Protein AF-A0AAU4HZT9-F1 (afdb_monomer_lite)

Structure (mmCIF, N/CA/C/O backbone):
data_AF-A0AAU4HZT9-F1
#
_entry.id   AF-A0AAU4HZT9-F1
#
loop_
_atom_site.group_PDB
_atom_site.id
_atom_site.type_symbol
_atom_site.label_atom_id
_atom_site.label_alt_id
_atom_site.label_comp_id
_atom_site.label_asym_id
_atom_site.label_entity_id
_atom_site.label_seq_id
_atom_site.pdbx_PDB_ins_code
_atom_site.Cartn_x
_atom_site.Cartn_y
_atom_site.Cartn_z
_atom_site.occupancy
_atom_site.B_iso_or_equiv
_atom_site.auth_seq_id
_atom_site.auth_comp_id
_atom_site.auth_asym_id
_atom_site.auth_atom_id
_atom_site.pdbx_PDB_model_num
ATOM 1 N N . MET A 1 1 ? 26.463 6.655 -2.875 1.00 87.06 1 MET A N 1
ATOM 2 C CA . MET A 1 1 ? 25.330 7.556 -2.553 1.00 87.06 1 MET A CA 1
ATOM 3 C C . MET A 1 1 ? 24.608 7.955 -3.841 1.00 87.06 1 MET A C 1
ATOM 5 O O . MET A 1 1 ? 25.234 7.885 -4.900 1.00 87.06 1 MET A O 1
ATOM 9 N N . ARG A 1 2 ? 23.308 8.286 -3.762 1.00 83.75 2 ARG A N 1
ATOM 10 C CA . ARG A 1 2 ? 22.459 8.692 -4.910 1.00 83.75 2 ARG A CA 1
ATOM 11 C C . ARG A 1 2 ? 22.272 10.209 -5.008 1.00 83.75 2 ARG A C 1
ATOM 13 O O . ARG A 1 2 ? 22.112 10.737 -6.101 1.00 83.75 2 ARG A O 1
ATOM 20 N N . ASP A 1 3 ? 22.368 10.889 -3.879 1.00 91.19 3 ASP A N 1
ATOM 21 C CA . ASP A 1 3 ? 22.271 12.328 -3.693 1.00 91.19 3 ASP A CA 1
ATOM 22 C C . ASP A 1 3 ? 23.221 12.761 -2.569 1.00 91.19 3 ASP A C 1
ATOM 24 O O . ASP A 1 3 ? 23.580 11.954 -1.719 1.00 91.19 3 ASP A O 1
ATOM 28 N N . LEU A 1 4 ? 23.670 14.017 -2.596 1.00 93.69 4 LEU A N 1
ATOM 29 C CA . LEU A 1 4 ? 24.439 14.652 -1.521 1.00 93.69 4 LEU A CA 1
ATOM 30 C C . LEU A 1 4 ? 23.546 15.704 -0.860 1.00 93.69 4 LEU A C 1
ATOM 32 O O . LEU A 1 4 ? 23.184 16.696 -1.507 1.00 93.69 4 LEU A O 1
ATOM 36 N N . LEU A 1 5 ? 23.177 15.485 0.405 1.00 94.50 5 LEU A N 1
ATOM 37 C CA . LEU A 1 5 ? 22.309 16.392 1.153 1.00 94.50 5 LEU A CA 1
ATOM 38 C C . LEU A 1 5 ? 23.037 17.713 1.441 1.00 94.50 5 LEU A C 1
ATOM 40 O O . LEU A 1 5 ? 24.256 17.772 1.600 1.00 94.50 5 LEU A O 1
ATOM 44 N N . GLN A 1 6 ? 22.290 18.811 1.537 1.00 93.94 6 GLN A N 1
ATOM 45 C CA . GLN A 1 6 ? 22.837 20.096 1.953 1.00 93.94 6 GLN A CA 1
ATOM 46 C C . GLN A 1 6 ? 23.639 19.955 3.258 1.00 93.94 6 GLN A C 1
ATOM 48 O O . GLN A 1 6 ? 23.155 19.380 4.231 1.00 93.94 6 GLN A O 1
ATOM 53 N N . PHE A 1 7 ? 24.847 20.529 3.270 1.00 93.44 7 PHE A N 1
ATOM 54 C CA . PHE A 1 7 ? 25.867 20.451 4.332 1.00 93.44 7 PHE A CA 1
ATOM 55 C C . PHE A 1 7 ? 26.634 19.132 4.451 1.00 93.44 7 PHE A C 1
ATOM 57 O O . PHE A 1 7 ? 27.671 19.103 5.124 1.00 93.44 7 PHE A O 1
ATOM 64 N N . GLU A 1 8 ? 26.183 18.073 3.785 1.00 94.12 8 GLU A N 1
ATOM 65 C CA . GLU A 1 8 ? 26.944 16.838 3.670 1.00 94.12 8 GLU A CA 1
ATOM 66 C C . GLU A 1 8 ? 28.162 17.069 2.772 1.00 94.12 8 GLU A C 1
ATOM 68 O O . GLU A 1 8 ? 28.107 17.793 1.775 1.00 94.12 8 GLU A O 1
ATOM 73 N N . ARG A 1 9 ? 29.294 16.485 3.160 1.00 93.62 9 ARG A N 1
ATOM 74 C CA . ARG A 1 9 ? 30.570 16.639 2.466 1.00 93.62 9 ARG A CA 1
ATOM 75 C C . ARG A 1 9 ? 30.870 15.354 1.731 1.00 93.62 9 ARG A C 1
ATOM 77 O O . ARG A 1 9 ? 30.878 14.312 2.357 1.00 93.62 9 ARG A O 1
ATOM 84 N N . LEU A 1 10 ? 31.216 15.450 0.454 1.00 93.88 10 LEU A N 1
ATOM 85 C CA . LEU A 1 10 ? 31.739 14.310 -0.284 1.00 93.88 10 LEU A CA 1
ATOM 86 C C . LEU A 1 10 ? 33.150 13.984 0.225 1.00 93.88 10 LEU A C 1
ATOM 88 O O . LEU A 1 10 ? 34.107 14.724 -0.050 1.00 93.88 10 LEU A O 1
ATOM 92 N N . HIS A 1 11 ? 33.277 12.899 0.984 1.00 90.00 11 HIS A N 1
ATOM 93 C CA . HIS A 1 11 ? 34.561 12.426 1.485 1.00 90.00 11 HIS A CA 1
ATOM 94 C C . HIS A 1 11 ? 35.367 11.693 0.390 1.00 90.00 11 HIS A C 1
ATOM 96 O O . HIS A 1 11 ? 34.806 11.240 -0.606 1.00 90.00 11 HIS A O 1
ATOM 102 N N . PRO A 1 12 ? 36.710 11.602 0.504 1.00 85.88 12 PRO A N 1
ATOM 103 C CA . PRO A 1 12 ? 37.550 11.004 -0.543 1.00 85.88 12 PRO A CA 1
ATOM 104 C C . PRO A 1 12 ? 37.255 9.532 -0.869 1.00 85.88 12 PRO A C 1
ATOM 106 O O . PRO A 1 12 ? 37.577 9.076 -1.964 1.00 85.88 12 PRO A O 1
ATOM 109 N N . ASP A 1 13 ? 36.699 8.797 0.087 1.00 88.38 13 ASP A N 1
ATOM 110 C CA . ASP A 1 13 ? 36.278 7.398 0.002 1.00 88.38 13 ASP A CA 1
ATOM 111 C C . ASP A 1 13 ? 34.817 7.227 -0.443 1.00 88.38 13 ASP A C 1
ATOM 113 O O . ASP A 1 13 ? 34.376 6.108 -0.707 1.00 88.38 13 ASP A O 1
ATOM 117 N N . GLU A 1 14 ? 34.085 8.328 -0.595 1.00 92.88 14 GLU A N 1
ATOM 118 C CA . GLU A 1 14 ? 32.701 8.336 -1.040 1.00 92.88 14 GLU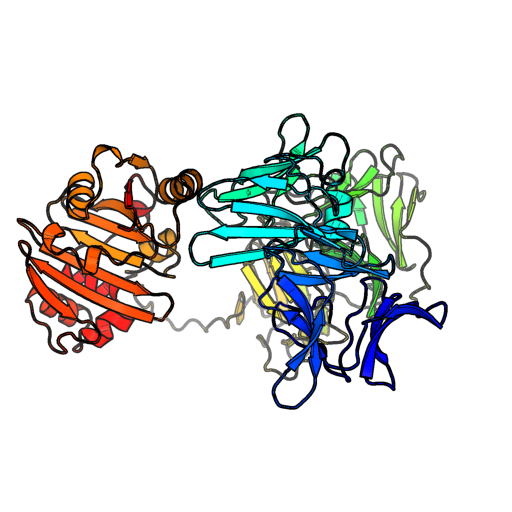 A CA 1
ATOM 119 C C . GLU A 1 14 ? 32.587 8.649 -2.532 1.00 92.88 14 GLU A C 1
ATOM 121 O O . GLU A 1 14 ? 33.436 9.292 -3.159 1.00 92.88 14 GLU A O 1
ATOM 126 N N . GLN A 1 15 ? 31.482 8.191 -3.116 1.00 94.69 15 GLN A N 1
ATOM 127 C CA . GLN A 1 15 ? 31.139 8.500 -4.492 1.00 94.69 15 GLN A CA 1
ATOM 128 C C . GLN A 1 15 ? 29.634 8.665 -4.680 1.00 94.69 15 GLN A C 1
ATOM 130 O O . GLN A 1 15 ? 28.822 7.839 -4.240 1.00 94.69 15 GLN A O 1
ATOM 135 N N . LEU A 1 16 ? 29.279 9.704 -5.422 1.00 95.06 16 LEU A N 1
ATOM 136 C CA . LEU A 1 16 ? 27.939 9.932 -5.939 1.00 95.06 16 LEU A CA 1
ATOM 137 C C . LEU A 1 16 ? 27.862 9.333 -7.344 1.00 95.06 16 LEU A C 1
ATOM 139 O O . LEU A 1 16 ? 28.720 9.593 -8.183 1.00 95.06 16 LEU A O 1
ATOM 143 N N . THR A 1 17 ? 26.883 8.467 -7.581 1.00 95.19 17 THR A N 1
ATOM 144 C CA . THR A 1 17 ? 26.781 7.669 -8.813 1.00 95.19 17 THR A CA 1
ATOM 145 C C . THR A 1 17 ? 25.458 7.964 -9.505 1.00 95.19 17 THR A C 1
ATOM 147 O O . THR A 1 17 ? 24.436 8.054 -8.830 1.00 95.19 17 THR A O 1
ATOM 150 N N . SER A 1 18 ? 25.485 8.120 -10.829 1.00 94.12 18 SER A N 1
ATOM 151 C CA . SER A 1 18 ? 24.271 8.308 -11.625 1.00 94.12 18 SER A CA 1
ATOM 152 C C . SER A 1 18 ? 23.402 7.044 -11.634 1.00 94.12 18 SER A C 1
ATOM 154 O O . SER A 1 18 ? 23.930 5.959 -11.374 1.00 94.12 18 SER A O 1
ATOM 156 N N . PRO A 1 19 ? 22.097 7.131 -11.952 1.00 90.56 19 PRO A N 1
ATOM 157 C CA . PRO A 1 19 ? 21.202 5.971 -11.934 1.00 90.56 19 PRO A CA 1
ATOM 158 C C . PRO A 1 19 ? 21.705 4.755 -12.725 1.00 90.56 19 PRO A C 1
ATOM 160 O O . PRO A 1 19 ? 21.677 3.637 -12.215 1.00 90.56 19 PRO A O 1
ATOM 163 N N . SER A 1 20 ? 22.239 4.962 -13.934 1.00 90.75 20 SER A N 1
ATOM 164 C CA . SER A 1 20 ? 22.819 3.889 -14.759 1.00 90.75 20 SER A CA 1
ATOM 165 C C . SER A 1 20 ? 24.168 3.357 -14.262 1.00 90.75 20 SER A C 1
ATOM 167 O O . SER A 1 20 ? 24.674 2.371 -14.795 1.00 90.75 20 SER A O 1
ATOM 169 N N . GLY A 1 21 ? 24.805 4.023 -13.297 1.00 92.50 21 GLY A N 1
ATOM 170 C CA . GLY A 1 21 ? 26.171 3.723 -12.868 1.00 92.50 21 GLY A CA 1
ATOM 171 C C . GLY A 1 21 ? 27.267 4.286 -13.774 1.00 92.50 21 GLY A C 1
ATOM 172 O O . GLY A 1 21 ? 28.441 4.229 -13.410 1.00 92.50 21 GLY A O 1
ATOM 173 N N . ARG A 1 22 ? 26.911 4.848 -14.936 1.00 94.88 22 ARG A N 1
ATOM 174 C CA . ARG A 1 22 ? 27.876 5.296 -15.947 1.00 94.88 22 ARG A CA 1
ATOM 175 C C . ARG A 1 22 ? 28.666 6.535 -15.535 1.00 94.88 22 ARG A C 1
ATOM 177 O O . ARG A 1 22 ? 29.807 6.708 -15.963 1.00 94.88 22 ARG A O 1
ATOM 184 N N . PHE A 1 23 ? 28.067 7.437 -14.764 1.00 97.00 23 PHE A N 1
ATOM 185 C CA . PHE A 1 23 ? 28.756 8.633 -14.294 1.00 97.00 23 PHE A CA 1
ATOM 186 C C . PHE A 1 23 ? 28.989 8.556 -12.796 1.00 97.00 23 PHE A C 1
ATOM 188 O O . PHE A 1 23 ? 28.088 8.242 -12.022 1.00 97.00 23 PHE A O 1
ATOM 195 N N . VAL A 1 24 ? 30.215 8.875 -12.388 1.00 97.00 24 VAL A N 1
ATOM 196 C CA . VAL A 1 24 ? 30.619 8.846 -10.981 1.00 97.00 24 VAL A CA 1
ATOM 197 C C . VAL A 1 24 ? 31.294 10.158 -10.616 1.00 97.00 24 VAL A C 1
ATOM 199 O O . VAL A 1 24 ? 32.304 10.522 -11.222 1.00 97.00 24 VAL A O 1
ATOM 202 N N . LEU A 1 25 ? 30.751 10.848 -9.614 1.00 97.12 25 LEU A N 1
ATOM 203 C CA . LEU A 1 25 ? 31.388 11.959 -8.919 1.00 97.12 25 LEU A CA 1
ATOM 204 C C . LEU A 1 25 ? 32.184 11.413 -7.729 1.00 97.12 25 LEU A C 1
ATOM 206 O O . LEU A 1 25 ? 31.610 10.851 -6.797 1.00 97.12 25 LEU A O 1
ATOM 210 N N . ARG A 1 26 ? 33.503 11.606 -7.753 1.00 95.75 26 ARG A N 1
ATOM 211 C CA . ARG A 1 26 ? 34.425 11.233 -6.667 1.00 95.75 26 ARG A CA 1
ATOM 212 C C . ARG A 1 26 ? 35.648 12.142 -6.650 1.00 95.75 26 ARG A C 1
ATOM 214 O O . ARG A 1 26 ? 35.922 12.833 -7.632 1.00 95.75 26 ARG A O 1
ATOM 221 N N . CYS A 1 27 ? 36.413 12.117 -5.566 1.00 94.44 27 CYS A N 1
ATOM 222 C CA . CYS A 1 27 ? 37.703 12.802 -5.510 1.00 94.44 27 CYS A CA 1
ATOM 223 C C . CYS A 1 27 ? 38.765 12.045 -6.326 1.00 94.44 27 CYS A C 1
ATOM 225 O O . CYS A 1 27 ? 38.908 10.826 -6.218 1.00 94.44 27 CYS A O 1
ATOM 227 N N . ASP A 1 28 ? 39.519 12.765 -7.159 1.00 93.44 28 ASP A N 1
ATOM 228 C CA . ASP A 1 28 ? 40.680 12.214 -7.858 1.00 93.44 28 ASP A CA 1
ATOM 229 C C . ASP A 1 28 ? 41.916 12.120 -6.941 1.00 93.44 28 ASP A C 1
ATOM 231 O O . ASP A 1 28 ? 41.889 12.493 -5.767 1.00 93.44 28 ASP A O 1
ATOM 235 N N . SER A 1 29 ? 43.041 11.637 -7.477 1.00 91.38 29 SER A N 1
ATOM 236 C CA . SER A 1 29 ? 44.293 11.501 -6.717 1.00 91.38 29 SER A CA 1
ATOM 237 C C . SER A 1 29 ? 44.876 12.828 -6.215 1.00 91.38 29 SER A C 1
ATOM 239 O O . SER A 1 29 ? 45.767 12.815 -5.371 1.00 91.38 29 SER A O 1
ATOM 241 N N . ALA A 1 30 ? 44.424 13.966 -6.750 1.00 91.62 30 ALA A N 1
ATOM 242 C CA . ALA A 1 30 ? 44.798 15.297 -6.285 1.00 91.62 30 ALA A CA 1
ATOM 243 C C . ALA A 1 30 ? 43.803 15.856 -5.250 1.00 91.62 30 ALA A C 1
ATOM 245 O O . ALA A 1 30 ? 43.952 17.000 -4.824 1.00 91.62 30 ALA A O 1
ATOM 246 N N . GLY A 1 31 ? 42.794 15.073 -4.850 1.00 91.94 31 GLY A N 1
ATOM 247 C CA . GLY A 1 31 ? 41.745 15.493 -3.926 1.00 91.94 31 GLY A CA 1
ATOM 248 C C . GLY A 1 31 ? 40.731 16.449 -4.553 1.00 91.94 31 GLY A C 1
ATOM 249 O O . GLY A 1 31 ? 40.077 17.191 -3.826 1.00 91.94 31 GLY A O 1
ATOM 250 N N . VAL A 1 32 ? 40.623 16.488 -5.886 1.00 95.88 32 VAL A N 1
ATOM 251 C CA . VAL A 1 32 ? 39.651 17.326 -6.600 1.00 95.88 32 VAL A CA 1
ATOM 252 C C . VAL A 1 32 ? 38.432 16.489 -6.959 1.00 95.88 32 VAL A C 1
ATOM 254 O O . VAL A 1 32 ? 38.570 15.435 -7.579 1.00 95.88 32 VAL A O 1
ATOM 257 N N . ALA A 1 33 ? 37.236 16.973 -6.628 1.00 96.44 33 ALA A N 1
ATOM 258 C CA . ALA A 1 33 ? 35.995 16.332 -7.047 1.00 96.44 33 ALA A CA 1
ATOM 259 C C . ALA A 1 33 ? 35.839 16.386 -8.581 1.00 96.44 33 ALA A C 1
ATOM 261 O O . ALA A 1 33 ? 35.906 17.458 -9.195 1.00 96.44 33 ALA A O 1
ATOM 262 N N . VAL A 1 34 ? 35.640 15.223 -9.204 1.00 96.81 34 VAL A N 1
ATOM 263 C CA . VAL A 1 34 ? 35.491 15.052 -10.655 1.00 96.81 34 VAL A CA 1
ATOM 264 C C . VAL A 1 34 ? 34.320 14.138 -10.979 1.00 96.81 34 VAL A C 1
ATOM 266 O O . VAL A 1 34 ? 34.122 13.136 -10.299 1.00 96.81 34 VAL A O 1
ATOM 269 N N . VAL A 1 35 ? 33.586 14.458 -12.046 1.00 97.69 35 VAL A N 1
ATOM 270 C CA . VAL A 1 35 ? 32.625 13.532 -12.662 1.00 97.69 35 VAL A CA 1
ATOM 271 C C . VAL A 1 35 ? 33.323 12.801 -13.800 1.00 97.69 35 VAL A C 1
ATOM 273 O O . VAL A 1 35 ? 33.834 13.445 -14.724 1.00 97.69 35 VAL A O 1
ATOM 276 N N . THR A 1 36 ? 33.301 11.473 -13.767 1.00 97.50 36 THR A N 1
ATOM 277 C CA . THR A 1 36 ? 33.917 10.604 -14.777 1.00 97.50 36 THR A CA 1
ATOM 278 C C . THR A 1 36 ? 32.857 9.766 -15.486 1.00 97.50 36 THR A C 1
ATOM 280 O O . THR A 1 36 ? 32.042 9.138 -14.822 1.00 97.50 36 THR A O 1
ATOM 283 N N . ASP A 1 37 ? 32.892 9.743 -16.823 1.00 96.94 37 ASP A N 1
ATOM 284 C CA . ASP A 1 37 ? 32.194 8.759 -17.668 1.00 96.94 37 ASP A CA 1
ATOM 285 C C . ASP A 1 37 ? 32.987 7.448 -17.608 1.00 96.94 37 ASP A C 1
ATOM 287 O O . ASP A 1 37 ? 34.080 7.373 -18.179 1.00 96.94 37 ASP A O 1
ATOM 291 N N . THR A 1 38 ? 32.484 6.449 -16.884 1.00 94.50 38 THR A N 1
ATOM 292 C CA . THR A 1 38 ? 33.190 5.184 -16.629 1.00 94.50 38 THR A CA 1
ATOM 293 C C . THR A 1 38 ? 33.360 4.349 -17.890 1.00 94.50 38 THR A C 1
ATOM 295 O O . THR A 1 38 ? 34.363 3.656 -18.026 1.00 94.50 38 THR A O 1
ATOM 298 N N . ASP A 1 39 ? 32.437 4.463 -18.847 1.00 94.31 39 ASP A N 1
ATOM 299 C CA . ASP A 1 39 ? 32.499 3.715 -20.107 1.00 94.31 39 ASP A CA 1
ATOM 300 C C . ASP A 1 39 ? 33.615 4.226 -21.022 1.00 94.31 39 ASP A C 1
ATOM 302 O O . ASP A 1 39 ? 34.196 3.477 -21.807 1.00 94.31 39 ASP A O 1
ATOM 306 N N . ARG A 1 40 ? 33.892 5.534 -20.957 1.00 94.50 40 ARG A N 1
ATOM 307 C CA . ARG A 1 40 ? 34.902 6.206 -21.793 1.00 94.50 40 ARG A CA 1
ATOM 308 C C . ARG A 1 40 ? 36.186 6.541 -21.047 1.00 94.50 40 ARG A C 1
ATOM 310 O O . ARG A 1 40 ? 37.084 7.108 -21.667 1.00 94.50 40 ARG A O 1
ATOM 317 N N . ASP A 1 41 ? 36.233 6.254 -19.750 1.00 92.62 41 ASP A N 1
ATOM 318 C CA . ASP A 1 41 ? 37.290 6.665 -18.825 1.00 92.62 41 ASP A CA 1
ATOM 319 C C . ASP A 1 41 ? 37.668 8.150 -18.997 1.00 92.62 41 ASP A C 1
ATOM 321 O O . ASP A 1 41 ? 38.825 8.529 -19.192 1.00 92.62 41 ASP A O 1
ATOM 325 N N . ARG A 1 42 ? 36.647 9.021 -19.026 1.00 96.06 42 ARG A N 1
ATOM 326 C CA . ARG A 1 42 ? 36.822 10.449 -19.329 1.00 96.06 42 ARG A CA 1
ATOM 327 C C . ARG A 1 42 ? 36.170 11.335 -18.284 1.00 96.06 42 ARG A C 1
ATOM 329 O O . ARG A 1 42 ? 34.966 11.259 -18.060 1.00 96.06 42 ARG A O 1
ATOM 336 N N . VAL A 1 43 ? 36.946 12.272 -17.744 1.00 96.50 43 VAL A N 1
ATOM 337 C CA . VAL A 1 43 ? 36.431 13.346 -16.886 1.00 96.50 43 VAL A CA 1
ATOM 338 C C . VAL A 1 43 ? 35.572 14.305 -17.714 1.00 96.50 43 VAL A C 1
ATOM 340 O O . VAL A 1 43 ? 36.043 14.879 -18.698 1.00 96.50 43 VAL A O 1
ATOM 343 N N . VAL A 1 44 ? 34.312 14.482 -17.316 1.00 95.69 44 VAL A N 1
ATOM 344 C CA . VAL A 1 44 ? 33.352 15.388 -17.967 1.00 95.69 44 VAL A CA 1
ATOM 345 C C . VAL A 1 44 ? 33.113 16.670 -17.173 1.00 95.69 44 VAL A C 1
ATOM 347 O O . VAL A 1 44 ? 32.720 17.679 -17.761 1.00 95.69 44 VAL A O 1
ATOM 350 N N . TRP A 1 45 ? 33.398 16.669 -15.869 1.00 95.81 45 TRP A N 1
ATOM 351 C CA . TRP A 1 45 ? 33.319 17.840 -14.993 1.00 95.81 45 TRP A CA 1
ATOM 352 C C . TRP A 1 45 ? 34.406 17.792 -13.910 1.00 95.81 45 TRP A C 1
ATOM 354 O O . TRP A 1 45 ? 34.792 16.708 -13.473 1.00 95.81 45 TRP A O 1
ATOM 364 N N . ARG A 1 46 ? 34.900 18.956 -13.470 1.00 95.50 46 ARG A N 1
ATOM 365 C CA . ARG A 1 46 ? 35.954 19.087 -12.453 1.00 95.50 46 ARG A CA 1
ATOM 366 C C . ARG A 1 46 ? 35.719 20.326 -11.588 1.00 95.50 46 ARG A C 1
ATOM 368 O O . ARG A 1 46 ? 35.525 21.411 -12.135 1.00 95.50 46 ARG A O 1
ATOM 375 N N . ALA A 1 47 ? 35.810 20.175 -10.268 1.00 94.38 47 ALA A N 1
ATOM 376 C CA . ALA A 1 47 ? 35.795 21.296 -9.332 1.00 94.38 47 ALA A CA 1
ATOM 377 C C . ALA A 1 47 ? 37.059 22.165 -9.471 1.00 94.38 47 ALA A C 1
ATOM 379 O O . ALA A 1 47 ? 38.137 21.680 -9.819 1.00 94.38 47 ALA A O 1
ATOM 380 N N . GLY A 1 48 ? 36.955 23.464 -9.183 1.00 94.19 48 GLY A N 1
ATOM 381 C CA . GLY A 1 48 ? 38.077 24.394 -9.375 1.00 94.19 48 GLY A CA 1
ATOM 382 C C . GLY A 1 48 ? 39.178 24.329 -8.311 1.00 94.19 48 GLY A C 1
ATOM 383 O O . GLY A 1 48 ? 40.212 24.968 -8.492 1.00 94.19 48 GLY A O 1
ATOM 384 N N . ALA A 1 49 ? 38.989 23.569 -7.229 1.00 95.31 49 ALA A N 1
ATOM 385 C CA . ALA A 1 49 ? 39.977 23.378 -6.168 1.00 95.31 49 ALA A CA 1
ATOM 386 C C . ALA A 1 49 ? 39.904 21.964 -5.573 1.00 95.31 49 ALA A C 1
ATOM 388 O O . ALA A 1 49 ? 38.901 21.264 -5.728 1.00 95.31 49 ALA A O 1
ATOM 389 N N . ALA A 1 50 ? 40.977 21.558 -4.891 1.00 94.56 50 ALA A N 1
ATOM 390 C CA . ALA A 1 50 ? 41.014 20.334 -4.097 1.00 94.56 50 ALA A CA 1
ATOM 391 C C . ALA A 1 50 ? 40.381 20.567 -2.719 1.00 94.56 50 ALA A C 1
ATOM 393 O O . ALA A 1 50 ? 40.556 21.635 -2.132 1.00 94.56 50 ALA A O 1
ATOM 394 N N . GLY A 1 51 ? 39.674 19.564 -2.205 1.00 94.06 51 GLY A N 1
ATOM 395 C CA . GLY A 1 51 ? 38.982 19.624 -0.922 1.00 94.06 51 GLY A CA 1
ATOM 396 C C . GLY A 1 51 ? 37.693 18.808 -0.923 1.00 94.06 51 GLY A C 1
ATOM 397 O O . GLY A 1 51 ? 37.458 17.985 -1.805 1.00 94.06 51 GLY A O 1
ATOM 398 N N . ARG A 1 52 ? 36.851 19.046 0.081 1.00 94.62 52 ARG A N 1
ATOM 399 C CA . ARG A 1 52 ? 35.560 18.375 0.259 1.00 94.62 52 ARG A CA 1
ATOM 400 C C . ARG A 1 52 ? 34.470 19.186 -0.428 1.00 94.62 52 ARG A C 1
ATOM 402 O O . ARG A 1 52 ? 34.283 20.353 -0.091 1.00 94.62 52 ARG A O 1
ATOM 409 N N . LEU A 1 53 ? 33.784 18.579 -1.393 1.00 96.44 53 LEU A N 1
ATOM 410 C CA . LEU A 1 53 ? 32.677 19.209 -2.112 1.00 96.44 53 LEU A CA 1
ATOM 411 C C . LEU A 1 53 ? 31.386 19.095 -1.295 1.00 96.44 53 LEU A C 1
ATOM 413 O O . LEU A 1 53 ? 31.106 18.029 -0.755 1.00 96.44 53 LEU A O 1
ATOM 417 N N . LEU A 1 54 ? 30.604 20.171 -1.226 1.00 95.62 54 LEU A N 1
ATOM 418 C CA . LEU A 1 54 ? 29.290 20.187 -0.580 1.00 95.62 54 LEU A CA 1
ATOM 419 C C . LEU A 1 54 ? 28.359 21.237 -1.187 1.00 95.62 54 LEU A C 1
ATOM 421 O O . LEU A 1 54 ? 28.810 22.201 -1.809 1.00 95.62 54 LEU A O 1
ATOM 425 N N . LEU A 1 55 ? 27.060 21.090 -0.933 1.00 95.44 55 LEU A N 1
ATOM 426 C CA . LEU A 1 55 ? 26.090 22.176 -1.066 1.00 95.44 55 LEU A CA 1
ATOM 427 C C . LEU A 1 55 ? 26.075 22.997 0.237 1.00 95.44 55 LEU A C 1
ATOM 429 O O . LEU A 1 55 ? 25.629 22.517 1.278 1.00 95.44 55 LEU A O 1
ATOM 433 N N . GLY A 1 56 ? 26.608 24.221 0.191 1.00 90.69 56 GLY A N 1
ATOM 434 C CA . GLY A 1 56 ? 26.847 25.063 1.369 1.00 90.69 56 GLY A CA 1
ATOM 435 C C . GLY A 1 56 ? 25.659 25.936 1.806 1.00 90.69 56 GLY A C 1
ATOM 436 O O . GLY A 1 56 ? 24.609 25.979 1.164 1.00 90.69 56 GLY A O 1
ATOM 437 N N . HIS A 1 57 ? 25.852 26.712 2.885 1.00 85.00 57 HIS A N 1
ATOM 438 C CA . HIS A 1 57 ? 24.831 27.609 3.476 1.00 85.00 57 HIS A CA 1
ATOM 439 C C . HIS A 1 57 ? 24.309 28.692 2.533 1.00 85.00 57 HIS A C 1
ATOM 441 O O . HIS A 1 57 ? 23.171 29.129 2.673 1.00 85.00 57 HIS A O 1
ATOM 447 N N . GLY A 1 58 ? 25.125 29.118 1.570 1.00 86.06 58 GLY A N 1
ATOM 448 C CA . GLY A 1 58 ? 24.716 30.076 0.545 1.00 86.06 58 GLY A CA 1
ATOM 449 C C . GLY A 1 58 ? 23.887 29.464 -0.584 1.00 86.06 58 GLY A C 1
ATOM 450 O O . GLY A 1 58 ? 23.617 30.169 -1.546 1.00 86.06 58 GLY A O 1
ATOM 451 N N . TYR A 1 59 ? 23.526 28.177 -0.507 1.00 90.62 59 TYR A N 1
ATOM 452 C CA . TYR A 1 59 ? 22.953 27.402 -1.614 1.00 90.62 59 TYR A CA 1
ATOM 453 C C . TYR A 1 59 ? 23.856 27.343 -2.857 1.00 90.62 59 TYR A C 1
ATOM 455 O O . TYR A 1 59 ? 23.391 27.216 -3.987 1.00 90.62 59 TYR A O 1
ATOM 463 N N . GLU A 1 60 ? 25.164 27.462 -2.649 1.00 93.00 60 GLU A N 1
ATOM 464 C CA . GLU A 1 60 ? 26.188 27.292 -3.677 1.00 93.00 60 GLU A CA 1
ATOM 465 C C . GLU A 1 60 ? 26.847 25.927 -3.501 1.00 93.00 60 GLU A C 1
ATOM 467 O O . GLU A 1 60 ? 27.032 25.468 -2.368 1.00 93.00 60 GLU A O 1
ATOM 472 N N . VAL A 1 61 ? 27.281 25.311 -4.600 1.00 94.25 61 VAL A N 1
ATOM 473 C CA . VAL A 1 61 ? 28.210 24.184 -4.500 1.00 94.25 61 VAL A CA 1
ATOM 474 C C . VAL A 1 61 ? 29.588 24.758 -4.210 1.00 94.25 61 VAL A C 1
ATOM 476 O O . VAL A 1 61 ? 30.101 25.589 -4.962 1.00 94.25 61 VAL A O 1
ATOM 479 N N . VAL A 1 62 ? 30.182 24.339 -3.102 1.00 95.94 62 VAL A N 1
ATOM 480 C CA . VAL A 1 62 ? 31.469 24.840 -2.628 1.00 95.94 62 VAL A CA 1
ATOM 481 C C . VAL A 1 62 ? 32.440 23.693 -2.407 1.00 95.94 62 VAL A C 1
ATOM 483 O O . VAL A 1 62 ? 32.047 22.534 -2.280 1.00 95.94 62 VAL A O 1
ATOM 486 N N . VAL A 1 63 ? 33.725 24.028 -2.370 1.00 96.50 63 VAL A N 1
ATOM 487 C CA . VAL A 1 63 ? 34.769 23.126 -1.888 1.00 96.50 63 VAL A CA 1
ATOM 488 C C . VAL A 1 63 ? 35.400 23.749 -0.656 1.00 96.50 63 VAL A C 1
ATOM 490 O O . VAL A 1 63 ? 35.841 24.900 -0.699 1.00 96.50 63 VAL A O 1
ATOM 493 N N . GLU A 1 64 ? 35.446 22.981 0.425 1.00 95.94 64 GLU A N 1
ATOM 494 C CA . GLU A 1 64 ? 36.105 23.342 1.679 1.00 95.94 64 GLU A CA 1
ATOM 495 C C . GLU A 1 64 ? 37.419 22.572 1.842 1.00 95.94 64 GLU A C 1
ATOM 497 O O . GLU A 1 64 ? 37.501 21.381 1.528 1.00 95.94 64 GLU A O 1
ATOM 502 N N . ALA A 1 65 ? 38.449 23.236 2.362 1.00 93.06 65 ALA A N 1
ATOM 503 C CA . ALA A 1 65 ? 39.747 22.628 2.639 1.00 93.06 65 ALA A CA 1
ATOM 504 C C . ALA A 1 65 ? 40.280 23.023 4.026 1.00 93.06 65 ALA A C 1
ATOM 506 O O . ALA A 1 65 ? 39.829 23.989 4.636 1.00 93.06 65 ALA A O 1
ATOM 507 N N . GLY A 1 66 ? 41.264 22.261 4.512 1.00 89.19 66 GLY A N 1
ATOM 508 C CA . GLY A 1 66 ? 41.862 22.462 5.836 1.00 89.19 66 GLY A CA 1
ATOM 509 C C . GLY A 1 66 ? 41.000 21.940 6.992 1.00 89.19 66 GLY A C 1
ATOM 510 O O . GLY A 1 66 ? 39.897 21.432 6.789 1.00 89.19 66 GLY A O 1
ATOM 511 N N . GLU A 1 67 ? 41.539 22.036 8.209 1.00 84.50 67 GLU A N 1
ATOM 512 C CA . GLU A 1 67 ? 40.848 21.625 9.444 1.00 84.50 67 GLU A CA 1
ATOM 513 C C . GLU A 1 67 ? 39.718 22.594 9.824 1.00 84.50 67 GLU A C 1
ATOM 515 O O . GLU A 1 67 ? 38.702 22.163 10.357 1.00 84.50 67 GLU A O 1
ATOM 520 N N . ASP A 1 68 ? 39.851 23.872 9.456 1.00 88.69 68 ASP A N 1
ATOM 521 C CA . ASP A 1 68 ? 38.872 24.929 9.745 1.00 88.69 68 ASP A CA 1
ATOM 522 C C . ASP A 1 68 ? 37.745 25.036 8.696 1.00 88.69 68 ASP A C 1
ATOM 524 O O . ASP A 1 68 ? 36.934 25.960 8.753 1.00 88.69 68 ASP A O 1
ATOM 528 N N . HIS A 1 69 ? 37.685 24.112 7.728 1.00 89.81 69 HIS A N 1
ATOM 529 C CA . HIS A 1 69 ? 36.669 24.087 6.665 1.00 89.81 69 HIS A CA 1
ATOM 530 C C . HIS A 1 69 ? 36.573 25.390 5.848 1.00 89.81 69 HIS A C 1
ATOM 532 O O . HIS A 1 69 ? 35.487 25.865 5.515 1.00 89.81 69 HIS A O 1
ATOM 538 N N . GLU A 1 70 ? 37.715 25.977 5.485 1.00 94.00 70 GLU A N 1
ATOM 539 C CA . GLU A 1 70 ? 37.739 27.212 4.702 1.00 94.00 70 GLU A CA 1
ATOM 540 C C . GLU A 1 70 ? 37.226 26.959 3.276 1.00 94.00 70 GLU A C 1
ATOM 542 O O . GLU A 1 70 ? 37.692 26.051 2.583 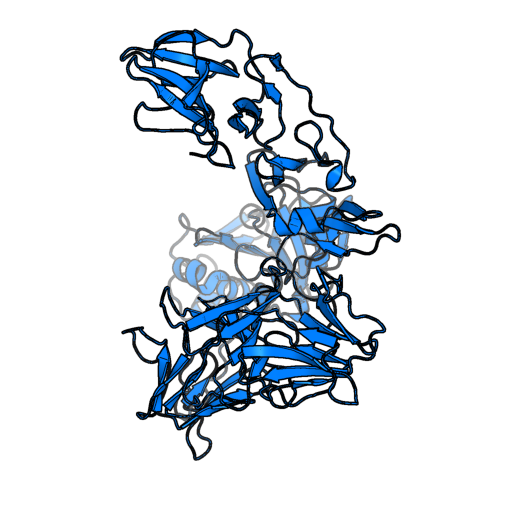1.00 94.00 70 GLU A O 1
ATOM 547 N N . THR A 1 71 ? 36.275 27.777 2.808 1.00 95.56 71 THR A N 1
ATOM 548 C CA . THR A 1 71 ? 35.792 27.699 1.423 1.00 95.56 71 THR A CA 1
ATOM 549 C C . THR A 1 71 ? 36.875 28.162 0.445 1.00 95.56 71 THR A C 1
ATOM 551 O O . THR A 1 71 ? 37.148 29.356 0.334 1.00 95.56 71 THR A O 1
ATOM 554 N N . VAL A 1 72 ? 37.430 27.229 -0.329 1.00 96.12 72 VAL A N 1
ATOM 555 C CA . VAL A 1 72 ? 38.499 27.480 -1.314 1.00 96.12 72 VAL A CA 1
ATOM 556 C C . VAL A 1 72 ? 37.994 27.600 -2.752 1.00 96.12 72 VAL A C 1
ATOM 558 O O . VAL A 1 72 ? 38.706 28.105 -3.620 1.00 96.12 72 VAL A O 1
ATOM 561 N N . TRP A 1 73 ? 36.766 27.156 -3.028 1.00 96.12 73 TRP A N 1
ATOM 562 C CA . TRP A 1 73 ? 36.121 27.314 -4.333 1.00 96.12 73 TRP A CA 1
ATOM 563 C C . TRP A 1 73 ? 34.596 27.365 -4.209 1.00 96.12 73 TRP A C 1
ATOM 565 O O . TRP A 1 73 ? 34.023 26.798 -3.279 1.00 96.12 73 TRP A O 1
ATOM 575 N N . ARG A 1 74 ? 33.946 28.041 -5.162 1.00 93.94 74 ARG A N 1
ATOM 576 C CA . ARG A 1 74 ? 32.487 28.187 -5.277 1.00 93.94 74 ARG A CA 1
ATOM 577 C C . ARG A 1 74 ? 32.063 27.976 -6.729 1.00 93.94 74 ARG A C 1
ATOM 579 O O . ARG A 1 74 ? 32.794 28.382 -7.633 1.00 93.94 74 ARG A O 1
ATOM 586 N N . SER A 1 75 ? 30.864 27.437 -6.943 1.00 89.81 75 SER A N 1
ATOM 587 C CA . SER A 1 75 ? 30.227 27.335 -8.264 1.00 89.81 75 SER A CA 1
ATOM 588 C C . SER A 1 75 ? 29.990 28.699 -8.921 1.00 89.81 75 SER A C 1
ATOM 590 O O . SER A 1 75 ? 29.974 28.786 -10.145 1.00 89.81 75 SER A O 1
ATOM 592 N N . GLY A 1 76 ? 29.859 29.768 -8.124 1.00 87.38 76 GLY A N 1
ATOM 593 C CA . GLY A 1 76 ? 29.729 31.152 -8.596 1.00 87.38 76 GLY A CA 1
ATOM 594 C C . GLY A 1 76 ? 28.290 31.660 -8.714 1.00 87.38 76 GLY A C 1
ATOM 595 O O . GLY A 1 76 ? 28.079 32.795 -9.136 1.00 87.38 76 GLY A O 1
ATOM 596 N N . PHE A 1 77 ? 27.308 30.845 -8.338 1.00 86.56 77 PHE A N 1
ATOM 597 C CA . PHE A 1 77 ? 25.907 31.229 -8.205 1.00 86.56 77 PHE A CA 1
ATOM 598 C C . PHE A 1 77 ? 25.236 30.386 -7.126 1.00 86.56 77 PHE A C 1
ATOM 600 O O . PHE A 1 77 ? 25.479 29.181 -7.018 1.00 86.56 77 PHE A O 1
ATOM 607 N N . ALA A 1 78 ? 24.373 31.049 -6.360 1.00 88.81 78 ALA A N 1
ATOM 608 C CA . ALA A 1 78 ? 23.497 30.443 -5.370 1.00 88.81 78 ALA A CA 1
ATOM 609 C C . ALA A 1 78 ? 22.201 29.959 -6.025 1.00 88.81 78 ALA A C 1
ATOM 611 O O . ALA A 1 78 ? 21.678 30.615 -6.927 1.00 88.81 78 ALA A O 1
ATOM 612 N N . MET A 1 79 ? 21.655 28.854 -5.524 1.00 91.12 79 MET A N 1
ATOM 613 C CA . MET A 1 79 ? 20.360 28.305 -5.928 1.00 91.12 79 MET A CA 1
ATOM 614 C C . MET A 1 79 ? 19.427 28.219 -4.721 1.00 91.12 79 MET A C 1
ATOM 616 O O . MET A 1 79 ? 19.316 27.159 -4.104 1.00 91.12 79 MET A O 1
ATOM 620 N N . PRO A 1 80 ? 18.792 29.336 -4.328 1.00 89.62 80 PRO A N 1
ATOM 621 C CA . PRO A 1 80 ? 17.911 29.363 -3.169 1.00 89.62 80 PRO A CA 1
ATOM 622 C C . PRO A 1 80 ? 16.894 28.218 -3.194 1.00 89.62 80 PRO A C 1
ATOM 624 O O . PRO A 1 80 ? 16.247 27.982 -4.208 1.00 89.62 80 PRO A O 1
ATOM 627 N N . GLY A 1 81 ? 16.766 27.510 -2.072 1.00 88.12 81 GLY A N 1
ATOM 628 C CA . GLY A 1 81 ? 15.858 26.368 -1.946 1.00 88.12 81 GLY A CA 1
ATOM 629 C C . GLY A 1 81 ? 16.472 25.015 -2.311 1.00 88.12 81 GLY A C 1
ATOM 630 O O . GLY A 1 81 ? 15.892 23.996 -1.945 1.00 88.12 81 GLY A O 1
ATOM 631 N N . ALA A 1 82 ? 17.658 24.977 -2.932 1.00 94.00 82 ALA A N 1
ATOM 632 C CA . ALA A 1 82 ? 18.369 23.726 -3.178 1.00 94.00 82 ALA A CA 1
ATOM 633 C C . ALA A 1 82 ? 18.647 22.975 -1.867 1.00 94.00 82 ALA A C 1
ATOM 635 O O . ALA A 1 82 ? 19.186 23.538 -0.908 1.00 94.00 82 ALA A O 1
ATOM 636 N N . ARG A 1 83 ? 18.310 21.687 -1.850 1.00 94.06 83 ARG A N 1
ATOM 637 C CA . ARG A 1 83 ? 18.532 20.779 -0.724 1.00 94.06 83 ARG A CA 1
ATOM 638 C C . ARG A 1 83 ? 19.423 19.601 -1.053 1.00 94.06 83 ARG A C 1
ATOM 640 O O . ARG A 1 83 ? 20.106 19.138 -0.147 1.00 94.06 83 ARG A O 1
ATOM 647 N N . TYR A 1 84 ? 19.464 19.173 -2.307 1.00 94.25 84 TYR A N 1
ATOM 648 C CA . TYR A 1 84 ? 20.267 18.033 -2.724 1.00 94.25 84 TYR A CA 1
ATOM 649 C C . TYR A 1 84 ? 21.069 18.369 -3.974 1.00 94.25 84 TYR A C 1
ATOM 651 O O . TYR A 1 84 ? 20.602 19.101 -4.850 1.00 94.25 84 TYR A O 1
ATOM 659 N N . LEU A 1 85 ? 22.275 17.813 -4.054 1.00 95.44 85 LEU A N 1
ATOM 660 C CA . LEU A 1 85 ? 23.076 17.746 -5.270 1.00 95.44 85 LEU A CA 1
ATOM 661 C C . LEU A 1 85 ? 23.010 16.318 -5.823 1.00 95.44 85 LEU A C 1
ATOM 663 O O . LEU A 1 85 ? 23.323 15.363 -5.114 1.00 95.44 85 LEU A O 1
ATOM 667 N N . ILE A 1 86 ? 22.641 16.183 -7.092 1.00 95.00 86 ILE A N 1
ATOM 668 C CA . ILE A 1 86 ? 22.423 14.897 -7.767 1.00 95.00 86 ILE A CA 1
ATOM 669 C C . ILE A 1 86 ? 23.227 14.812 -9.070 1.00 95.00 86 ILE A C 1
ATOM 671 O O . ILE A 1 86 ? 23.607 15.836 -9.642 1.00 95.00 86 ILE A O 1
ATOM 675 N N . LEU A 1 87 ? 23.493 13.592 -9.551 1.00 95.38 87 LEU A N 1
ATOM 676 C CA . LEU A 1 87 ? 24.302 13.329 -10.749 1.00 95.38 87 LEU A CA 1
ATOM 677 C C . LEU A 1 87 ? 23.501 12.552 -11.799 1.00 95.38 87 LEU A C 1
ATOM 679 O O . LEU A 1 87 ? 23.196 11.383 -11.604 1.00 95.38 87 LEU A O 1
ATOM 683 N N . THR A 1 88 ? 23.216 13.180 -12.936 1.00 93.38 88 THR A N 1
ATOM 684 C CA . THR A 1 88 ? 22.375 12.594 -13.988 1.00 93.38 88 THR A CA 1
ATOM 685 C C . THR A 1 88 ? 23.120 11.571 -14.856 1.00 93.38 88 THR A C 1
ATOM 687 O O . THR A 1 88 ? 24.347 11.596 -14.989 1.00 93.38 88 THR A O 1
ATOM 690 N N . ASP A 1 89 ? 22.364 10.749 -15.591 1.00 92.06 89 ASP A N 1
ATOM 691 C CA . ASP A 1 89 ? 22.893 9.873 -16.653 1.00 92.06 89 ASP A CA 1
ATOM 692 C C . ASP A 1 89 ? 23.357 10.617 -17.920 1.00 92.06 89 ASP A C 1
ATOM 694 O O . ASP A 1 89 ? 23.881 10.010 -18.857 1.00 92.06 89 ASP A O 1
ATOM 698 N N . SER A 1 90 ? 23.218 11.945 -17.954 1.00 90.94 90 SER A N 1
ATOM 699 C CA . SER A 1 90 ? 23.882 12.807 -18.939 1.00 90.94 90 SER A CA 1
ATOM 700 C C . SER A 1 90 ? 25.260 13.300 -18.473 1.00 90.94 90 SER A C 1
ATOM 702 O O . SER A 1 90 ? 25.977 13.919 -19.262 1.00 90.94 90 SER A O 1
ATOM 704 N N . GLY A 1 91 ? 25.665 12.991 -17.234 1.00 92.62 91 GLY A N 1
ATOM 705 C CA . GLY A 1 91 ? 26.924 13.440 -16.637 1.00 92.62 91 GLY A CA 1
ATOM 706 C C . GLY A 1 91 ? 26.881 14.881 -16.125 1.00 92.62 91 GLY A C 1
ATOM 707 O O . GLY A 1 91 ? 27.928 15.529 -16.018 1.00 92.62 91 GLY A O 1
ATOM 708 N N . GLU A 1 92 ? 25.683 15.389 -15.841 1.00 93.00 92 GLU A N 1
ATOM 709 C CA . GLU A 1 92 ? 25.449 16.729 -15.315 1.00 93.00 92 GLU A CA 1
ATOM 710 C C . GLU A 1 92 ? 25.187 16.689 -13.807 1.00 93.00 92 GLU A C 1
ATOM 712 O O . GLU A 1 92 ? 24.569 15.759 -13.289 1.00 93.00 92 GLU A O 1
ATOM 717 N N . LEU A 1 93 ? 25.660 17.718 -13.101 1.00 94.38 93 LEU A N 1
ATOM 718 C CA . LEU A 1 93 ? 25.348 17.918 -11.689 1.00 94.38 93 LEU A CA 1
ATOM 719 C C . LEU A 1 93 ? 24.199 18.913 -11.572 1.00 94.38 93 LEU A C 1
ATOM 721 O O . LEU A 1 93 ? 24.315 20.068 -11.998 1.00 94.38 93 LEU A O 1
ATOM 725 N N . GLU A 1 94 ? 23.109 18.455 -10.978 1.00 94.25 94 GLU A N 1
ATOM 726 C CA . GLU A 1 94 ? 21.880 19.222 -10.810 1.00 94.25 94 GLU A CA 1
ATOM 727 C C . GLU A 1 94 ? 21.576 19.421 -9.332 1.00 94.25 94 GLU A C 1
ATOM 729 O O . GLU A 1 94 ? 21.977 18.627 -8.482 1.00 94.25 94 GLU A O 1
ATOM 734 N N . LEU A 1 95 ? 20.885 20.515 -9.033 1.00 94.69 95 LEU A N 1
ATOM 735 C CA . LEU A 1 95 ? 20.415 20.834 -7.700 1.00 94.69 95 LEU A CA 1
ATOM 736 C C . LEU A 1 95 ? 18.895 20.766 -7.684 1.00 94.69 95 LEU A C 1
ATOM 738 O O . LEU A 1 95 ? 18.226 21.348 -8.545 1.00 94.69 95 LEU A O 1
ATOM 742 N N . VAL A 1 96 ? 18.370 20.071 -6.683 1.00 95.00 96 VAL A N 1
ATOM 743 C CA . VAL A 1 96 ? 16.932 19.921 -6.456 1.00 95.00 96 VAL A CA 1
ATOM 744 C C . VAL A 1 96 ? 16.559 20.413 -5.063 1.00 95.00 96 VAL A C 1
ATOM 746 O O . VAL A 1 96 ? 17.395 20.423 -4.154 1.00 95.00 96 VAL A O 1
ATOM 749 N N . ASP A 1 97 ? 15.322 20.872 -4.901 1.00 93.44 97 ASP A N 1
ATOM 750 C CA . ASP A 1 97 ? 14.783 21.315 -3.616 1.00 93.44 97 ASP A CA 1
ATOM 751 C C . ASP A 1 97 ? 14.373 20.139 -2.705 1.00 93.44 97 ASP A C 1
ATOM 753 O O . ASP A 1 97 ? 14.606 18.970 -3.012 1.00 93.44 97 ASP A O 1
ATOM 757 N N . GLY A 1 98 ? 13.767 20.444 -1.552 1.00 90.19 98 GLY A N 1
ATOM 758 C CA . GLY A 1 98 ? 13.275 19.429 -0.610 1.00 90.19 98 GLY A CA 1
ATOM 759 C C . GLY A 1 98 ? 12.158 18.531 -1.165 1.00 90.19 98 GLY A C 1
ATOM 760 O O . GLY A 1 98 ? 11.875 17.485 -0.594 1.00 90.19 98 GLY A O 1
ATOM 761 N N . SER A 1 99 ? 11.524 18.934 -2.269 1.00 91.56 99 SER A N 1
ATOM 762 C CA . SER A 1 99 ? 10.506 18.171 -2.998 1.00 91.56 99 SER A CA 1
ATOM 763 C C . SER A 1 99 ? 11.076 17.461 -4.236 1.00 91.56 99 SER A C 1
ATOM 765 O O . SER A 1 99 ? 10.316 16.966 -5.063 1.00 91.56 99 SER A O 1
ATOM 767 N N . HIS A 1 100 ? 12.407 17.423 -4.377 1.00 92.38 100 HIS A N 1
ATOM 768 C CA . HIS A 1 100 ? 13.125 16.923 -5.553 1.00 92.38 100 HIS A CA 1
ATOM 769 C C . HIS A 1 100 ? 12.760 17.631 -6.871 1.00 92.38 100 HIS A C 1
ATOM 771 O O . HIS A 1 100 ? 13.021 17.111 -7.956 1.00 92.38 100 HIS A O 1
ATOM 777 N N . VAL A 1 101 ? 12.218 18.850 -6.809 1.00 94.81 101 VAL A N 1
ATOM 778 C CA . VAL A 1 101 ? 12.012 19.688 -7.994 1.00 94.81 101 VAL A CA 1
ATOM 779 C C . VAL A 1 101 ? 13.339 20.335 -8.370 1.00 94.81 101 VAL A C 1
ATOM 781 O O . VAL A 1 101 ? 14.049 20.876 -7.519 1.00 94.81 101 VAL A O 1
ATOM 784 N N . ARG A 1 102 ? 13.692 20.294 -9.657 1.00 93.81 102 ARG A N 1
ATOM 785 C CA . ARG A 1 102 ? 14.932 20.891 -10.158 1.00 93.81 102 ARG A CA 1
ATOM 786 C C . ARG A 1 102 ? 14.912 22.410 -10.023 1.00 93.81 102 ARG A C 1
ATOM 788 O O . ARG A 1 102 ? 14.025 23.070 -10.554 1.00 93.81 102 ARG A O 1
ATOM 795 N N . VAL A 1 103 ? 15.931 22.945 -9.352 1.00 94.44 103 VAL A N 1
ATOM 796 C CA . VAL A 1 103 ? 16.126 24.392 -9.141 1.00 94.44 103 VAL A CA 1
ATOM 797 C C . VAL A 1 103 ? 17.375 24.932 -9.834 1.00 94.44 103 VAL A C 1
ATOM 799 O O . VAL A 1 103 ? 17.566 26.144 -9.940 1.00 94.44 103 VAL A O 1
ATOM 802 N N . GLY A 1 104 ? 18.245 24.056 -10.341 1.00 92.31 104 GLY A N 1
ATOM 803 C CA . GLY A 1 104 ? 19.330 24.485 -11.211 1.00 92.31 104 GLY A CA 1
ATOM 804 C C . GLY A 1 104 ? 20.330 23.406 -11.586 1.00 92.31 104 GLY A C 1
ATOM 805 O O . GLY A 1 104 ? 20.235 22.246 -11.191 1.00 92.31 104 GLY A O 1
ATOM 806 N N . ASN A 1 105 ? 21.311 23.819 -12.378 1.00 92.38 105 ASN A N 1
ATOM 807 C CA . ASN A 1 105 ? 22.404 22.992 -12.868 1.00 92.38 105 ASN A CA 1
ATOM 808 C C . ASN A 1 105 ? 23.740 23.702 -12.612 1.00 92.38 105 ASN A C 1
ATOM 810 O O . ASN A 1 105 ? 23.866 24.916 -12.791 1.00 92.38 105 ASN A O 1
ATOM 814 N N . ILE A 1 106 ? 24.759 22.945 -12.195 1.00 90.00 106 ILE A N 1
ATOM 815 C CA . ILE A 1 106 ? 26.042 23.505 -11.743 1.00 90.00 106 ILE A CA 1
ATOM 816 C C . ILE A 1 106 ? 26.805 24.277 -12.828 1.00 90.00 106 ILE A C 1
ATOM 818 O O . ILE A 1 106 ? 27.753 24.994 -12.513 1.00 90.00 106 ILE A O 1
ATOM 822 N N . ARG A 1 107 ? 26.468 24.091 -14.109 1.00 88.12 107 ARG A N 1
ATOM 823 C CA . ARG A 1 107 ? 27.104 24.786 -15.234 1.00 88.12 107 ARG A CA 1
ATOM 824 C C . ARG A 1 107 ? 26.257 25.935 -15.746 1.00 88.12 107 ARG A C 1
ATOM 826 O O . ARG A 1 107 ? 26.808 26.981 -16.078 1.00 88.12 107 ARG A O 1
ATOM 833 N N . THR A 1 108 ? 24.950 25.720 -15.877 1.00 89.69 108 THR A N 1
ATOM 834 C CA . THR A 1 108 ? 24.059 26.677 -16.546 1.00 89.69 108 THR A CA 1
ATOM 835 C C . THR A 1 108 ? 23.393 27.652 -15.587 1.00 89.69 108 THR A C 1
ATOM 837 O O . THR A 1 108 ? 22.882 28.670 -16.045 1.00 89.69 108 THR A O 1
ATOM 840 N N . GLY A 1 109 ? 23.437 27.393 -14.279 1.00 90.62 109 GLY A N 1
ATOM 841 C CA . GLY A 1 109 ? 22.834 28.258 -13.273 1.00 90.62 109 GLY A CA 1
ATOM 842 C C . GLY A 1 109 ? 21.432 27.814 -12.849 1.00 90.62 109 GLY A C 1
ATOM 843 O O . GLY A 1 109 ? 21.077 26.644 -13.026 1.00 90.62 109 GLY A O 1
ATOM 844 N N . PRO A 1 110 ? 20.655 28.734 -12.250 1.00 91.44 110 PRO A N 1
ATOM 845 C CA . PRO A 1 110 ? 19.284 28.481 -11.817 1.00 91.44 110 PRO A CA 1
ATOM 846 C C . PRO A 1 110 ? 18.370 28.045 -12.967 1.00 91.44 110 PRO A C 1
ATOM 848 O O . PRO A 1 110 ? 18.514 28.509 -14.100 1.00 91.44 110 PRO A O 1
ATOM 851 N N . ILE A 1 111 ? 17.424 27.166 -12.651 1.00 91.12 111 ILE A N 1
ATOM 852 C CA . ILE A 1 111 ? 16.379 26.671 -13.549 1.00 91.12 111 ILE A CA 1
ATOM 853 C C . ILE A 1 111 ? 15.045 26.836 -12.825 1.00 91.12 111 ILE A C 1
ATOM 855 O O . ILE A 1 111 ? 14.923 26.445 -11.668 1.00 91.12 111 ILE A O 1
ATOM 859 N N . ASP A 1 112 ? 14.048 27.367 -13.528 1.00 88.88 112 ASP A N 1
ATOM 860 C CA . ASP A 1 112 ? 12.679 27.461 -13.030 1.00 88.88 112 ASP A CA 1
ATOM 861 C C . ASP A 1 112 ? 11.850 26.320 -13.632 1.00 88.88 112 ASP A C 1
ATOM 863 O O . ASP A 1 112 ? 11.385 26.413 -14.772 1.00 88.88 112 ASP A O 1
ATOM 867 N N . ALA A 1 113 ? 11.681 25.229 -12.881 1.00 93.75 113 ALA A N 1
ATOM 868 C CA . ALA A 1 113 ? 10.789 24.149 -13.288 1.00 93.75 113 ALA A CA 1
ATOM 869 C C . ALA A 1 113 ? 9.328 24.638 -13.340 1.00 93.75 113 ALA A C 1
ATOM 871 O O . ALA A 1 113 ? 8.877 25.430 -12.509 1.00 93.75 113 ALA A O 1
ATOM 872 N N . VAL A 1 114 ? 8.572 24.151 -14.320 1.00 97.12 114 VAL A N 1
ATOM 873 C CA . VAL A 1 114 ? 7.202 24.572 -14.611 1.00 97.12 114 VAL A CA 1
ATOM 874 C C . VAL A 1 114 ? 6.208 23.825 -13.709 1.00 97.12 114 VAL A C 1
ATOM 876 O O . VAL A 1 114 ? 6.105 22.601 -13.807 1.00 97.12 114 VAL A O 1
ATOM 879 N N . PRO A 1 115 ? 5.424 24.523 -12.866 1.00 97.44 115 PRO A N 1
ATOM 880 C CA . PRO A 1 115 ? 4.324 23.899 -12.140 1.00 97.44 115 PRO A CA 1
ATOM 881 C C . PRO A 1 115 ? 3.159 23.600 -13.095 1.00 97.44 115 PRO A C 1
ATOM 883 O O . PRO A 1 115 ? 2.632 24.503 -13.746 1.00 97.44 115 PRO A O 1
ATOM 886 N N . LEU A 1 116 ? 2.732 22.339 -13.165 1.00 97.88 116 LEU A N 1
ATOM 887 C CA . LEU A 1 116 ? 1.667 21.874 -14.064 1.00 97.88 116 LEU A CA 1
ATOM 888 C C . LEU A 1 116 ? 0.250 22.054 -13.492 1.00 97.88 116 LEU A C 1
ATOM 890 O O . LEU A 1 116 ? -0.727 21.848 -14.207 1.00 97.88 116 LEU A O 1
ATOM 894 N N . GLY A 1 117 ? 0.129 22.456 -12.226 1.00 96.94 117 GLY A N 1
ATOM 895 C CA . GLY A 1 117 ? -1.140 22.472 -11.498 1.00 96.94 117 GLY A CA 1
ATOM 896 C C . GLY A 1 117 ? -1.460 21.121 -10.857 1.00 96.94 117 GLY A C 1
ATOM 897 O O . GLY A 1 117 ? -0.569 20.293 -10.659 1.00 96.94 117 GLY A O 1
ATOM 898 N N . ASP A 1 118 ? -2.727 20.911 -10.505 1.00 95.69 118 ASP A N 1
ATOM 899 C CA . ASP A 1 118 ? -3.206 19.779 -9.700 1.00 95.69 118 ASP A CA 1
ATOM 900 C C . ASP A 1 118 ? -3.650 18.557 -10.525 1.00 95.69 118 ASP A C 1
ATOM 902 O O . ASP A 1 118 ? -4.038 17.534 -9.951 1.00 95.69 118 ASP A O 1
ATOM 906 N N . ALA A 1 119 ? -3.574 18.643 -11.856 1.00 97.44 119 ALA A N 1
ATOM 907 C CA . ALA A 1 119 ? -3.820 17.541 -12.777 1.00 97.44 119 ALA A CA 1
ATOM 908 C C . ALA A 1 119 ? -2.929 17.637 -14.026 1.00 97.44 119 ALA A C 1
ATOM 910 O O . ALA A 1 119 ? -2.907 18.670 -14.695 1.00 97.44 119 ALA A O 1
ATOM 911 N N . ALA A 1 120 ? -2.238 16.552 -14.382 1.00 98.19 120 ALA A N 1
ATOM 912 C CA . ALA A 1 120 ? -1.468 16.461 -15.624 1.00 98.19 120 ALA A CA 1
ATOM 913 C C . ALA A 1 120 ? -1.248 14.999 -16.052 1.00 98.19 120 ALA A C 1
ATOM 915 O O . ALA A 1 120 ? -1.209 14.119 -15.193 1.00 98.19 120 ALA A O 1
ATOM 916 N N . PRO A 1 121 ? -1.055 14.702 -17.351 1.00 98.25 121 PRO A N 1
ATOM 917 C CA . PRO A 1 121 ? -0.561 13.392 -17.779 1.00 98.25 121 PRO A CA 1
ATOM 918 C C . PRO A 1 121 ? 0.770 13.060 -17.093 1.00 98.25 121 PRO A C 1
ATOM 920 O O . PRO A 1 121 ? 1.626 13.939 -16.982 1.00 98.25 121 PRO A O 1
ATOM 923 N N . ALA A 1 122 ? 0.985 11.804 -16.690 1.00 97.44 122 ALA A N 1
ATOM 924 C CA . ALA A 1 122 ? 2.227 11.401 -16.018 1.00 97.44 122 ALA A CA 1
ATOM 925 C C . ALA A 1 122 ? 3.476 11.726 -16.862 1.00 97.44 122 ALA A C 1
ATOM 927 O O . ALA A 1 122 ? 4.447 12.271 -16.346 1.00 97.44 122 ALA A O 1
ATOM 928 N N . ALA A 1 123 ? 3.396 11.526 -18.182 1.00 97.06 123 ALA A N 1
ATOM 929 C CA . ALA A 1 123 ? 4.474 11.831 -19.126 1.00 97.06 123 ALA A CA 1
ATOM 930 C C . ALA A 1 123 ? 4.794 13.337 -19.252 1.00 97.06 123 ALA A C 1
ATOM 932 O O . ALA A 1 123 ? 5.849 13.707 -19.766 1.00 97.06 123 ALA A O 1
ATOM 933 N N . ALA A 1 124 ? 3.895 14.226 -18.808 1.00 97.94 124 ALA A N 1
ATOM 934 C CA . ALA A 1 124 ? 4.162 15.663 -18.762 1.00 97.94 124 ALA A CA 1
ATOM 935 C C . ALA A 1 124 ? 5.033 16.055 -17.555 1.00 97.94 124 ALA A C 1
ATOM 937 O O . ALA A 1 124 ? 5.639 17.127 -17.571 1.00 97.94 124 ALA A O 1
ATOM 938 N N . ILE A 1 125 ? 5.116 15.195 -16.533 1.00 97.81 125 ILE A N 1
ATOM 939 C CA . ILE A 1 125 ? 5.989 15.375 -15.373 1.00 97.81 125 ILE A CA 1
ATOM 940 C C . ILE A 1 125 ? 7.407 14.969 -15.788 1.00 97.81 125 ILE A C 1
ATOM 942 O O . ILE A 1 125 ? 7.716 13.797 -16.014 1.00 97.81 125 ILE A O 1
ATOM 946 N N . THR A 1 126 ? 8.279 15.963 -15.917 1.00 95.31 126 THR A N 1
ATOM 947 C CA . THR A 1 126 ? 9.652 15.822 -16.422 1.00 95.31 126 THR A CA 1
ATOM 948 C C . THR A 1 126 ? 10.636 16.443 -15.432 1.00 95.31 126 THR A C 1
ATOM 950 O O . THR A 1 126 ? 10.237 17.008 -14.419 1.00 95.31 126 THR A O 1
ATOM 953 N N . ALA A 1 127 ? 11.936 16.405 -15.726 1.00 89.69 127 ALA A N 1
ATOM 954 C CA . ALA A 1 127 ? 12.926 17.119 -14.913 1.00 89.69 127 ALA A CA 1
ATOM 955 C C . ALA A 1 127 ? 12.695 18.647 -14.862 1.00 89.69 127 ALA A C 1
ATOM 957 O O . ALA A 1 127 ? 13.206 19.320 -13.971 1.00 89.69 127 ALA A O 1
ATOM 958 N N . ASP A 1 128 ? 11.932 19.192 -15.815 1.00 91.94 128 ASP A N 1
ATOM 959 C CA . ASP A 1 128 ? 11.611 20.618 -15.943 1.00 91.94 128 ASP A CA 1
ATOM 960 C C . ASP A 1 128 ? 10.160 20.961 -15.616 1.00 91.94 128 ASP A C 1
ATOM 962 O O . ASP A 1 128 ? 9.774 22.123 -15.726 1.00 91.94 128 ASP A O 1
ATOM 966 N N . ALA A 1 129 ? 9.330 19.982 -15.263 1.00 97.06 129 ALA A N 1
ATOM 967 C CA . ALA A 1 129 ? 7.916 20.213 -15.005 1.00 97.06 129 ALA A CA 1
ATOM 968 C C . ALA A 1 129 ? 7.387 19.255 -13.942 1.00 97.06 129 ALA A C 1
ATOM 970 O O . ALA A 1 129 ? 7.636 18.056 -14.010 1.00 97.06 129 ALA A O 1
ATOM 971 N N . TYR A 1 130 ? 6.634 19.776 -12.980 1.00 98.06 130 TYR A N 1
ATOM 972 C CA . TYR A 1 130 ? 6.180 19.017 -11.817 1.00 98.06 130 TYR A CA 1
ATOM 973 C C . TYR A 1 130 ? 4.699 19.261 -11.537 1.00 98.06 130 TYR A C 1
ATOM 975 O O . TYR A 1 130 ? 4.173 20.348 -11.786 1.00 98.06 130 TYR A O 1
ATOM 983 N N . LEU A 1 131 ? 4.013 18.244 -11.018 1.00 98.38 131 LEU A N 1
ATOM 984 C CA . LEU A 1 131 ? 2.637 18.383 -10.546 1.00 98.38 131 LEU A CA 1
ATOM 985 C C . LEU A 1 131 ? 2.658 19.102 -9.197 1.00 98.38 131 LEU A C 1
ATOM 987 O O . LEU A 1 131 ? 3.499 18.789 -8.352 1.00 98.38 131 LEU A O 1
ATOM 991 N N . VAL A 1 132 ? 1.735 20.031 -8.966 1.00 97.38 132 VAL A N 1
ATOM 992 C CA . VAL A 1 132 ? 1.646 20.737 -7.688 1.00 97.38 132 VAL A CA 1
ATOM 993 C C . VAL A 1 132 ? 0.216 21.080 -7.323 1.00 97.38 132 VAL A C 1
ATOM 995 O O . VAL A 1 132 ? -0.538 21.659 -8.100 1.00 97.38 132 VAL A O 1
ATOM 998 N N . ARG A 1 133 ? -0.132 20.781 -6.078 1.00 94.81 133 ARG A N 1
ATOM 999 C CA . ARG A 1 133 ? -1.355 21.246 -5.446 1.00 94.81 133 ARG A CA 1
ATOM 1000 C C . ARG A 1 133 ? -0.994 22.083 -4.231 1.00 94.81 133 ARG A C 1
ATOM 1002 O O . ARG A 1 133 ? -0.414 21.586 -3.266 1.00 94.81 133 ARG A O 1
ATOM 1009 N N . GLU A 1 134 ? -1.352 23.357 -4.301 1.00 92.31 134 GLU A N 1
ATOM 1010 C CA . GLU A 1 134 ? -1.147 24.310 -3.214 1.00 92.31 134 GLU A CA 1
ATOM 1011 C C . GLU A 1 134 ? -2.276 24.207 -2.175 1.00 92.31 134 GLU A C 1
ATOM 1013 O O . GLU A 1 134 ? -3.430 23.923 -2.505 1.00 92.31 134 GLU A O 1
ATOM 1018 N N . GLY A 1 135 ? -1.942 24.437 -0.906 1.00 87.12 135 GLY A N 1
ATOM 1019 C CA . GLY A 1 135 ? -2.861 24.343 0.230 1.00 87.12 135 GLY A CA 1
ATOM 1020 C C . GLY A 1 135 ? -2.116 24.464 1.561 1.00 87.12 135 GLY A C 1
ATOM 1021 O O . GLY A 1 135 ? -0.913 24.715 1.572 1.00 87.12 135 GLY A O 1
ATOM 1022 N N . LYS A 1 136 ? -2.812 24.255 2.692 1.00 84.44 136 LYS A N 1
ATOM 1023 C CA . LYS A 1 136 ? -2.157 24.122 4.014 1.00 84.44 136 LYS A CA 1
ATOM 1024 C C . LYS A 1 136 ? -1.108 22.999 4.011 1.00 84.44 136 LYS A C 1
ATOM 1026 O O . LYS A 1 136 ? -0.045 23.145 4.609 1.00 84.44 136 LYS A O 1
ATOM 1031 N N . ILE A 1 137 ? -1.419 21.917 3.296 1.00 88.06 137 ILE A N 1
ATOM 1032 C CA . ILE A 1 137 ? -0.485 20.857 2.923 1.00 88.06 137 ILE A CA 1
ATOM 1033 C C . ILE A 1 137 ? -0.194 21.023 1.434 1.00 88.06 137 ILE A C 1
ATOM 1035 O O . ILE A 1 137 ? -1.077 20.809 0.595 1.00 88.06 137 ILE A O 1
ATOM 1039 N N . ARG A 1 138 ? 1.035 21.418 1.113 1.00 92.19 138 ARG A N 1
ATOM 1040 C CA . ARG A 1 138 ? 1.518 21.523 -0.261 1.00 92.19 138 ARG A CA 1
ATOM 1041 C C . ARG A 1 138 ? 1.970 20.149 -0.731 1.00 92.19 138 ARG A C 1
ATOM 1043 O O . ARG A 1 138 ? 2.816 19.528 -0.087 1.00 92.19 138 ARG A O 1
ATOM 1050 N N . ARG A 1 139 ? 1.415 19.702 -1.856 1.00 94.81 139 ARG A N 1
ATOM 1051 C CA . ARG A 1 139 ? 1.684 18.388 -2.449 1.00 94.81 139 ARG A CA 1
ATOM 1052 C C . ARG A 1 139 ? 2.324 18.541 -3.813 1.00 94.81 139 ARG A C 1
ATOM 1054 O O . ARG A 1 139 ? 1.853 19.335 -4.627 1.00 94.81 139 ARG A O 1
ATOM 1061 N N . THR A 1 140 ? 3.368 17.773 -4.076 1.00 97.50 140 THR A N 1
ATOM 1062 C CA . THR A 1 140 ? 4.125 17.840 -5.330 1.00 97.50 140 THR A CA 1
ATOM 1063 C C . THR A 1 140 ? 4.454 16.455 -5.851 1.00 97.50 140 THR A C 1
ATOM 1065 O O . THR A 1 140 ? 4.679 15.547 -5.055 1.00 97.50 140 THR A O 1
ATOM 1068 N N . VAL A 1 141 ? 4.517 16.319 -7.176 1.00 98.19 141 VAL A N 1
ATOM 1069 C CA . VAL A 1 141 ? 5.041 15.123 -7.843 1.00 98.19 141 VAL A CA 1
ATOM 1070 C C . VAL A 1 141 ? 6.130 15.546 -8.821 1.00 98.19 141 VAL A C 1
ATOM 1072 O O . VAL A 1 141 ? 5.852 16.291 -9.764 1.00 98.19 141 VAL A O 1
ATOM 1075 N N . ALA A 1 142 ? 7.358 15.090 -8.587 1.00 97.31 142 ALA A N 1
ATOM 1076 C CA . ALA A 1 142 ? 8.540 15.437 -9.373 1.00 97.31 142 ALA A CA 1
ATOM 1077 C C . ALA A 1 142 ? 9.152 14.195 -10.034 1.00 97.31 142 ALA A C 1
ATOM 1079 O O . ALA A 1 142 ? 9.108 13.101 -9.471 1.00 97.31 142 ALA A O 1
ATOM 1080 N N . ARG A 1 143 ? 9.736 14.359 -11.228 1.00 95.56 143 ARG A N 1
ATOM 1081 C CA . ARG A 1 143 ? 10.445 13.275 -11.924 1.00 95.56 143 ARG A CA 1
ATOM 1082 C C . ARG A 1 143 ? 11.865 13.146 -11.388 1.00 95.56 143 ARG A C 1
ATOM 1084 O O . ARG A 1 143 ? 12.635 14.103 -11.444 1.00 95.56 143 ARG A O 1
ATOM 1091 N N . GLU A 1 144 ? 12.217 11.956 -10.920 1.00 92.31 144 GLU A N 1
ATOM 1092 C CA . GLU A 1 144 ? 13.585 11.619 -10.540 1.00 92.31 144 GLU A CA 1
ATOM 1093 C C . GLU A 1 144 ? 14.429 11.205 -11.750 1.00 92.31 144 GLU A C 1
ATOM 1095 O O . GLU A 1 144 ? 13.935 10.934 -12.846 1.00 92.31 144 GLU A O 1
ATOM 1100 N N . GLN A 1 145 ? 15.746 11.165 -11.551 1.00 84.94 145 GLN A N 1
ATOM 1101 C CA . GLN A 1 145 ? 16.710 10.880 -12.615 1.00 84.94 145 GLN A CA 1
ATOM 1102 C C . GLN A 1 145 ? 16.624 9.445 -13.148 1.00 84.94 145 GLN A C 1
ATOM 1104 O O . GLN A 1 145 ? 16.983 9.207 -14.298 1.00 84.94 145 GLN A O 1
ATOM 1109 N N . ASP A 1 146 ? 16.174 8.502 -12.322 1.00 85.88 146 ASP A N 1
ATOM 1110 C CA . ASP A 1 146 ? 15.949 7.097 -12.679 1.00 85.88 146 ASP A CA 1
ATOM 1111 C C . ASP A 1 146 ? 14.588 6.865 -13.358 1.00 85.88 146 ASP A C 1
ATOM 1113 O O . ASP A 1 146 ? 14.210 5.728 -13.636 1.00 85.88 146 ASP A O 1
ATOM 1117 N N . GLY A 1 147 ? 13.852 7.943 -13.642 1.00 90.44 147 GLY A N 1
ATOM 1118 C CA . GLY A 1 147 ? 12.536 7.887 -14.254 1.00 90.44 147 GLY A CA 1
ATOM 1119 C C . GLY A 1 147 ? 11.408 7.608 -13.263 1.00 90.44 147 GLY A C 1
ATOM 1120 O O . GLY A 1 147 ? 10.261 7.563 -13.701 1.00 90.44 147 GLY A O 1
ATOM 1121 N N . TRP A 1 148 ? 11.687 7.475 -11.966 1.00 94.19 148 TRP A N 1
ATOM 1122 C CA . TRP A 1 148 ? 10.658 7.330 -10.939 1.00 94.19 148 TRP A CA 1
ATOM 1123 C C . TRP A 1 148 ? 9.947 8.669 -10.702 1.00 94.19 148 TRP A C 1
ATOM 1125 O O . TRP A 1 148 ? 10.421 9.733 -11.117 1.00 94.19 148 TRP A O 1
ATOM 1135 N N . LEU A 1 149 ? 8.791 8.630 -10.042 1.00 97.00 149 LEU A N 1
ATOM 1136 C CA . LEU A 1 149 ? 8.101 9.839 -9.589 1.00 97.00 149 LEU A CA 1
ATOM 1137 C C . LEU A 1 149 ? 8.210 9.940 -8.074 1.00 97.00 149 LEU A C 1
ATOM 1139 O O . LEU A 1 149 ? 7.773 9.038 -7.367 1.00 97.00 149 LEU A O 1
ATOM 1143 N N . ARG A 1 150 ? 8.743 11.050 -7.566 1.00 96.00 150 ARG A N 1
ATOM 1144 C CA . ARG A 1 150 ? 8.701 11.355 -6.138 1.00 96.00 150 ARG A CA 1
ATOM 1145 C C . ARG A 1 150 ? 7.443 12.123 -5.810 1.00 96.00 150 ARG A C 1
ATOM 1147 O O . ARG A 1 150 ? 7.202 13.174 -6.397 1.00 96.00 150 ARG A O 1
ATOM 1154 N N . VAL A 1 151 ? 6.697 11.635 -4.833 1.00 97.06 151 VAL A N 1
ATOM 1155 C CA . VAL A 1 151 ? 5.577 12.348 -4.231 1.00 97.06 151 VAL A CA 1
ATOM 1156 C C . VAL A 1 151 ? 6.057 12.958 -2.921 1.00 97.06 151 VAL A C 1
ATOM 1158 O O . VAL A 1 151 ? 6.608 12.251 -2.077 1.00 97.06 151 VAL A O 1
ATOM 1161 N N . CYS A 1 152 ? 5.859 14.263 -2.750 1.00 95.50 152 CYS A N 1
ATOM 1162 C CA . CYS A 1 152 ? 6.173 14.966 -1.509 1.00 95.50 152 CYS A CA 1
ATOM 1163 C C . CYS A 1 152 ? 4.948 15.701 -0.980 1.00 95.50 152 CYS A C 1
ATOM 1165 O O . CYS A 1 152 ? 4.253 16.390 -1.730 1.00 95.50 152 CYS A O 1
ATOM 1167 N N . GLU A 1 153 ? 4.753 15.616 0.329 1.00 92.75 153 GLU A N 1
ATOM 1168 C CA . GLU A 1 153 ? 3.804 16.422 1.082 1.00 92.75 153 GLU A CA 1
ATOM 1169 C C . GLU A 1 153 ? 4.564 17.275 2.091 1.00 92.75 153 GLU A C 1
ATOM 1171 O O . GLU A 1 153 ? 5.491 16.817 2.756 1.00 92.75 153 GLU A O 1
ATOM 1176 N N . SER A 1 154 ? 4.183 18.540 2.203 1.00 89.75 154 SER A N 1
ATOM 1177 C CA . SER A 1 154 ? 4.843 19.505 3.077 1.00 89.75 154 SER A CA 1
ATOM 1178 C C . SER A 1 154 ? 3.815 20.367 3.782 1.00 89.75 154 SER A C 1
ATOM 1180 O O . SER A 1 154 ? 2.848 20.823 3.175 1.00 89.75 154 SER A O 1
ATOM 1182 N N . TRP A 1 155 ? 4.031 20.600 5.068 1.00 86.56 155 TRP A N 1
ATOM 1183 C CA . TRP A 1 155 ? 3.184 21.431 5.910 1.00 86.56 155 TRP A CA 1
ATOM 1184 C C . TRP A 1 155 ? 4.050 22.241 6.876 1.00 86.56 155 TRP A C 1
ATOM 1186 O O . TRP A 1 155 ? 5.281 22.161 6.892 1.00 86.56 155 TRP A O 1
ATOM 1196 N N . LYS A 1 156 ? 3.414 23.082 7.688 1.00 80.19 156 LYS A N 1
ATOM 1197 C CA . LYS A 1 156 ? 4.122 23.869 8.697 1.00 80.19 156 LYS A CA 1
ATOM 1198 C C . LYS A 1 156 ? 4.771 22.924 9.717 1.00 80.19 156 LYS A C 1
ATOM 1200 O O . LYS A 1 156 ? 4.075 22.205 10.420 1.00 80.19 156 LYS A O 1
ATOM 1205 N N . GLY A 1 157 ? 6.100 22.944 9.797 1.00 75.69 157 GLY A N 1
ATOM 1206 C CA . GLY A 1 157 ? 6.862 22.161 10.776 1.00 75.69 157 GLY A CA 1
ATOM 1207 C C . GLY A 1 157 ? 7.209 20.728 10.360 1.00 75.69 157 GLY A C 1
ATOM 1208 O O . GLY A 1 157 ? 7.884 20.051 11.129 1.00 75.69 157 GLY A O 1
ATOM 1209 N N . GLY A 1 158 ? 6.826 20.269 9.162 1.00 82.19 158 GLY A N 1
ATOM 1210 C CA . GLY A 1 158 ? 7.122 18.903 8.725 1.00 82.19 158 GLY A CA 1
ATOM 1211 C C . GLY A 1 158 ? 6.823 18.616 7.254 1.00 82.19 158 GLY A C 1
ATOM 1212 O O . GLY A 1 158 ? 6.363 19.473 6.500 1.00 82.19 158 GLY A O 1
ATOM 1213 N N . GLY A 1 159 ? 7.123 17.390 6.844 1.00 86.75 159 GLY A N 1
ATOM 1214 C CA . GLY A 1 159 ? 6.866 16.891 5.502 1.00 86.75 159 GLY A CA 1
ATOM 1215 C C . GLY A 1 159 ? 7.224 15.415 5.381 1.00 86.75 159 GLY A C 1
ATOM 1216 O O . GLY A 1 159 ? 7.986 14.884 6.190 1.00 86.75 159 GLY A O 1
ATOM 1217 N N . GLY A 1 160 ? 6.678 14.767 4.362 1.00 90.00 160 GLY A N 1
ATOM 1218 C CA . GLY A 1 160 ? 6.946 13.380 4.010 1.00 90.00 160 GLY A CA 1
ATOM 1219 C C . GLY A 1 160 ? 7.198 13.245 2.514 1.00 90.00 160 GLY A C 1
ATOM 1220 O O . GLY A 1 160 ? 6.771 14.082 1.718 1.00 90.00 160 GLY A O 1
ATOM 1221 N N . SER A 1 161 ? 7.905 12.190 2.122 1.00 92.44 161 SER A N 1
ATOM 1222 C CA . SER A 1 161 ? 8.037 11.838 0.711 1.00 92.44 161 SER A CA 1
ATOM 1223 C C . SER A 1 161 ? 8.134 10.336 0.526 1.00 92.44 161 SER A C 1
ATOM 1225 O O . SER A 1 161 ? 8.637 9.631 1.401 1.00 92.44 161 SER A O 1
ATOM 1227 N N . TYR A 1 162 ? 7.689 9.867 -0.630 1.00 92.81 162 TYR A N 1
ATOM 1228 C CA . TYR A 1 162 ? 7.850 8.493 -1.079 1.00 92.81 162 TYR A CA 1
ATOM 1229 C C . TYR A 1 162 ? 7.967 8.474 -2.610 1.00 92.81 162 TYR A C 1
ATOM 1231 O O . TYR A 1 162 ? 7.702 9.479 -3.273 1.00 92.81 162 TYR A O 1
ATOM 1239 N N . ALA A 1 163 ? 8.405 7.355 -3.182 1.00 92.25 163 ALA A N 1
ATOM 1240 C CA . ALA A 1 163 ? 8.625 7.238 -4.621 1.00 92.25 163 ALA A CA 1
ATOM 1241 C C . ALA A 1 163 ? 7.703 6.191 -5.255 1.00 92.25 163 ALA A C 1
ATOM 1243 O O . ALA A 1 163 ? 7.471 5.124 -4.687 1.00 92.25 163 ALA A O 1
ATOM 1244 N N . LEU A 1 164 ? 7.211 6.497 -6.452 1.00 94.06 164 LEU A N 1
ATOM 1245 C CA . LEU A 1 164 ? 6.532 5.575 -7.352 1.00 94.06 164 LEU A CA 1
ATOM 1246 C C . LEU A 1 164 ? 7.578 4.943 -8.270 1.00 94.06 164 LEU A C 1
ATOM 1248 O O . LEU A 1 164 ? 8.349 5.652 -8.919 1.00 94.06 164 LEU A O 1
ATOM 1252 N N . THR A 1 165 ? 7.606 3.615 -8.312 1.00 91.50 165 THR A N 1
ATOM 1253 C CA . THR A 1 165 ? 8.632 2.845 -9.023 1.00 91.50 165 THR A CA 1
ATOM 1254 C C . THR A 1 165 ? 8.522 2.993 -10.540 1.00 91.50 165 THR A C 1
ATOM 1256 O O . THR A 1 165 ? 7.442 3.231 -11.074 1.00 91.50 165 THR A O 1
ATOM 1259 N N . GLY A 1 166 ? 9.634 2.784 -11.250 1.00 91.75 166 GLY A N 1
ATOM 1260 C CA . GLY A 1 166 ? 9.687 2.825 -12.718 1.00 91.75 166 GLY A CA 1
ATOM 1261 C C . GLY A 1 166 ? 8.577 2.021 -13.415 1.00 91.75 166 GLY A C 1
ATOM 1262 O O . GLY A 1 166 ? 7.839 2.620 -14.187 1.00 91.75 166 GLY A O 1
ATOM 1263 N N . PRO A 1 167 ? 8.369 0.724 -13.100 1.00 92.06 167 PRO A N 1
ATOM 1264 C CA . PRO A 1 167 ? 7.307 -0.072 -13.726 1.00 92.06 167 PRO A CA 1
ATOM 1265 C C . PRO A 1 167 ? 5.893 0.494 -13.538 1.00 92.06 167 PRO A C 1
ATOM 1267 O O . PRO A 1 167 ? 5.084 0.453 -14.464 1.00 92.06 167 PRO A O 1
ATOM 1270 N N . LEU A 1 168 ? 5.597 1.054 -12.359 1.00 93.69 168 LEU A N 1
ATOM 1271 C CA . LEU A 1 168 ? 4.332 1.743 -12.121 1.00 93.69 168 LEU A CA 1
ATOM 1272 C C . LEU A 1 168 ? 4.262 3.027 -12.954 1.00 93.69 168 LEU A C 1
ATOM 1274 O O . LEU A 1 168 ? 3.264 3.247 -13.628 1.00 93.69 168 LEU A O 1
ATOM 1278 N N . VAL A 1 169 ? 5.308 3.858 -12.947 1.00 95.81 169 VAL A N 1
ATOM 1279 C CA . VAL A 1 169 ? 5.348 5.112 -13.719 1.00 95.81 169 VAL A CA 1
ATOM 1280 C C . VAL A 1 169 ? 5.168 4.855 -15.214 1.00 95.81 169 VAL A C 1
ATOM 1282 O O . VAL A 1 169 ? 4.349 5.526 -15.835 1.00 95.81 169 VAL A O 1
ATOM 1285 N N . ASP A 1 170 ? 5.837 3.844 -15.768 1.00 94.75 170 ASP A N 1
ATOM 1286 C CA . ASP A 1 170 ? 5.681 3.432 -17.166 1.00 94.75 170 ASP A CA 1
ATOM 1287 C C . ASP A 1 170 ? 4.220 3.069 -17.482 1.00 94.75 170 ASP A C 1
ATOM 1289 O O . ASP A 1 170 ? 3.700 3.418 -18.542 1.00 94.75 170 ASP A O 1
ATOM 1293 N N . TRP A 1 171 ? 3.519 2.415 -16.547 1.00 95.56 171 TRP A N 1
ATOM 1294 C CA . TRP A 1 171 ? 2.089 2.139 -16.682 1.00 95.56 171 TRP A CA 1
ATOM 1295 C C . TRP A 1 171 ? 1.211 3.384 -16.470 1.00 95.56 171 TRP A C 1
ATOM 1297 O O . TRP A 1 171 ? 0.158 3.492 -17.091 1.00 95.56 171 TRP A O 1
ATOM 1307 N N . LEU A 1 172 ? 1.602 4.351 -15.637 1.00 96.62 172 LEU A N 1
ATOM 1308 C CA . LEU A 1 172 ? 0.862 5.609 -15.446 1.00 96.62 172 LEU A CA 1
ATOM 1309 C C . LEU A 1 172 ? 0.904 6.513 -16.694 1.00 96.62 172 LEU A C 1
ATOM 1311 O O . LEU A 1 172 ? 0.026 7.358 -16.869 1.00 96.62 172 LEU A O 1
ATOM 1315 N N . GLU A 1 173 ? 1.889 6.346 -17.580 1.00 96.62 173 GLU A N 1
ATOM 1316 C CA . GLU A 1 173 ? 2.058 7.109 -18.828 1.00 96.62 173 GLU A CA 1
ATOM 1317 C C . GLU A 1 173 ? 1.108 6.659 -19.961 1.00 96.62 173 GLU A C 1
ATOM 1319 O O . GLU A 1 173 ? 1.495 6.497 -21.119 1.00 96.62 173 GLU A O 1
ATOM 1324 N N . GLN A 1 174 ? -0.175 6.487 -19.643 1.00 94.81 174 GLN A N 1
ATOM 1325 C CA . GLN A 1 174 ? -1.214 6.110 -20.602 1.00 94.81 174 GLN A CA 1
ATOM 1326 C C . GLN A 1 174 ? -1.852 7.328 -21.284 1.00 94.81 174 GLN A C 1
ATOM 1328 O O . GLN A 1 174 ? -2.210 8.322 -20.643 1.00 94.81 174 GLN A O 1
ATOM 1333 N N . GLU A 1 175 ? -2.074 7.235 -22.597 1.00 95.25 175 GLU A N 1
ATOM 1334 C CA . GLU A 1 175 ? -2.826 8.248 -23.343 1.00 95.25 175 GLU A CA 1
ATOM 1335 C C . GLU A 1 175 ? -4.257 8.399 -22.804 1.00 95.25 175 GLU A C 1
ATOM 1337 O O . GLU A 1 175 ? -4.915 7.425 -22.444 1.00 95.25 175 GLU A O 1
ATOM 1342 N N . GLY A 1 176 ? -4.760 9.636 -22.769 1.00 95.75 176 GLY A N 1
ATOM 1343 C CA . GLY A 1 176 ? -6.119 9.924 -22.295 1.00 95.75 176 GLY A CA 1
ATOM 1344 C C . GLY A 1 176 ? -6.300 9.852 -20.775 1.00 95.75 176 GLY A C 1
ATOM 1345 O O . GLY A 1 176 ? -7.434 9.946 -20.309 1.00 95.75 176 GLY A O 1
ATOM 1346 N N . THR A 1 177 ? -5.210 9.726 -20.011 1.00 97.94 177 THR A N 1
ATOM 1347 C CA . THR A 1 177 ? -5.233 9.712 -18.543 1.00 97.94 177 THR A CA 1
ATOM 1348 C C . THR A 1 177 ? -4.481 10.901 -17.946 1.00 97.94 177 THR A C 1
ATOM 1350 O O . THR A 1 177 ? -3.606 11.495 -18.586 1.00 97.94 177 THR A O 1
ATOM 1353 N N . VAL A 1 178 ? -4.831 11.269 -16.713 1.00 98.19 178 VAL A N 1
ATOM 1354 C CA . VAL A 1 178 ? -4.123 12.290 -15.932 1.00 98.19 178 VAL A CA 1
ATOM 1355 C C . VAL A 1 178 ? -3.889 11.812 -14.503 1.00 98.19 178 VAL A C 1
ATOM 1357 O O . VAL A 1 178 ? -4.759 11.190 -13.896 1.00 98.19 178 VAL A O 1
ATOM 1360 N N . LEU A 1 179 ? -2.716 12.131 -13.959 1.00 98.25 179 LEU A N 1
ATOM 1361 C CA . LEU A 1 179 ? -2.448 12.084 -12.528 1.00 98.25 179 LEU A CA 1
ATOM 1362 C C . LEU A 1 179 ? -3.027 13.334 -11.875 1.00 98.25 179 LEU A C 1
ATOM 1364 O O . LEU A 1 179 ? -2.776 14.450 -12.333 1.00 98.25 179 LEU A O 1
ATOM 1368 N N . THR A 1 180 ? -3.805 13.155 -10.814 1.00 97.62 180 THR A N 1
ATOM 1369 C CA . THR A 1 180 ? -4.448 14.251 -10.086 1.00 97.62 180 THR A CA 1
ATOM 1370 C C . THR A 1 180 ? -4.733 13.865 -8.640 1.00 97.62 180 THR A C 1
ATOM 1372 O O . THR A 1 180 ? -4.798 12.686 -8.307 1.00 97.62 180 THR A O 1
ATOM 1375 N N . TRP A 1 181 ? -4.930 14.854 -7.773 1.00 95.00 181 TRP A N 1
ATOM 1376 C CA . TRP A 1 181 ? -5.300 14.626 -6.380 1.00 95.00 181 TRP A CA 1
ATOM 1377 C C . TRP A 1 181 ? -6.814 14.484 -6.246 1.00 95.00 181 TRP A C 1
ATOM 1379 O O . TRP A 1 181 ? -7.558 15.382 -6.646 1.00 95.00 181 TRP A O 1
ATOM 1389 N N . ARG A 1 182 ? -7.292 13.393 -5.645 1.00 92.69 182 ARG A N 1
ATOM 1390 C CA . ARG A 1 182 ? -8.715 13.192 -5.342 1.00 92.69 182 ARG A CA 1
ATOM 1391 C C . ARG A 1 182 ? -8.931 12.773 -3.904 1.00 92.69 182 ARG A C 1
ATOM 1393 O O . ARG A 1 182 ? -8.122 12.068 -3.320 1.00 92.69 182 ARG A O 1
ATOM 1400 N N . LEU A 1 183 ? -10.065 13.196 -3.359 1.00 90.12 183 LEU A N 1
ATOM 1401 C CA . LEU A 1 183 ? -10.548 12.699 -2.084 1.00 90.12 183 LEU A CA 1
ATOM 1402 C C . LEU A 1 183 ? -11.045 11.260 -2.288 1.00 90.12 183 LEU A C 1
ATOM 1404 O O . LEU A 1 183 ? -12.091 11.046 -2.909 1.00 90.12 183 LEU A O 1
ATOM 1408 N N . HIS A 1 184 ? -10.277 10.288 -1.806 1.00 87.38 184 HIS A N 1
ATOM 1409 C CA . HIS A 1 184 ? -10.468 8.865 -2.077 1.00 87.38 184 HIS A CA 1
ATOM 1410 C C . HIS A 1 184 ? -10.265 8.020 -0.816 1.00 87.38 184 HIS A C 1
ATOM 1412 O O . HIS A 1 184 ? -9.663 8.473 0.153 1.00 87.38 184 HIS A O 1
ATOM 1418 N N . MET A 1 185 ? -10.815 6.806 -0.797 1.00 81.75 185 MET A N 1
ATOM 1419 C CA . MET A 1 185 ? -10.674 5.902 0.349 1.00 81.75 185 MET A CA 1
ATOM 1420 C C . MET A 1 185 ? -9.295 5.247 0.326 1.00 81.75 185 MET A C 1
ATOM 1422 O O . MET A 1 185 ? -8.961 4.578 -0.650 1.00 81.75 185 MET A O 1
ATOM 1426 N N . ALA A 1 186 ? -8.534 5.369 1.413 1.00 67.50 186 ALA A N 1
ATOM 1427 C CA . ALA A 1 186 ? -7.331 4.563 1.585 1.00 67.50 186 ALA A CA 1
ATOM 1428 C C . ALA A 1 186 ? -7.702 3.093 1.808 1.00 67.50 186 ALA A C 1
ATOM 1430 O O . ALA A 1 186 ? -8.683 2.801 2.496 1.00 67.50 186 ALA A O 1
ATOM 1431 N N . GLY A 1 187 ? -6.914 2.153 1.280 1.00 62.84 187 GLY A N 1
ATOM 1432 C CA . GLY A 1 187 ? -7.150 0.728 1.497 1.00 62.84 187 GLY A CA 1
ATOM 1433 C C . GLY A 1 187 ? -7.151 0.371 2.984 1.00 62.84 187 GLY A C 1
ATOM 1434 O O . GLY A 1 187 ? -6.100 0.360 3.619 1.00 62.84 187 GLY A O 1
ATOM 1435 N N . GLY A 1 188 ? -8.331 0.040 3.520 1.00 62.25 188 GLY A N 1
ATOM 1436 C CA . GLY A 1 188 ? -8.542 -0.302 4.932 1.00 62.25 188 GLY A CA 1
ATOM 1437 C C . GLY A 1 188 ? -8.989 0.856 5.829 1.00 62.25 188 GLY A C 1
ATOM 1438 O O . GLY A 1 188 ? -9.388 0.591 6.957 1.00 62.25 188 GLY A O 1
ATOM 1439 N N . SER A 1 189 ? -8.989 2.098 5.335 1.00 70.81 189 SER A N 1
ATOM 1440 C CA . SER A 1 189 ? -9.599 3.232 6.040 1.00 70.81 189 SER A CA 1
ATOM 1441 C C . SER A 1 189 ? -11.118 3.238 5.854 1.00 70.81 189 SER A C 1
ATOM 1443 O O . SER A 1 189 ? -11.633 2.780 4.832 1.00 70.81 189 SER A O 1
ATOM 1445 N N . LYS A 1 190 ? -11.837 3.798 6.832 1.00 75.31 190 LYS A N 1
ATOM 1446 C CA . LYS A 1 190 ? -13.275 4.099 6.754 1.00 75.31 190 LYS A CA 1
ATOM 1447 C C . LYS A 1 190 ? -13.551 5.563 6.358 1.00 75.31 190 LYS A C 1
ATOM 1449 O O . LYS A 1 190 ? -14.703 5.919 6.119 1.00 75.31 190 LYS A O 1
ATOM 1454 N N . SER A 1 191 ? -12.512 6.391 6.225 1.00 81.25 191 SER A N 1
ATOM 1455 C CA . SER A 1 191 ? -12.577 7.803 5.821 1.00 81.25 191 SER A CA 1
ATOM 1456 C C . SER A 1 191 ? -11.805 8.067 4.523 1.00 81.25 191 SER A C 1
ATOM 1458 O O . SER A 1 191 ? -10.915 7.300 4.135 1.00 81.25 191 SER A O 1
ATOM 1460 N N . LYS A 1 192 ? -12.153 9.159 3.829 1.00 88.75 192 LYS A N 1
ATOM 1461 C CA . LYS A 1 192 ? -11.443 9.571 2.613 1.00 88.75 192 LYS A CA 1
ATOM 1462 C C . LYS A 1 192 ? -10.301 10.522 2.947 1.00 88.75 192 LYS A C 1
ATOM 1464 O O . LYS A 1 192 ? -10.485 11.431 3.749 1.00 88.75 192 LYS A O 1
ATOM 1469 N N . ALA A 1 193 ? -9.190 10.373 2.237 1.00 87.12 193 ALA A N 1
ATOM 1470 C CA . ALA A 1 193 ? -8.043 11.271 2.275 1.00 87.12 193 ALA A CA 1
ATOM 1471 C C . ALA A 1 193 ? -7.698 11.777 0.875 1.00 87.12 193 ALA A C 1
ATOM 1473 O O . ALA A 1 193 ? -8.170 11.238 -0.130 1.00 87.12 193 ALA A O 1
ATOM 1474 N N . TRP A 1 194 ? -6.909 12.847 0.792 1.00 89.38 194 TRP A N 1
ATOM 1475 C CA . TRP A 1 194 ? -6.364 13.263 -0.496 1.00 89.38 194 TRP A CA 1
ATOM 1476 C C . TRP A 1 194 ? -5.320 12.264 -0.970 1.00 89.38 194 TRP A C 1
ATOM 1478 O O . TRP A 1 194 ? -4.296 12.096 -0.326 1.00 89.38 194 TRP A O 1
ATOM 1488 N N . MET A 1 195 ? -5.580 11.656 -2.119 1.00 91.00 195 MET A N 1
ATOM 1489 C CA . MET A 1 195 ? -4.726 10.651 -2.736 1.00 91.00 195 MET A CA 1
ATOM 1490 C C . MET A 1 195 ? -4.351 11.079 -4.144 1.00 91.00 195 MET A C 1
ATOM 1492 O O . MET A 1 195 ? -5.184 11.637 -4.867 1.00 91.00 195 MET A O 1
ATOM 1496 N N . LEU A 1 196 ? -3.115 10.811 -4.555 1.00 95.69 196 LEU A N 1
ATOM 1497 C CA . LEU A 1 196 ? -2.742 10.853 -5.956 1.00 95.69 196 LEU A CA 1
ATOM 1498 C C . LEU A 1 196 ? -3.423 9.693 -6.683 1.00 95.69 196 LEU A C 1
ATOM 1500 O O . LEU A 1 196 ? -3.241 8.530 -6.332 1.00 95.69 196 LEU A O 1
ATOM 1504 N N . CYS A 1 197 ? -4.193 10.019 -7.713 1.00 95.94 197 CYS A N 1
ATOM 1505 C CA . CYS A 1 197 ? -4.936 9.065 -8.520 1.00 95.94 197 CYS A CA 1
ATOM 1506 C C . CYS A 1 197 ? -4.594 9.222 -9.998 1.00 95.94 197 CYS A C 1
ATOM 1508 O O . CYS A 1 197 ? -4.445 10.342 -10.489 1.00 95.94 197 CYS A O 1
ATOM 1510 N N . LEU A 1 198 ? -4.571 8.105 -10.726 1.00 97.00 198 LEU A N 1
ATOM 1511 C CA . LEU A 1 198 ? -4.668 8.107 -12.182 1.00 97.00 198 LEU A CA 1
ATOM 1512 C C . LEU A 1 198 ? -6.141 8.050 -12.571 1.00 97.00 198 LEU A C 1
ATOM 1514 O O . LEU A 1 198 ? -6.863 7.155 -12.124 1.00 97.00 198 LEU A O 1
ATOM 1518 N N . VAL A 1 199 ? -6.585 8.984 -13.405 1.00 97.31 199 VAL A N 1
ATOM 1519 C CA . VAL A 1 199 ? -7.978 9.050 -13.855 1.00 97.31 199 VAL A CA 1
ATOM 1520 C C . VAL A 1 199 ? -8.072 9.138 -15.370 1.00 97.31 199 VAL A C 1
ATOM 1522 O O . VAL A 1 199 ? -7.242 9.786 -16.007 1.00 97.31 199 VAL A O 1
ATOM 1525 N N . ASP A 1 200 ? -9.077 8.479 -15.941 1.00 96.38 200 ASP A N 1
ATOM 1526 C CA . ASP A 1 200 ? -9.376 8.560 -17.373 1.00 96.38 200 ASP A CA 1
ATOM 1527 C C . ASP A 1 200 ? -10.196 9.815 -17.734 1.00 96.38 200 ASP A C 1
ATOM 1529 O O . ASP A 1 200 ? -10.547 10.636 -16.878 1.00 96.38 200 ASP A O 1
ATOM 1533 N N . SER A 1 201 ? -10.517 9.967 -19.023 1.00 94.81 201 SER A N 1
ATOM 1534 C CA . SER A 1 201 ? -11.305 11.090 -19.546 1.00 94.81 201 SER A CA 1
ATOM 1535 C C . SER A 1 201 ? -12.742 11.159 -19.023 1.00 94.81 201 SER A C 1
ATOM 1537 O O . SER A 1 201 ? -13.334 12.237 -19.043 1.00 94.81 201 SER A O 1
ATOM 1539 N N . ASP A 1 202 ? -13.295 10.036 -18.563 1.00 94.69 202 ASP A N 1
ATOM 1540 C CA . ASP A 1 202 ? -14.634 9.956 -17.971 1.00 94.69 202 ASP A CA 1
ATOM 1541 C C . ASP A 1 202 ? -14.597 10.233 -16.456 1.00 94.69 202 ASP A C 1
ATOM 1543 O O . ASP A 1 202 ? -15.633 10.379 -15.803 1.00 94.69 202 ASP A O 1
ATOM 1547 N N . GLY A 1 203 ? -13.395 10.369 -15.890 1.00 92.56 203 GLY A N 1
ATOM 1548 C CA . GLY A 1 203 ? -13.164 10.590 -14.475 1.00 92.56 203 GLY A CA 1
ATOM 1549 C C . GLY A 1 203 ? -13.180 9.305 -13.649 1.00 92.56 203 GLY A C 1
ATOM 1550 O O . GLY A 1 203 ? -13.256 9.404 -12.423 1.00 92.56 203 GLY A O 1
ATOM 1551 N N . THR A 1 204 ? -13.089 8.131 -14.271 1.00 93.31 204 THR A N 1
ATOM 1552 C CA . THR A 1 204 ? -12.916 6.851 -13.577 1.00 93.31 204 THR A CA 1
ATOM 1553 C C . THR A 1 204 ? -11.525 6.796 -12.956 1.00 93.31 204 THR A C 1
ATOM 1555 O O . THR A 1 204 ? -10.539 7.125 -13.613 1.00 93.31 204 THR A O 1
ATOM 1558 N N . VAL A 1 205 ? -11.428 6.380 -11.692 1.00 92.75 205 VAL A N 1
ATOM 1559 C CA . VAL A 1 205 ? -10.135 6.133 -11.038 1.00 92.75 205 VAL A CA 1
ATOM 1560 C C . VAL A 1 205 ? -9.599 4.787 -11.514 1.00 92.75 205 VAL A C 1
ATOM 1562 O O . VAL A 1 205 ? -10.234 3.757 -11.300 1.00 92.75 205 VAL A O 1
ATOM 1565 N N . LEU A 1 206 ? -8.442 4.804 -12.173 1.00 93.06 206 LEU A N 1
ATOM 1566 C CA . LEU A 1 206 ? -7.755 3.607 -12.662 1.00 93.06 206 LEU A CA 1
ATOM 1567 C C . LEU A 1 206 ? -6.702 3.099 -11.672 1.00 93.06 206 LEU A C 1
ATOM 1569 O O . LEU A 1 206 ? -6.332 1.929 -11.727 1.00 93.06 206 LEU A O 1
ATOM 1573 N N . TRP A 1 207 ? -6.202 3.978 -10.803 1.00 93.25 207 TRP A N 1
ATOM 1574 C CA . TRP A 1 207 ? -5.212 3.690 -9.765 1.00 93.25 207 TRP A CA 1
ATOM 1575 C C . TRP A 1 207 ? -5.206 4.820 -8.727 1.00 93.25 207 TRP A C 1
ATOM 1577 O O . TRP A 1 207 ? -5.504 5.964 -9.080 1.00 93.25 207 TRP A O 1
ATOM 1587 N N . HIS A 1 208 ? -4.832 4.522 -7.482 1.00 91.31 208 HIS A N 1
ATOM 1588 C CA . HIS A 1 208 ? -4.531 5.520 -6.449 1.00 91.31 208 HIS A CA 1
ATOM 1589 C C . HIS A 1 208 ? -3.285 5.130 -5.650 1.00 91.31 208 HIS A C 1
ATOM 1591 O O . HIS A 1 208 ? -2.902 3.968 -5.644 1.00 91.31 208 HIS A O 1
ATOM 1597 N N . GLU A 1 209 ? -2.670 6.073 -4.943 1.00 88.69 209 GLU A N 1
ATOM 1598 C CA . GLU A 1 209 ? -1.571 5.799 -4.008 1.00 88.69 209 GLU A CA 1
ATOM 1599 C C . GLU A 1 209 ? -2.015 5.021 -2.751 1.00 88.69 209 GLU A C 1
ATOM 1601 O O . GLU A 1 209 ? -3.193 4.997 -2.392 1.00 88.69 209 GLU A O 1
ATOM 1606 N N . GLY A 1 210 ? -1.061 4.413 -2.041 1.00 80.12 210 GLY A N 1
ATOM 1607 C CA . GLY A 1 210 ? -1.311 3.670 -0.800 1.00 80.12 210 GLY A CA 1
ATOM 1608 C C . GLY A 1 210 ? -1.721 2.210 -1.018 1.00 80.12 210 GLY A C 1
ATOM 1609 O O . GLY A 1 210 ? -1.633 1.683 -2.127 1.00 80.12 210 GLY A O 1
ATOM 1610 N N . THR A 1 211 ? -2.147 1.536 0.055 1.00 72.69 211 THR A N 1
ATOM 1611 C CA . THR A 1 211 ? -2.547 0.120 0.023 1.00 72.69 211 THR A CA 1
ATOM 1612 C C . THR A 1 211 ? -3.698 -0.105 -0.947 1.00 72.69 211 THR A C 1
ATOM 1614 O O . THR A 1 211 ? -4.776 0.480 -0.807 1.00 72.69 211 THR A O 1
ATOM 1617 N N . GLN A 1 212 ? -3.489 -1.002 -1.904 1.00 71.81 212 GLN A N 1
ATOM 1618 C CA . GLN A 1 212 ? -4.484 -1.329 -2.912 1.00 71.81 212 GLN A CA 1
ATOM 1619 C C . GLN A 1 212 ? -5.402 -2.430 -2.363 1.00 71.81 212 GLN A C 1
ATOM 1621 O O . GLN A 1 212 ? -5.062 -3.611 -2.336 1.00 71.81 212 GLN A O 1
ATOM 1626 N N . ARG A 1 213 ? -6.603 -2.057 -1.902 1.00 69.44 213 ARG A N 1
ATOM 1627 C CA . ARG A 1 213 ? -7.681 -3.015 -1.589 1.00 69.44 213 ARG A CA 1
ATOM 1628 C C . ARG A 1 213 ? -8.826 -2.839 -2.588 1.00 69.44 213 ARG A C 1
ATOM 1630 O O . ARG A 1 213 ? -9.092 -1.708 -2.986 1.00 69.44 213 ARG A O 1
ATOM 1637 N N . PRO A 1 214 ? -9.520 -3.910 -3.005 1.00 63.94 214 PRO A N 1
ATOM 1638 C CA . PRO A 1 214 ? -10.682 -3.770 -3.878 1.00 63.94 214 PRO A CA 1
ATOM 1639 C C . PRO A 1 214 ? -11.768 -2.918 -3.225 1.00 63.94 214 PRO A C 1
ATOM 1641 O O . PRO A 1 214 ? -12.118 -3.150 -2.068 1.00 63.94 214 PRO A O 1
ATOM 1644 N N . HIS A 1 215 ? -12.334 -1.977 -3.981 1.00 56.78 215 HIS A N 1
ATOM 1645 C CA . HIS A 1 215 ? -13.488 -1.188 -3.536 1.00 56.78 215 HIS A CA 1
ATOM 1646 C C . HIS A 1 215 ? -14.782 -2.002 -3.484 1.00 56.78 215 HIS A C 1
ATOM 1648 O O . HIS A 1 215 ? -15.647 -1.743 -2.651 1.00 56.78 215 HIS A O 1
ATOM 1654 N N . GLU A 1 216 ? -14.903 -2.991 -4.364 1.00 61.75 216 GLU A N 1
ATOM 1655 C CA . GLU A 1 216 ? -16.008 -3.940 -4.394 1.00 61.75 216 GLU A CA 1
ATOM 1656 C C . GLU A 1 216 ? -15.454 -5.355 -4.217 1.00 61.75 216 GLU A C 1
ATOM 1658 O O . GLU A 1 216 ? -14.327 -5.625 -4.654 1.00 61.75 216 GLU A O 1
ATOM 1663 N N . PRO A 1 217 ? -16.220 -6.279 -3.606 1.00 63.66 217 PRO A N 1
ATOM 1664 C CA . PRO A 1 217 ? -15.853 -7.685 -3.598 1.00 63.66 217 PRO A CA 1
ATOM 1665 C C . PRO A 1 217 ? -15.583 -8.127 -5.033 1.00 63.66 217 PRO A C 1
ATOM 1667 O O . PRO A 1 217 ? -16.473 -8.070 -5.883 1.00 63.66 217 PRO A O 1
ATOM 1670 N N . VAL A 1 218 ? -14.347 -8.539 -5.318 1.00 61.53 218 VAL A N 1
ATOM 1671 C CA . VAL A 1 218 ? -14.000 -9.055 -6.643 1.00 61.53 218 VAL A CA 1
ATOM 1672 C C . VAL A 1 218 ? -14.849 -10.306 -6.844 1.00 61.53 218 VAL A C 1
ATOM 1674 O O . VAL A 1 218 ? -14.698 -11.246 -6.058 1.00 61.53 218 VAL A O 1
ATOM 1677 N N . PRO A 1 219 ? -15.749 -10.345 -7.848 1.00 58.94 219 PRO A N 1
ATOM 1678 C CA . PRO A 1 219 ? -16.586 -11.511 -8.058 1.00 58.94 219 PRO A CA 1
ATOM 1679 C C . PRO A 1 219 ? -15.694 -12.734 -8.210 1.00 58.94 219 PRO A C 1
ATOM 1681 O O . PRO A 1 219 ? -14.755 -12.713 -9.022 1.00 58.94 219 PRO A O 1
ATOM 1684 N N . LEU A 1 220 ? -15.987 -13.769 -7.420 1.00 58.47 220 LEU A N 1
ATOM 1685 C CA . LEU A 1 220 ? -15.305 -15.050 -7.525 1.00 58.47 220 LEU A CA 1
ATOM 1686 C C . LEU A 1 220 ? -15.346 -15.479 -8.995 1.00 58.47 220 LEU A C 1
ATOM 1688 O O . LEU A 1 220 ? -16.392 -15.396 -9.648 1.00 58.47 220 LEU A O 1
ATOM 1692 N N . GLY A 1 221 ? -14.200 -15.907 -9.529 1.00 53.00 221 GLY A N 1
ATOM 1693 C CA . GLY A 1 221 ? -14.203 -16.620 -10.801 1.00 53.00 221 GLY A CA 1
ATOM 1694 C C . GLY A 1 221 ? -15.172 -17.799 -10.703 1.00 53.00 221 GLY A C 1
ATOM 1695 O O . GLY A 1 221 ? -15.402 -18.324 -9.609 1.00 53.00 221 GLY A O 1
ATOM 1696 N N . THR A 1 222 ? -15.758 -18.219 -11.829 1.00 56.59 222 THR A N 1
ATOM 1697 C CA . THR A 1 222 ? -16.552 -19.460 -11.831 1.00 56.59 222 THR A CA 1
ATOM 1698 C C . THR A 1 222 ? -15.670 -20.548 -11.214 1.00 56.59 222 THR A C 1
ATOM 1700 O O . THR A 1 222 ? -14.533 -20.675 -11.670 1.00 56.59 222 THR A O 1
ATOM 1703 N N . PRO A 1 223 ? -16.106 -21.254 -10.153 1.00 49.78 223 PRO A N 1
ATOM 1704 C CA . PRO A 1 223 ? -15.213 -22.108 -9.387 1.00 49.78 223 PRO A CA 1
ATOM 1705 C C . PRO A 1 223 ? -14.644 -23.199 -10.292 1.00 49.78 223 PRO A C 1
ATOM 1707 O O . PRO A 1 223 ? -15.329 -24.148 -10.674 1.00 49.78 223 PRO A O 1
ATOM 1710 N N . TYR A 1 224 ? -13.374 -23.032 -10.646 1.00 56.41 224 TYR A N 1
ATOM 1711 C CA . TYR A 1 224 ? -12.537 -24.077 -11.205 1.00 56.41 224 TYR A CA 1
ATOM 1712 C C . TYR A 1 224 ? -11.783 -24.727 -10.050 1.00 56.41 224 TYR A C 1
ATOM 1714 O O . TYR A 1 224 ? -11.590 -24.115 -9.002 1.00 56.41 224 TYR A O 1
ATOM 1722 N N . ALA A 1 225 ? -11.386 -25.987 -10.207 1.00 54.66 225 ALA A N 1
ATOM 1723 C CA . ALA A 1 225 ? -10.613 -26.684 -9.187 1.00 54.66 225 ALA A CA 1
ATOM 1724 C C . ALA A 1 225 ? -9.239 -26.005 -9.017 1.00 54.66 225 ALA A C 1
ATOM 1726 O O . ALA A 1 225 ? -8.282 -26.327 -9.723 1.00 54.66 225 ALA A O 1
ATOM 1727 N N . TYR A 1 226 ? -9.159 -25.047 -8.093 1.00 66.19 226 TYR A N 1
ATOM 1728 C CA . TYR A 1 226 ? -7.926 -24.387 -7.681 1.00 66.19 226 TYR A CA 1
ATOM 1729 C C . TYR A 1 226 ? -6.944 -25.474 -7.191 1.00 66.19 226 TYR A C 1
ATOM 1731 O O . TYR A 1 226 ? -7.298 -26.311 -6.359 1.00 66.19 226 TYR A O 1
ATOM 1739 N N . GLY A 1 227 ? -5.746 -25.549 -7.786 1.00 63.72 227 GLY A N 1
ATOM 1740 C CA . GLY A 1 227 ? -4.775 -26.643 -7.577 1.00 63.72 227 GLY A CA 1
ATOM 1741 C C . GLY A 1 227 ? -4.689 -27.695 -8.700 1.00 63.72 227 GLY A C 1
ATOM 1742 O O . GLY A 1 227 ? -3.862 -28.615 -8.629 1.00 63.72 227 GLY A O 1
ATOM 1743 N N . GLY A 1 228 ? -5.512 -27.570 -9.747 1.00 82.62 228 GLY A N 1
ATOM 1744 C CA . GLY A 1 228 ? -5.340 -28.280 -11.018 1.00 82.62 228 GLY A CA 1
ATOM 1745 C C . GLY A 1 228 ? -4.317 -27.608 -11.952 1.00 82.62 228 GLY A C 1
ATOM 1746 O O . GLY A 1 228 ? -3.818 -26.523 -11.652 1.00 82.62 228 GLY A O 1
ATOM 1747 N N . PRO A 1 229 ? -3.998 -28.222 -13.105 1.00 90.50 229 PRO A N 1
ATOM 1748 C CA . PRO A 1 229 ? -3.024 -27.673 -14.048 1.00 90.50 229 PRO A CA 1
ATOM 1749 C C . PRO A 1 229 ? -3.611 -26.616 -14.994 1.00 90.50 229 PRO A C 1
ATOM 1751 O O . PRO A 1 229 ? -2.893 -26.156 -15.874 1.00 90.50 229 PRO A O 1
ATOM 1754 N N . ALA A 1 230 ? -4.902 -26.275 -14.895 1.00 92.50 230 ALA A N 1
ATOM 1755 C CA . ALA A 1 230 ? -5.572 -25.456 -15.901 1.00 92.50 230 ALA A CA 1
ATOM 1756 C C . ALA A 1 230 ? -6.609 -24.479 -15.333 1.00 92.50 230 ALA A C 1
ATOM 1758 O O . ALA A 1 230 ? -7.271 -24.771 -14.339 1.00 92.50 230 ALA A O 1
ATOM 1759 N N . LEU A 1 231 ? -6.773 -23.360 -16.037 1.00 92.38 231 LEU A N 1
ATOM 1760 C CA . LEU A 1 231 ? -7.799 -22.341 -15.844 1.00 92.38 231 LEU A CA 1
ATOM 1761 C C . LEU A 1 231 ? -8.565 -22.172 -17.158 1.00 92.38 231 LEU A C 1
ATOM 1763 O O . LEU A 1 231 ? -7.956 -21.951 -18.202 1.00 92.38 231 LEU A O 1
ATOM 1767 N N . GLU A 1 232 ? -9.888 -22.278 -17.132 1.00 92.31 232 GLU A N 1
ATOM 1768 C CA . GLU A 1 232 ? -10.702 -22.079 -18.335 1.00 92.31 232 GLU A CA 1
ATOM 1769 C C . GLU A 1 232 ? -11.061 -20.593 -18.524 1.00 92.31 232 GLU A C 1
ATOM 1771 O O . GLU A 1 232 ? -10.925 -19.775 -17.611 1.00 92.31 232 GLU A O 1
ATOM 1776 N N . ALA A 1 233 ? -11.554 -20.243 -19.711 1.00 91.81 233 ALA A N 1
ATOM 1777 C CA . ALA A 1 233 ? -12.078 -18.917 -20.014 1.00 91.81 233 ALA A CA 1
ATOM 1778 C C . ALA A 1 233 ? -13.196 -18.510 -19.037 1.00 91.81 233 ALA A C 1
ATOM 1780 O O . ALA A 1 233 ? -13.990 -19.336 -18.579 1.00 91.81 233 ALA A O 1
ATOM 1781 N N . GLY A 1 234 ? -13.202 -17.228 -18.671 1.00 89.31 234 GLY A N 1
ATOM 1782 C CA . GLY A 1 234 ? -14.011 -16.682 -17.579 1.00 89.31 234 GLY A CA 1
ATOM 1783 C C . GLY A 1 234 ? -13.452 -16.980 -16.178 1.00 89.31 234 GLY A C 1
ATOM 1784 O O . GLY A 1 234 ? -14.018 -16.527 -15.181 1.00 89.31 234 GLY A O 1
ATOM 1785 N N . GLY A 1 235 ? -12.360 -17.744 -16.081 1.00 88.50 235 GLY A N 1
ATOM 1786 C CA . GLY A 1 235 ? -11.671 -18.063 -14.837 1.00 88.50 235 GLY A CA 1
ATOM 1787 C C . GLY A 1 235 ? -10.720 -16.960 -14.369 1.00 88.50 235 GLY A C 1
ATOM 1788 O O . GLY A 1 235 ? -10.207 -16.163 -15.160 1.00 88.50 235 GLY A O 1
ATOM 1789 N N . ARG A 1 236 ? -10.458 -16.942 -13.057 1.00 89.50 236 ARG A N 1
ATOM 1790 C CA . ARG A 1 236 ? -9.546 -16.004 -12.391 1.00 89.50 236 ARG A CA 1
ATOM 1791 C C . ARG A 1 236 ? -8.624 -16.727 -11.416 1.00 89.50 236 ARG A C 1
ATOM 1793 O O . ARG A 1 236 ? -9.022 -17.737 -10.844 1.00 89.50 236 ARG A O 1
ATOM 1800 N N . LEU A 1 237 ? -7.430 -16.177 -11.215 1.00 90.81 237 LEU A N 1
ATOM 1801 C CA . LEU A 1 237 ? -6.515 -16.529 -10.135 1.00 90.81 237 LEU A CA 1
ATOM 1802 C C . LEU A 1 237 ? -6.297 -15.298 -9.269 1.00 90.81 237 LEU A C 1
ATOM 1804 O O . LEU A 1 237 ? -5.904 -14.242 -9.768 1.00 90.81 237 LEU A O 1
ATOM 1808 N N . ARG A 1 238 ? -6.520 -15.451 -7.968 1.00 88.69 238 ARG A N 1
ATOM 1809 C CA . ARG A 1 238 ? -6.265 -14.397 -6.992 1.00 88.69 238 ARG A CA 1
ATOM 1810 C C . ARG A 1 238 ? -5.601 -14.989 -5.765 1.00 88.69 238 ARG A C 1
ATOM 1812 O O . ARG A 1 238 ? -6.249 -15.696 -5.003 1.00 88.69 238 ARG A O 1
ATOM 1819 N N . ASN A 1 239 ? -4.300 -14.751 -5.627 1.00 90.00 239 ASN A N 1
ATOM 1820 C CA . ASN A 1 239 ? -3.440 -15.394 -4.619 1.00 90.00 239 ASN A CA 1
ATOM 1821 C C . ASN A 1 239 ? -3.346 -16.925 -4.785 1.00 90.00 239 ASN A C 1
ATOM 1823 O O . ASN A 1 239 ? -2.839 -17.639 -3.923 1.00 90.00 239 ASN A O 1
ATOM 1827 N N . GLN A 1 240 ? -3.860 -17.423 -5.912 1.00 91.75 240 GLN A N 1
ATOM 1828 C CA . GLN A 1 240 ? -4.035 -18.827 -6.247 1.00 91.75 240 GLN A CA 1
ATOM 1829 C C . GLN A 1 240 ? -2.984 -19.286 -7.250 1.00 91.75 240 GLN A C 1
ATOM 1831 O O . GLN A 1 240 ? -2.366 -18.489 -7.960 1.00 91.75 240 GLN A O 1
ATOM 1836 N N . SER A 1 241 ? -2.846 -20.603 -7.350 1.00 92.00 241 SER A N 1
ATOM 1837 C CA . SER A 1 241 ? -1.890 -21.255 -8.231 1.00 92.00 241 SER A CA 1
ATOM 1838 C C . SER A 1 241 ? -2.505 -22.362 -9.091 1.00 92.00 241 SER A C 1
ATOM 1840 O O . SER A 1 241 ? -3.492 -23.008 -8.725 1.00 92.00 241 SER A O 1
ATOM 1842 N N . LEU A 1 242 ? -1.881 -22.577 -10.248 1.00 92.44 242 LEU A N 1
ATOM 1843 C CA . LEU A 1 242 ? -2.055 -23.732 -11.119 1.00 92.44 242 LEU A CA 1
ATOM 1844 C C . LEU A 1 242 ? -0.783 -24.569 -11.073 1.00 92.44 242 LEU A C 1
ATOM 1846 O O . LEU A 1 242 ? 0.311 -24.056 -11.313 1.00 92.44 242 LEU A O 1
ATOM 1850 N N . THR A 1 243 ? -0.932 -25.867 -10.834 1.00 90.62 243 THR A N 1
ATOM 1851 C CA . THR A 1 243 ? 0.206 -26.772 -10.658 1.00 90.62 243 THR A CA 1
ATOM 1852 C C . THR A 1 243 ? 0.185 -27.848 -11.729 1.00 90.62 243 THR A C 1
ATOM 1854 O O . THR A 1 243 ? -0.792 -28.598 -11.848 1.00 90.62 243 THR A O 1
ATOM 1857 N N . SER A 1 244 ? 1.291 -27.954 -12.464 1.00 91.00 244 SER A N 1
ATOM 1858 C CA . SER A 1 244 ? 1.538 -28.997 -13.469 1.00 91.00 244 SER A CA 1
ATOM 1859 C C . SER A 1 244 ? 1.228 -30.412 -12.940 1.00 91.00 244 SER A C 1
ATOM 1861 O O . SER A 1 244 ? 1.323 -30.649 -11.729 1.00 91.00 244 SER A O 1
ATOM 1863 N N . PRO A 1 245 ? 0.826 -31.376 -13.788 1.00 90.12 245 PRO A N 1
ATOM 1864 C CA . PRO A 1 245 ? 0.450 -32.720 -13.337 1.00 90.12 245 PRO A CA 1
ATOM 1865 C C . PRO A 1 245 ? 1.509 -33.434 -12.483 1.00 90.12 245 PRO A C 1
ATOM 1867 O O . PRO A 1 245 ? 1.153 -34.047 -11.477 1.00 90.12 245 PRO A O 1
ATOM 1870 N N . ALA A 1 246 ? 2.792 -33.312 -12.828 1.00 88.81 246 ALA A N 1
ATOM 1871 C CA . ALA A 1 246 ? 3.901 -33.890 -12.072 1.00 88.81 246 ALA A CA 1
ATOM 1872 C C . ALA A 1 246 ? 4.315 -33.055 -10.846 1.00 88.81 246 ALA A C 1
ATOM 1874 O O . ALA A 1 246 ? 5.175 -33.492 -10.088 1.00 88.81 246 ALA A O 1
ATOM 1875 N N . GLY A 1 247 ? 3.745 -31.861 -10.646 1.00 88.00 247 GLY A N 1
ATOM 1876 C CA . GLY A 1 247 ? 4.095 -30.979 -9.529 1.00 88.00 247 GLY A CA 1
ATOM 1877 C C . GLY A 1 247 ? 5.438 -30.261 -9.692 1.00 88.00 247 GLY A C 1
ATOM 1878 O O . GLY A 1 247 ? 5.918 -29.658 -8.743 1.00 88.00 247 GLY A O 1
ATOM 1879 N N . THR A 1 248 ? 6.066 -30.306 -10.870 1.00 88.38 248 THR A N 1
ATOM 1880 C CA . THR A 1 248 ? 7.399 -29.715 -11.106 1.00 88.38 248 THR A CA 1
ATOM 1881 C C . THR A 1 248 ? 7.355 -28.207 -11.352 1.00 88.38 248 THR A C 1
ATOM 1883 O O . THR A 1 248 ? 8.331 -27.509 -11.076 1.00 88.38 248 THR A O 1
ATOM 1886 N N . HIS A 1 249 ? 6.220 -27.709 -11.845 1.00 89.81 249 HIS A N 1
ATOM 1887 C CA . HIS A 1 249 ? 5.983 -26.303 -12.166 1.00 89.81 249 HIS A CA 1
ATOM 1888 C C . HIS A 1 249 ? 4.678 -25.782 -11.585 1.00 89.81 249 HIS A C 1
ATOM 1890 O O . HIS A 1 249 ? 3.667 -26.498 -11.570 1.00 89.81 249 HIS A O 1
ATOM 1896 N N . THR A 1 250 ? 4.707 -24.513 -11.182 1.00 91.56 250 THR A N 1
ATOM 1897 C CA . THR A 1 250 ? 3.555 -23.805 -10.617 1.00 91.56 250 THR A CA 1
ATOM 1898 C C . THR A 1 250 ? 3.468 -22.397 -11.177 1.00 91.56 250 THR A C 1
ATOM 1900 O O . THR A 1 250 ? 4.420 -21.630 -11.064 1.00 91.56 250 THR A O 1
ATOM 1903 N N . LEU A 1 251 ? 2.329 -22.058 -11.777 1.00 93.94 251 LEU A N 1
ATOM 1904 C CA . LEU A 1 251 ? 1.980 -20.682 -12.115 1.00 93.94 251 LEU A CA 1
ATOM 1905 C C . LEU A 1 251 ? 1.164 -20.111 -10.959 1.00 93.94 251 LEU A C 1
ATOM 1907 O O . LEU A 1 251 ? 0.105 -20.651 -10.649 1.00 93.94 251 LEU A O 1
ATOM 1911 N N . VAL A 1 252 ? 1.632 -19.044 -10.327 1.00 92.94 252 VAL A N 1
ATOM 1912 C CA . VAL A 1 252 ? 1.002 -18.451 -9.144 1.00 92.94 252 VAL A CA 1
ATOM 1913 C C . VAL A 1 252 ? 0.792 -16.960 -9.352 1.00 92.94 252 VAL A C 1
ATOM 1915 O O . VAL A 1 252 ? 1.703 -16.253 -9.778 1.00 92.94 252 VAL A O 1
ATOM 1918 N N . HIS A 1 253 ? -0.418 -16.490 -9.053 1.00 93.50 253 HIS A N 1
ATOM 1919 C CA . HIS A 1 253 ? -0.658 -15.070 -8.827 1.00 93.50 253 HIS A CA 1
ATOM 1920 C C . HIS A 1 253 ? -0.361 -14.788 -7.357 1.00 93.50 253 HIS A C 1
ATOM 1922 O O . HIS A 1 253 ? -1.039 -15.342 -6.496 1.00 93.50 253 HIS A O 1
ATOM 1928 N N . GLN A 1 254 ? 0.642 -13.972 -7.063 1.00 91.56 254 GLN A N 1
ATOM 1929 C CA . GLN A 1 254 ? 1.073 -13.657 -5.699 1.00 91.56 254 GLN A CA 1
ATOM 1930 C C . GLN A 1 254 ? 0.308 -12.456 -5.127 1.00 91.56 254 GLN A C 1
ATOM 1932 O O . GLN A 1 254 ? -0.312 -11.692 -5.869 1.00 91.56 254 GLN A O 1
ATOM 1937 N N . GLY A 1 255 ? 0.353 -12.280 -3.804 1.00 88.81 255 GLY A N 1
ATOM 1938 C CA . GLY A 1 255 ? -0.303 -11.157 -3.118 1.00 88.81 255 GLY A CA 1
ATOM 1939 C C . GLY A 1 255 ? 0.246 -9.786 -3.515 1.00 88.81 255 GLY A C 1
ATOM 1940 O O . GLY A 1 255 ? -0.519 -8.832 -3.605 1.00 88.81 255 GLY A O 1
ATOM 1941 N N . ASN A 1 256 ? 1.532 -9.695 -3.865 1.00 88.25 256 ASN A N 1
ATOM 1942 C CA . ASN A 1 256 ? 2.125 -8.483 -4.441 1.00 88.25 256 ASN A CA 1
ATOM 1943 C C . ASN A 1 256 ? 1.574 -8.123 -5.844 1.00 88.25 256 ASN A C 1
ATOM 1945 O O . ASN A 1 256 ? 1.831 -7.031 -6.339 1.00 88.25 256 ASN A O 1
ATOM 1949 N N . GLY A 1 257 ? 0.789 -9.004 -6.475 1.00 90.88 257 GLY A N 1
ATOM 1950 C CA . GLY A 1 257 ? 0.156 -8.776 -7.775 1.00 90.88 257 GLY A CA 1
ATOM 1951 C C . GLY A 1 257 ? 0.946 -9.284 -8.982 1.00 90.88 257 GLY A C 1
ATOM 1952 O O . GLY A 1 257 ? 0.519 -9.066 -10.119 1.00 90.88 257 GLY A O 1
ATOM 1953 N N . ASP A 1 258 ? 2.069 -9.976 -8.773 1.00 93.69 258 ASP A N 1
ATOM 1954 C CA . ASP A 1 258 ? 2.797 -10.618 -9.865 1.00 93.69 258 ASP A CA 1
ATOM 1955 C C . ASP A 1 258 ? 2.204 -11.983 -10.241 1.00 93.69 258 ASP A C 1
ATOM 1957 O O . ASP A 1 258 ? 1.795 -12.766 -9.377 1.00 93.69 258 ASP A O 1
ATOM 1961 N N . LEU A 1 259 ? 2.188 -12.294 -11.539 1.00 95.25 259 LEU A N 1
ATOM 1962 C CA . LEU A 1 259 ? 1.887 -13.623 -12.058 1.00 95.25 259 LEU A CA 1
ATOM 1963 C C . LEU A 1 259 ? 3.194 -14.279 -12.508 1.00 95.25 259 LEU A C 1
ATOM 1965 O O . LEU A 1 259 ? 3.754 -13.942 -13.551 1.00 95.25 259 LEU A O 1
ATOM 1969 N N . ALA A 1 260 ? 3.657 -15.257 -11.735 1.00 94.31 260 ALA A N 1
ATOM 1970 C CA . ALA A 1 260 ? 4.958 -15.884 -11.932 1.00 94.31 260 ALA A CA 1
ATOM 1971 C C . ALA A 1 260 ? 4.845 -17.397 -12.130 1.00 94.31 260 ALA A C 1
ATOM 1973 O O . ALA A 1 260 ? 4.049 -18.079 -11.484 1.00 94.31 260 ALA A O 1
ATOM 1974 N N . LEU A 1 261 ? 5.666 -17.928 -13.035 1.00 94.00 261 LEU A N 1
ATOM 1975 C CA . LEU A 1 261 ? 5.839 -19.358 -13.263 1.00 94.00 261 LEU A CA 1
ATOM 1976 C C . LEU A 1 261 ? 7.137 -19.806 -12.602 1.00 94.00 261 LEU A C 1
ATOM 1978 O O . LEU A 1 261 ? 8.218 -19.340 -12.965 1.00 94.00 261 LEU A O 1
ATOM 1982 N N . TYR A 1 262 ? 7.026 -20.741 -11.670 1.00 90.62 262 TYR A N 1
ATOM 1983 C CA . TYR A 1 262 ? 8.147 -21.309 -10.938 1.00 90.62 262 TYR A CA 1
ATOM 1984 C C . TYR A 1 262 ? 8.468 -22.718 -11.395 1.00 90.62 262 TYR A C 1
ATOM 1986 O O . TYR A 1 262 ? 7.578 -23.513 -11.707 1.00 90.62 262 TYR A O 1
ATOM 1994 N N . CYS A 1 263 ? 9.762 -23.017 -11.367 1.00 88.62 263 CYS A N 1
ATOM 1995 C CA . CYS A 1 263 ? 10.313 -24.349 -11.522 1.00 88.62 263 CYS A CA 1
ATOM 1996 C C . CYS A 1 263 ? 10.845 -24.820 -10.166 1.00 88.62 263 CYS A C 1
ATOM 1998 O O . CYS A 1 263 ? 11.800 -24.256 -9.632 1.00 88.62 263 CYS A O 1
ATOM 2000 N N . HIS A 1 264 ? 10.254 -25.882 -9.620 1.00 85.19 264 HIS A N 1
ATOM 2001 C CA . HIS A 1 264 ? 10.599 -26.402 -8.289 1.00 85.19 264 HIS A CA 1
ATOM 2002 C C . HIS A 1 264 ? 11.888 -27.221 -8.265 1.00 85.19 264 HIS A C 1
ATOM 2004 O O . HIS A 1 264 ? 12.469 -27.433 -7.205 1.00 85.19 264 HIS A O 1
ATOM 2010 N N . THR A 1 265 ? 12.358 -27.669 -9.431 1.00 80.38 265 THR A N 1
ATOM 2011 C CA . THR A 1 265 ? 13.640 -28.385 -9.554 1.00 80.38 265 THR A CA 1
ATOM 2012 C C . THR A 1 265 ? 14.834 -27.431 -9.481 1.00 80.38 265 THR A C 1
ATOM 2014 O O . THR A 1 265 ? 15.858 -27.781 -8.903 1.00 80.38 265 THR A O 1
ATOM 2017 N N . GLU A 1 266 ? 14.705 -26.226 -10.046 1.00 79.81 266 GLU A N 1
ATOM 2018 C CA . GLU A 1 266 ? 15.737 -25.176 -10.009 1.00 79.81 266 GLU A CA 1
ATOM 2019 C C . GLU A 1 266 ? 15.493 -24.125 -8.922 1.00 79.81 266 GLU A C 1
ATOM 2021 O O . GLU A 1 266 ? 16.321 -23.236 -8.744 1.00 79.81 266 GLU A O 1
ATOM 2026 N N . ASP A 1 267 ? 14.362 -24.218 -8.221 1.00 81.62 267 ASP A N 1
ATOM 2027 C CA . ASP A 1 267 ? 13.999 -23.351 -7.106 1.00 81.62 267 ASP A CA 1
ATOM 2028 C C . ASP A 1 267 ? 13.994 -21.848 -7.455 1.00 81.62 267 ASP A C 1
ATOM 2030 O O . ASP A 1 267 ? 14.427 -20.995 -6.682 1.00 81.62 267 ASP A O 1
ATOM 2034 N N . ARG A 1 268 ? 13.480 -21.507 -8.646 1.00 85.44 268 ARG A N 1
ATOM 2035 C CA . ARG A 1 268 ? 13.411 -20.119 -9.133 1.00 85.44 268 ARG A CA 1
ATOM 2036 C C . ARG A 1 268 ? 12.216 -19.847 -10.041 1.00 85.44 268 ARG A C 1
ATOM 2038 O O . ARG A 1 268 ? 11.651 -20.764 -10.646 1.00 85.44 268 ARG A O 1
ATOM 2045 N N . ALA A 1 269 ? 11.881 -18.565 -10.188 1.00 89.56 269 ALA A N 1
ATOM 2046 C CA . ALA A 1 269 ? 10.976 -18.093 -11.230 1.00 89.56 269 ALA A CA 1
ATOM 2047 C C . ALA A 1 269 ? 11.642 -18.244 -12.608 1.00 89.56 269 ALA A C 1
ATOM 2049 O O . ALA A 1 269 ? 12.778 -17.814 -12.819 1.00 89.56 269 ALA A O 1
ATOM 2050 N N . VAL A 1 270 ? 10.931 -18.860 -13.550 1.00 91.06 270 VAL A N 1
ATOM 2051 C CA . VAL A 1 270 ? 11.364 -19.027 -14.949 1.00 91.06 270 VAL A CA 1
ATOM 2052 C C . VAL A 1 270 ? 10.657 -18.055 -15.894 1.00 91.06 270 VAL A C 1
ATOM 2054 O O . VAL A 1 270 ? 11.123 -17.837 -17.012 1.00 91.06 270 VAL A O 1
ATOM 2057 N N . TRP A 1 271 ? 9.554 -17.452 -15.443 1.00 93.50 271 TRP A N 1
ATOM 2058 C CA . TRP A 1 271 ? 8.827 -16.388 -16.132 1.00 93.50 271 TRP A CA 1
ATOM 2059 C C . TRP A 1 271 ? 8.005 -15.564 -15.125 1.00 93.50 271 TRP A C 1
ATOM 2061 O O . TRP A 1 271 ? 7.555 -16.106 -14.118 1.00 93.50 271 TRP A O 1
ATOM 2071 N N . THR A 1 272 ? 7.807 -14.275 -15.399 1.00 94.00 272 THR A N 1
ATOM 2072 C CA . THR A 1 272 ? 7.041 -13.318 -14.575 1.00 94.00 272 THR A CA 1
ATOM 2073 C C . THR A 1 272 ? 6.411 -12.249 -15.474 1.00 94.00 272 THR A C 1
ATOM 2075 O O . THR A 1 272 ? 6.944 -11.960 -16.553 1.00 94.00 272 THR A O 1
ATOM 2078 N N . THR A 1 273 ? 5.285 -11.672 -15.044 1.00 94.50 273 THR A N 1
ATOM 2079 C CA . THR A 1 273 ? 4.667 -10.502 -15.682 1.00 94.50 273 THR A CA 1
ATOM 2080 C C . THR A 1 273 ? 5.334 -9.177 -15.310 1.00 94.50 273 THR A C 1
ATOM 2082 O O . THR A 1 273 ? 5.156 -8.210 -16.051 1.00 94.50 273 THR A O 1
ATOM 2085 N N . GLY A 1 274 ? 6.110 -9.122 -14.221 1.00 92.12 274 GLY A N 1
ATOM 2086 C CA . GLY A 1 274 ? 6.729 -7.894 -13.707 1.00 92.12 274 GLY A CA 1
ATOM 2087 C C . GLY A 1 274 ? 5.705 -6.930 -13.103 1.00 92.12 274 GLY A C 1
ATOM 2088 O O . GLY A 1 274 ? 5.796 -5.713 -13.290 1.00 92.12 274 GLY A O 1
ATOM 2089 N N . THR A 1 275 ? 4.661 -7.478 -12.476 1.00 93.62 275 THR A N 1
ATOM 2090 C CA . THR A 1 275 ? 3.525 -6.717 -11.932 1.00 93.62 275 THR A CA 1
ATOM 2091 C C . THR A 1 275 ? 3.472 -6.736 -10.405 1.00 93.62 275 THR A C 1
ATOM 2093 O O . THR A 1 275 ? 2.425 -6.490 -9.815 1.00 93.62 275 THR A O 1
ATOM 2096 N N . GLU A 1 276 ? 4.605 -6.957 -9.737 1.00 89.31 276 GLU A N 1
ATOM 2097 C CA . GLU A 1 276 ? 4.737 -6.967 -8.272 1.00 89.31 276 GLU A CA 1
ATOM 2098 C C . GLU A 1 276 ? 4.435 -5.616 -7.594 1.00 89.31 276 GLU A C 1
ATOM 2100 O O . GLU A 1 276 ? 4.354 -5.532 -6.370 1.00 89.31 276 GLU A O 1
ATOM 2105 N N . TRP A 1 277 ? 4.296 -4.543 -8.377 1.00 86.94 277 TRP A N 1
ATOM 2106 C CA . TRP A 1 277 ? 3.918 -3.205 -7.913 1.00 86.94 277 TRP A CA 1
ATOM 2107 C C . TRP A 1 277 ? 2.400 -3.008 -7.785 1.00 86.94 277 TRP A C 1
ATOM 2109 O O . TRP A 1 277 ? 1.963 -1.966 -7.301 1.00 86.94 277 TRP A O 1
ATOM 2119 N N . VAL A 1 278 ? 1.595 -3.966 -8.255 1.00 86.81 278 VAL A N 1
ATOM 2120 C CA . VAL A 1 278 ? 0.134 -3.829 -8.347 1.00 86.81 278 VAL A CA 1
ATOM 2121 C C . VAL A 1 278 ? -0.550 -3.934 -6.994 1.00 86.81 278 VAL A C 1
ATOM 2123 O O . VAL A 1 278 ? -1.534 -3.230 -6.793 1.00 86.81 278 VAL A O 1
ATOM 2126 N N . ASP A 1 279 ? -0.043 -4.801 -6.111 1.00 83.25 279 ASP A N 1
ATOM 2127 C CA . ASP A 1 279 ? -0.564 -5.046 -4.764 1.00 83.25 279 ASP A CA 1
ATOM 2128 C C . ASP A 1 279 ? -2.048 -5.507 -4.748 1.00 83.25 279 ASP A C 1
ATOM 2130 O O . ASP A 1 279 ? -2.993 -4.735 -4.864 1.00 83.25 279 ASP A O 1
ATOM 2134 N N . GLY A 1 280 ? -2.297 -6.814 -4.647 1.00 79.44 280 GLY A N 1
ATOM 2135 C CA . GLY A 1 280 ? -3.646 -7.358 -4.429 1.00 79.44 280 GLY A CA 1
ATOM 2136 C C . GLY A 1 280 ? -4.620 -7.390 -5.613 1.00 79.44 280 GLY A C 1
ATOM 2137 O O . GLY A 1 280 ? -5.840 -7.539 -5.417 1.00 79.44 280 GLY A O 1
ATOM 2138 N N . GLY A 1 281 ? -4.082 -7.309 -6.833 1.00 86.94 281 GLY A N 1
ATOM 2139 C CA . GLY A 1 281 ? -4.783 -7.531 -8.101 1.00 86.94 281 GLY A CA 1
ATOM 2140 C C . GLY A 1 281 ? -5.291 -8.967 -8.323 1.00 86.94 281 GLY A C 1
ATOM 2141 O O . GLY A 1 281 ? -5.440 -9.758 -7.387 1.00 86.94 281 GLY A O 1
ATOM 2142 N N . TRP A 1 282 ? -5.596 -9.307 -9.576 1.00 90.69 282 TRP A N 1
ATOM 2143 C CA . TRP A 1 282 ? -5.882 -10.685 -9.998 1.00 90.69 282 TRP A CA 1
ATOM 2144 C C . TRP A 1 282 ? -5.430 -10.943 -11.435 1.00 90.69 282 TRP A C 1
ATOM 2146 O O . TRP A 1 282 ? -5.361 -10.027 -12.256 1.00 90.69 282 TRP A O 1
ATOM 2156 N N . ALA A 1 283 ? -5.203 -12.214 -11.764 1.00 93.50 283 ALA A N 1
ATOM 2157 C CA . ALA A 1 283 ? -5.070 -12.670 -13.142 1.00 93.50 283 ALA A CA 1
ATOM 2158 C C . ALA A 1 283 ? -6.398 -13.253 -13.637 1.00 93.50 283 ALA A C 1
ATOM 2160 O O . ALA A 1 283 ? -7.101 -13.939 -12.894 1.00 93.50 283 ALA A O 1
ATOM 2161 N N . GLU A 1 284 ? -6.752 -13.018 -14.896 1.00 93.12 284 GLU A N 1
ATOM 2162 C CA . GLU A 1 284 ? -7.936 -13.610 -15.520 1.00 93.12 284 GLU A CA 1
ATOM 2163 C C . GLU A 1 284 ? -7.673 -14.050 -16.955 1.00 93.12 284 GLU A C 1
ATOM 2165 O O . GLU A 1 284 ? -6.949 -13.379 -17.691 1.00 93.12 284 GLU A O 1
ATOM 2170 N N . LEU A 1 285 ? -8.300 -15.161 -17.346 1.00 94.81 285 LEU A N 1
ATOM 2171 C CA . LEU A 1 285 ? -8.460 -15.533 -18.747 1.00 94.81 285 LEU A CA 1
ATOM 2172 C C . LEU A 1 285 ? -9.866 -15.121 -19.174 1.00 94.81 285 LEU A C 1
ATOM 2174 O O . LEU A 1 285 ? -10.854 -15.734 -18.766 1.00 94.81 285 LEU A O 1
ATOM 2178 N N . SER A 1 286 ? -9.968 -14.067 -19.970 1.00 93.12 286 SER A N 1
ATOM 2179 C CA . SER A 1 286 ? -11.251 -13.538 -20.424 1.00 93.12 286 SER A CA 1
ATOM 2180 C C . SER A 1 286 ? -11.944 -14.468 -21.434 1.00 93.12 286 SER A C 1
ATOM 2182 O O . SER A 1 286 ? -11.335 -15.352 -22.035 1.00 93.12 286 SER A O 1
ATOM 2184 N N . GLU A 1 287 ? -13.250 -14.271 -21.640 1.00 92.69 287 GLU A N 1
ATOM 2185 C CA . GLU A 1 287 ? -14.063 -15.060 -22.588 1.00 92.69 287 GLU A CA 1
ATOM 2186 C C . GLU A 1 287 ? -13.657 -14.886 -24.059 1.00 92.69 287 GLU A C 1
ATOM 2188 O O . GLU A 1 287 ? -13.905 -15.763 -24.889 1.00 92.69 287 GLU A O 1
ATOM 2193 N N . ASP A 1 288 ? -13.030 -13.759 -24.396 1.00 93.62 288 ASP A N 1
ATOM 2194 C CA . ASP A 1 288 ? -12.432 -13.509 -25.710 1.00 93.62 288 ASP A CA 1
ATOM 2195 C C . ASP A 1 288 ? -11.015 -14.093 -25.842 1.00 93.62 288 ASP A C 1
ATOM 2197 O O . ASP A 1 288 ? -10.434 -14.037 -26.928 1.00 93.62 288 ASP A O 1
ATOM 2201 N N . GLY A 1 289 ? -10.497 -14.718 -24.782 1.00 95.44 289 GLY A N 1
ATOM 2202 C CA . GLY A 1 289 ? -9.278 -15.513 -24.800 1.00 95.44 289 GLY A CA 1
ATOM 2203 C C . GLY A 1 289 ? -8.000 -14.743 -24.487 1.00 95.44 289 GLY A C 1
ATOM 2204 O O . GLY A 1 289 ? -6.945 -15.240 -24.855 1.00 95.44 289 GLY A O 1
ATOM 2205 N N . ASP A 1 290 ? -8.067 -13.577 -23.836 1.00 97.00 290 ASP A N 1
ATOM 2206 C CA . ASP A 1 290 ? -6.878 -12.858 -23.363 1.00 97.00 290 ASP A CA 1
ATOM 2207 C C . ASP A 1 290 ? -6.541 -13.232 -21.915 1.00 97.00 290 ASP A C 1
ATOM 2209 O O . ASP A 1 290 ? -7.386 -13.150 -21.022 1.00 97.00 290 ASP A O 1
ATOM 2213 N N . LEU A 1 291 ? -5.287 -13.613 -21.661 1.00 97.06 291 LEU A N 1
ATOM 2214 C CA . LEU A 1 291 ? -4.756 -13.662 -20.301 1.00 97.06 291 LEU A CA 1
ATOM 2215 C C . LEU A 1 291 ? -4.294 -12.263 -19.906 1.00 97.06 291 LEU A C 1
ATOM 2217 O O . LEU A 1 291 ? -3.465 -11.666 -20.595 1.00 97.06 291 LEU A O 1
ATOM 2221 N N . SER A 1 292 ? -4.796 -11.757 -18.786 1.00 96.56 292 SER A N 1
ATOM 2222 C CA . SER A 1 292 ? -4.453 -10.426 -18.293 1.00 96.56 292 SER A CA 1
ATOM 2223 C C . SER A 1 292 ? -4.250 -10.405 -16.785 1.00 96.56 292 SER A C 1
ATOM 2225 O O . SER A 1 292 ? -4.856 -11.198 -16.065 1.00 96.56 292 SER A O 1
ATOM 2227 N N . VAL A 1 293 ? -3.408 -9.482 -16.318 1.00 95.94 293 VAL A N 1
ATOM 2228 C CA . VAL A 1 293 ? -3.329 -9.097 -14.903 1.00 95.94 293 VAL A CA 1
ATOM 2229 C C . VAL A 1 293 ? -4.048 -7.764 -14.751 1.00 95.94 293 VAL A C 1
ATOM 2231 O O . VAL A 1 293 ? -3.882 -6.857 -15.578 1.00 95.94 293 VAL A O 1
ATOM 2234 N N . ARG A 1 294 ? -4.867 -7.649 -13.708 1.00 93.00 294 ARG A N 1
ATOM 2235 C CA . ARG A 1 294 ? -5.614 -6.442 -13.360 1.00 93.00 294 ARG A CA 1
ATOM 2236 C C . ARG A 1 294 ? -5.286 -5.988 -11.950 1.00 93.00 294 ARG A C 1
ATOM 2238 O O . ARG A 1 294 ? -5.078 -6.815 -11.067 1.00 93.00 294 ARG A O 1
ATOM 2245 N N . ASN A 1 295 ? -5.285 -4.677 -11.744 1.00 91.06 295 ASN A N 1
ATOM 2246 C CA . ASN A 1 295 ? -5.195 -4.090 -10.412 1.00 91.06 295 ASN A CA 1
ATOM 2247 C C . ASN A 1 295 ? -6.550 -4.128 -9.683 1.00 91.06 295 ASN A C 1
ATOM 2249 O O . ASN A 1 295 ? -7.561 -4.572 -10.227 1.00 91.06 295 ASN A O 1
ATOM 2253 N N . THR A 1 296 ? -6.590 -3.625 -8.453 1.00 86.19 296 THR A N 1
ATOM 2254 C CA . THR A 1 296 ? -7.793 -3.582 -7.601 1.00 86.19 296 THR A CA 1
ATOM 2255 C C . THR A 1 296 ? -8.944 -2.730 -8.144 1.00 86.19 296 THR A C 1
ATOM 2257 O O . THR A 1 296 ? -10.086 -2.943 -7.740 1.00 86.19 296 THR A O 1
ATOM 2260 N N . HIS A 1 297 ? -8.675 -1.822 -9.088 1.00 87.19 297 HIS A N 1
ATOM 2261 C CA . HIS A 1 297 ? -9.686 -1.040 -9.815 1.00 87.19 297 HIS A CA 1
ATOM 2262 C C . HIS A 1 297 ? -10.217 -1.776 -11.052 1.00 87.19 297 HIS A C 1
ATOM 2264 O O . HIS A 1 297 ? -11.069 -1.263 -11.774 1.00 87.19 297 HIS A O 1
ATOM 2270 N N . GLY A 1 298 ? -9.691 -2.968 -11.344 1.00 89.25 298 GLY A N 1
ATOM 2271 C CA . GLY A 1 298 ? -9.972 -3.701 -12.570 1.00 89.25 298 GLY A CA 1
ATOM 2272 C C . GLY A 1 298 ? -9.285 -3.128 -13.806 1.00 89.25 298 GLY A C 1
ATOM 2273 O O . GLY A 1 298 ? -9.549 -3.612 -14.911 1.00 89.25 298 GLY A O 1
ATOM 2274 N N . ALA A 1 299 ? -8.391 -2.148 -13.659 1.00 92.19 299 ALA A N 1
ATOM 2275 C CA . ALA A 1 299 ? -7.586 -1.659 -14.766 1.00 92.19 299 ALA A CA 1
ATOM 2276 C C . ALA A 1 299 ? -6.554 -2.726 -15.159 1.00 92.19 299 ALA A C 1
ATOM 2278 O O . ALA A 1 299 ? -5.933 -3.366 -14.308 1.00 92.19 299 ALA A O 1
ATOM 2279 N N . ARG A 1 300 ? -6.393 -2.948 -16.466 1.00 94.06 300 ARG A N 1
ATOM 2280 C CA . ARG A 1 300 ? -5.465 -3.949 -17.001 1.00 94.06 300 ARG A CA 1
ATOM 2281 C C . ARG A 1 300 ? -4.036 -3.411 -16.960 1.00 94.06 300 ARG A C 1
ATOM 2283 O O . ARG A 1 300 ? -3.755 -2.375 -17.559 1.00 94.06 300 ARG A O 1
ATOM 2290 N N . VAL A 1 301 ? -3.146 -4.141 -16.298 1.00 95.25 301 VAL A N 1
ATOM 2291 C CA . VAL A 1 301 ? -1.726 -3.776 -16.137 1.00 95.25 301 VAL A CA 1
ATOM 2292 C C . VAL A 1 301 ? -0.800 -4.611 -17.015 1.00 95.25 301 VAL A C 1
ATOM 2294 O O . VAL A 1 301 ? 0.259 -4.146 -17.417 1.00 95.25 301 VAL A O 1
ATOM 2297 N N . TRP A 1 302 ? -1.239 -5.813 -17.390 1.00 96.12 302 TRP A N 1
ATOM 2298 C CA . TRP A 1 302 ? -0.533 -6.697 -18.312 1.00 96.12 302 TRP A CA 1
ATOM 2299 C C . TRP A 1 302 ? -1.531 -7.473 -19.183 1.00 96.12 302 TRP A C 1
ATOM 2301 O O . TRP A 1 302 ? -2.657 -7.741 -18.757 1.00 96.12 302 TRP A O 1
ATOM 2311 N N . SER A 1 303 ? -1.133 -7.828 -20.407 1.00 96.06 303 SER A N 1
ATOM 2312 C CA . SER A 1 303 ? -1.939 -8.601 -21.361 1.00 96.06 303 SER A CA 1
ATOM 2313 C C . SER A 1 303 ? -1.053 -9.505 -22.211 1.00 96.06 303 SER A C 1
ATOM 2315 O O . SER A 1 303 ? 0.011 -9.092 -22.674 1.00 96.06 303 SER A O 1
ATOM 2317 N N . SER A 1 304 ? -1.543 -10.711 -22.486 1.00 96.19 304 SER A N 1
ATOM 2318 C CA . SER A 1 304 ? -0.955 -11.617 -23.475 1.00 96.19 304 SER A CA 1
ATOM 2319 C C . SER A 1 304 ? -1.177 -11.160 -24.925 1.00 96.19 304 SER A C 1
ATOM 2321 O O . SER A 1 304 ? -0.569 -11.718 -25.839 1.00 96.19 304 SER A O 1
ATOM 2323 N N . ALA A 1 305 ? -2.037 -10.154 -25.133 1.00 96.06 305 ALA A N 1
ATOM 2324 C CA . ALA A 1 305 ? -2.483 -9.641 -26.425 1.00 96.06 305 ALA A CA 1
ATOM 2325 C C . ALA A 1 305 ? -3.121 -10.722 -27.318 1.00 96.06 305 ALA A C 1
ATOM 2327 O O . ALA A 1 305 ? -2.930 -10.733 -28.535 1.00 96.06 305 ALA A O 1
ATOM 2328 N N . THR A 1 306 ? -3.894 -11.632 -26.714 1.00 96.62 306 THR A N 1
ATOM 2329 C CA . THR A 1 306 ? -4.542 -12.757 -27.415 1.00 96.62 306 THR A CA 1
ATOM 2330 C C . THR A 1 306 ? -6.066 -12.641 -27.494 1.00 96.62 306 THR A C 1
ATOM 2332 O O . THR A 1 306 ? -6.743 -13.592 -27.893 1.00 96.62 306 THR A O 1
ATOM 2335 N N . ALA A 1 307 ? -6.618 -11.463 -27.198 1.00 95.88 307 ALA A N 1
ATOM 2336 C CA . ALA A 1 307 ? -8.038 -11.172 -27.377 1.00 95.88 307 ALA A CA 1
ATOM 2337 C C . ALA A 1 307 ? -8.504 -11.498 -28.810 1.00 95.88 307 ALA A C 1
ATOM 2339 O O . ALA A 1 307 ? -7.909 -11.068 -29.800 1.00 95.88 307 ALA A O 1
ATOM 2340 N N . GLY A 1 308 ? -9.573 -12.285 -28.927 1.00 95.25 308 GLY A N 1
ATOM 2341 C CA . GLY A 1 308 ? -10.118 -12.751 -30.203 1.00 95.25 308 GLY A CA 1
ATOM 2342 C C . GLY A 1 308 ? -9.353 -13.915 -30.845 1.00 95.25 308 GLY A C 1
ATOM 2343 O O . GLY A 1 308 ? -9.715 -14.335 -31.944 1.00 95.25 308 GLY A O 1
ATOM 2344 N N . SER A 1 309 ? -8.330 -14.469 -30.184 1.00 94.56 309 SER A N 1
ATOM 2345 C CA . SER A 1 309 ? -7.574 -15.629 -30.682 1.00 94.56 309 SER A CA 1
ATOM 2346 C C . SER A 1 309 ? -8.391 -16.926 -30.685 1.00 94.56 309 SER A C 1
ATOM 2348 O O . SER A 1 309 ? -8.084 -17.849 -31.437 1.00 94.56 309 SER A O 1
ATOM 2350 N N . GLY A 1 310 ? -9.438 -17.003 -29.857 1.00 94.31 310 GLY A N 1
ATOM 2351 C CA . GLY A 1 310 ? -10.195 -18.232 -29.621 1.00 94.31 310 GLY A CA 1
ATOM 2352 C C . GLY A 1 310 ? -9.582 -19.142 -28.553 1.00 94.31 310 GLY A C 1
ATOM 2353 O O . GLY A 1 310 ? -10.068 -20.262 -28.383 1.00 94.31 310 GLY A O 1
ATOM 2354 N N . ALA A 1 311 ? -8.556 -18.680 -27.828 1.00 96.25 311 ALA A N 1
ATOM 2355 C CA . ALA A 1 311 ? -8.069 -19.358 -26.634 1.00 96.25 311 ALA A CA 1
ATOM 2356 C C . ALA A 1 311 ? -9.201 -19.540 -25.609 1.00 96.25 311 ALA A C 1
ATOM 2358 O O . ALA A 1 311 ? -10.034 -18.659 -25.399 1.00 96.25 311 ALA A O 1
ATOM 2359 N N . ARG A 1 312 ? -9.242 -20.719 -24.989 1.00 95.31 312 ARG A N 1
ATOM 2360 C CA . ARG A 1 312 ? -10.269 -21.123 -24.021 1.00 95.31 312 ARG A CA 1
ATOM 2361 C C . ARG A 1 312 ? -9.700 -21.630 -22.711 1.00 95.31 312 ARG A C 1
ATOM 2363 O O . ARG A 1 312 ? -10.454 -21.740 -21.753 1.00 95.31 312 ARG A O 1
ATOM 2370 N N . ARG A 1 313 ? -8.411 -21.973 -22.671 1.00 95.00 313 ARG A N 1
ATOM 2371 C CA . ARG A 1 313 ? -7.782 -22.603 -21.507 1.00 95.00 313 ARG A CA 1
ATOM 2372 C C . ARG A 1 313 ? -6.356 -22.112 -21.348 1.00 95.00 313 ARG A C 1
ATOM 2374 O O . ARG A 1 313 ? -5.610 -22.129 -22.318 1.00 95.00 313 ARG A O 1
ATOM 2381 N N . LEU A 1 314 ? -5.970 -21.749 -20.137 1.00 95.50 314 LEU A N 1
ATOM 2382 C CA . LEU A 1 314 ? -4.586 -21.615 -19.707 1.00 95.50 314 LEU A CA 1
ATOM 2383 C C . LEU A 1 314 ? -4.170 -22.930 -19.050 1.00 95.50 314 LEU A C 1
ATOM 2385 O O . LEU A 1 314 ? -4.850 -23.382 -18.135 1.00 95.50 314 LEU A O 1
ATOM 2389 N N . VAL A 1 315 ? -3.080 -23.547 -19.501 1.00 94.69 315 VAL A N 1
ATOM 2390 C CA . VAL A 1 315 ? -2.595 -24.837 -18.989 1.00 94.69 315 VAL A CA 1
ATOM 2391 C C . VAL A 1 315 ? -1.123 -24.737 -18.614 1.00 94.69 315 VAL A C 1
ATOM 2393 O O . VAL A 1 315 ? -0.324 -24.251 -19.407 1.00 94.69 315 VAL A O 1
ATOM 2396 N N . VAL A 1 316 ? -0.762 -25.238 -17.434 1.00 92.75 316 VAL A N 1
ATOM 2397 C CA . VAL A 1 316 ? 0.623 -25.427 -16.986 1.00 92.75 316 VAL A CA 1
ATOM 2398 C C . VAL A 1 316 ? 1.025 -26.877 -17.242 1.00 92.75 316 VAL A C 1
ATOM 2400 O O . VAL A 1 316 ? 0.474 -27.805 -16.643 1.00 92.75 316 VAL A O 1
ATOM 2403 N N . GLY A 1 317 ? 1.968 -27.078 -18.157 1.00 89.81 317 GLY A N 1
ATOM 2404 C CA . GLY A 1 317 ? 2.484 -28.395 -18.518 1.00 89.81 317 GLY A CA 1
ATOM 2405 C C . GLY A 1 317 ? 3.737 -28.786 -17.735 1.00 89.81 317 GLY A C 1
ATOM 2406 O O . GLY A 1 317 ? 4.488 -27.939 -17.257 1.00 89.81 317 GLY A O 1
ATOM 2407 N N . ASP A 1 318 ? 4.017 -30.090 -17.678 1.00 87.94 318 ASP A N 1
ATOM 2408 C CA . ASP A 1 318 ? 5.278 -30.620 -17.127 1.00 87.94 318 ASP A CA 1
ATOM 2409 C C . ASP A 1 318 ? 6.500 -30.260 -17.996 1.00 87.94 318 ASP A C 1
ATOM 2411 O O . ASP A 1 318 ? 7.636 -30.387 -17.556 1.00 87.94 318 ASP A O 1
ATOM 2415 N N . ASN A 1 319 ? 6.267 -29.776 -19.223 1.00 82.56 319 ASN A N 1
ATOM 2416 C CA . ASN A 1 319 ? 7.276 -29.238 -20.146 1.00 82.56 319 ASN A CA 1
ATOM 2417 C C . ASN A 1 319 ? 7.821 -27.856 -19.727 1.00 82.56 319 ASN A C 1
ATOM 2419 O O . ASN A 1 319 ? 8.548 -27.225 -20.497 1.00 82.56 319 ASN A O 1
ATOM 2423 N N . GLY A 1 320 ? 7.396 -27.362 -18.564 1.00 81.50 320 GLY A N 1
ATOM 2424 C CA . GLY A 1 320 ? 7.764 -26.069 -18.010 1.00 81.50 320 GLY A CA 1
ATOM 2425 C C . GLY A 1 320 ? 7.020 -24.883 -18.598 1.00 81.50 320 GLY A C 1
ATOM 2426 O O . GLY A 1 320 ? 7.301 -23.759 -18.221 1.00 81.50 320 GLY A O 1
ATOM 2427 N N . ARG A 1 321 ? 6.045 -25.068 -19.491 1.00 88.38 321 ARG A N 1
ATOM 2428 C CA . ARG A 1 321 ? 5.345 -23.945 -20.130 1.00 88.38 321 ARG A CA 1
ATOM 2429 C C . ARG A 1 321 ? 3.961 -23.730 -19.544 1.00 88.38 321 ARG A C 1
ATOM 2431 O O . ARG A 1 321 ? 3.247 -24.687 -19.248 1.00 88.38 321 ARG A O 1
ATOM 2438 N N . ALA A 1 322 ? 3.567 -22.462 -19.461 1.00 93.50 322 ALA A N 1
ATOM 2439 C CA . ALA A 1 322 ? 2.162 -22.094 -19.398 1.00 93.50 322 ALA A CA 1
ATOM 2440 C C . ALA A 1 322 ? 1.699 -21.715 -20.812 1.00 93.50 322 ALA A C 1
ATOM 2442 O O . ALA A 1 322 ? 2.391 -20.969 -21.512 1.00 93.50 322 ALA A O 1
ATOM 2443 N N . GLU A 1 323 ? 0.576 -22.276 -21.256 1.00 95.88 323 GLU A N 1
ATOM 2444 C CA . GLU A 1 323 ? 0.079 -22.159 -22.630 1.00 95.88 323 GLU A CA 1
ATOM 2445 C C . GLU A 1 323 ? -1.399 -21.776 -22.661 1.00 95.88 323 GLU A C 1
ATOM 2447 O O . GLU A 1 323 ? -2.204 -22.334 -21.917 1.00 95.88 323 GLU A O 1
ATOM 2452 N N . LEU A 1 324 ? -1.757 -20.858 -23.562 1.00 97.25 324 LEU A N 1
ATOM 2453 C CA . LEU A 1 324 ? -3.145 -20.582 -23.917 1.00 97.25 324 LEU A CA 1
ATOM 2454 C C . LEU A 1 324 ? -3.547 -21.476 -25.084 1.00 97.25 324 LEU A C 1
ATOM 2456 O O . LEU A 1 324 ? -2.971 -21.376 -26.165 1.00 97.25 324 LEU A O 1
ATOM 2460 N N . LEU A 1 325 ? -4.529 -22.345 -24.870 1.00 96.88 325 LEU A N 1
ATOM 2461 C CA . LEU A 1 325 ? -4.994 -23.336 -25.834 1.00 96.88 325 LEU A CA 1
ATOM 2462 C C . LEU A 1 325 ? -6.408 -23.010 -26.319 1.00 96.88 325 LEU A C 1
ATOM 2464 O O . LEU A 1 325 ? -7.264 -22.609 -25.526 1.00 96.88 325 LEU A O 1
ATOM 2468 N N . ASP A 1 326 ? -6.671 -23.221 -27.607 1.00 95.94 326 ASP A N 1
ATOM 2469 C CA . ASP A 1 326 ? -8.029 -23.217 -28.161 1.00 95.94 326 ASP A CA 1
ATOM 2470 C C . ASP A 1 326 ? -8.782 -24.541 -27.882 1.00 95.94 326 ASP A C 1
ATOM 2472 O O . ASP A 1 326 ? -8.271 -25.455 -27.229 1.00 95.94 326 ASP A O 1
ATOM 2476 N N . MET A 1 327 ? -10.019 -24.657 -28.381 1.00 92.31 327 MET A N 1
ATOM 2477 C CA . MET A 1 327 ? -10.852 -25.864 -28.216 1.00 92.31 327 MET A CA 1
ATOM 2478 C C . MET A 1 327 ? -10.267 -27.124 -28.871 1.00 92.31 327 MET A C 1
ATOM 2480 O O . MET A 1 327 ? -10.605 -28.232 -28.453 1.00 92.31 327 MET A O 1
ATOM 2484 N N . ASP A 1 328 ? -9.406 -26.967 -29.879 1.00 94.44 328 ASP A N 1
ATOM 2485 C CA . ASP A 1 328 ? -8.740 -28.069 -30.578 1.00 94.44 328 ASP A CA 1
ATOM 2486 C C . ASP A 1 328 ? -7.399 -28.442 -29.910 1.00 94.44 328 ASP A C 1
ATOM 2488 O O . ASP A 1 328 ? -6.711 -29.360 -30.365 1.00 94.44 328 ASP A O 1
ATOM 2492 N N . GLY A 1 329 ? -7.009 -27.740 -28.837 1.00 93.19 329 GLY A N 1
ATOM 2493 C CA . GLY A 1 329 ? -5.731 -27.914 -28.147 1.00 93.19 329 GLY A CA 1
ATOM 2494 C C . GLY A 1 329 ? -4.550 -27.243 -28.853 1.00 93.19 329 GLY A C 1
ATOM 2495 O O . GLY A 1 329 ? -3.399 -27.573 -28.566 1.00 93.19 329 GLY A O 1
ATOM 2496 N N . ARG A 1 330 ? -4.798 -26.320 -29.790 1.00 95.00 330 ARG A N 1
ATOM 2497 C CA . ARG A 1 330 ? -3.741 -25.545 -30.448 1.00 95.00 330 ARG A CA 1
ATOM 2498 C C . ARG A 1 330 ? -3.270 -24.429 -29.522 1.00 95.00 330 ARG A C 1
ATOM 2500 O O . ARG A 1 330 ? -4.078 -23.650 -29.026 1.00 95.00 330 ARG A O 1
ATOM 2507 N N . SER A 1 331 ? -1.955 -24.336 -29.345 1.00 95.31 331 SER A N 1
ATOM 2508 C CA . SER A 1 331 ? -1.310 -23.262 -28.585 1.00 95.31 331 SER A CA 1
ATOM 2509 C C . SER A 1 331 ? -1.395 -21.937 -29.346 1.00 95.31 331 SER A C 1
ATOM 2511 O O . SER A 1 331 ? -0.884 -21.816 -30.462 1.00 95.31 331 SER A O 1
ATOM 2513 N N . MET A 1 332 ? -2.077 -20.965 -28.747 1.00 96.50 332 MET A N 1
ATOM 2514 C CA . MET A 1 332 ? -2.239 -19.595 -29.237 1.00 96.50 332 MET A CA 1
ATOM 2515 C C . MET A 1 332 ? -1.180 -18.658 -28.650 1.00 96.50 332 MET A C 1
ATOM 2517 O O . MET A 1 332 ? -0.815 -17.668 -29.281 1.00 96.50 332 MET A O 1
ATOM 2521 N N . TRP A 1 333 ? -0.671 -18.984 -27.460 1.00 96.25 333 TRP A N 1
ATOM 2522 C CA . TRP A 1 333 ? 0.384 -18.254 -26.763 1.00 96.25 333 TRP A CA 1
ATOM 2523 C C . TRP A 1 333 ? 1.065 -19.150 -25.729 1.00 96.25 333 TRP A C 1
ATOM 2525 O O . TRP A 1 333 ? 0.463 -20.098 -25.228 1.00 96.25 333 TRP A O 1
ATOM 2535 N N . SER A 1 334 ? 2.313 -18.834 -25.383 1.00 94.19 334 SER A N 1
ATOM 2536 C CA . SER A 1 334 ? 3.064 -19.522 -24.333 1.00 94.19 334 SER A CA 1
ATOM 2537 C C . SER A 1 334 ? 4.071 -18.578 -23.668 1.00 94.19 334 SER A C 1
ATOM 2539 O O . SER A 1 334 ? 4.553 -17.654 -24.326 1.00 94.19 334 SER A O 1
ATOM 2541 N N . THR A 1 335 ? 4.459 -18.849 -22.414 1.00 88.75 335 THR A N 1
ATOM 2542 C CA . THR A 1 335 ? 5.461 -18.109 -21.605 1.00 88.75 335 THR A CA 1
ATOM 2543 C C . THR A 1 335 ? 6.902 -18.104 -22.161 1.00 88.75 335 THR A C 1
ATOM 2545 O O . THR A 1 335 ? 7.859 -17.785 -21.457 1.00 88.75 335 THR A O 1
ATOM 2548 N N . GLY A 1 336 ? 7.087 -18.403 -23.449 1.00 79.38 336 GLY A N 1
ATOM 2549 C CA . GLY A 1 336 ? 8.380 -18.433 -24.127 1.00 79.38 336 GLY A CA 1
ATOM 2550 C C . GLY A 1 336 ? 9.205 -19.684 -23.815 1.00 79.38 336 GLY A C 1
ATOM 2551 O O . GLY A 1 336 ? 8.786 -20.592 -23.100 1.00 79.38 336 GLY A O 1
ATOM 2552 N N . THR A 1 337 ? 10.397 -19.767 -24.408 1.00 66.56 337 THR A N 1
ATOM 2553 C CA . THR A 1 337 ? 11.333 -20.873 -24.169 1.00 66.56 337 THR A CA 1
ATOM 2554 C C . THR A 1 337 ? 12.336 -20.489 -23.087 1.00 66.56 337 THR A C 1
ATOM 2556 O O . THR A 1 337 ? 13.244 -19.703 -23.351 1.00 66.56 337 THR A O 1
ATOM 2559 N N . HIS A 1 338 ? 12.207 -21.064 -21.897 1.00 69.31 338 HIS A N 1
ATOM 2560 C CA . HIS A 1 338 ? 13.273 -21.112 -20.894 1.00 69.31 338 HIS A CA 1
ATOM 2561 C C . HIS A 1 338 ? 13.901 -22.516 -20.878 1.00 69.31 338 HIS A C 1
ATOM 2563 O O . HIS A 1 338 ? 13.407 -23.433 -21.540 1.00 69.31 338 HIS A O 1
ATOM 2569 N N . THR A 1 339 ? 15.037 -22.670 -20.195 1.00 65.44 339 THR A N 1
ATOM 2570 C CA . THR A 1 339 ? 15.713 -23.967 -20.037 1.00 65.44 339 THR A CA 1
ATOM 2571 C C . THR A 1 339 ? 14.728 -25.010 -19.506 1.00 65.44 339 THR A C 1
ATOM 2573 O O . THR A 1 339 ? 14.025 -24.730 -18.541 1.00 65.44 339 THR A O 1
ATOM 2576 N N . SER A 1 340 ? 14.663 -26.190 -20.139 1.00 63.75 340 SER A N 1
ATOM 2577 C CA . SER A 1 340 ? 13.779 -27.272 -19.678 1.00 63.75 340 SER A CA 1
ATOM 2578 C C . SER A 1 340 ? 14.157 -27.667 -18.258 1.00 63.75 340 SER A C 1
ATOM 2580 O O . SER A 1 340 ? 15.297 -28.057 -18.000 1.00 63.75 340 SER A O 1
ATOM 2582 N N . CYS A 1 341 ? 13.185 -27.563 -17.366 1.00 66.00 341 CYS A N 1
ATOM 2583 C CA . CYS A 1 341 ? 13.279 -27.930 -15.967 1.00 66.00 341 CYS A CA 1
ATOM 2584 C C . CYS A 1 341 ? 12.745 -29.356 -15.777 1.00 66.00 341 CYS A C 1
ATOM 2586 O O . CYS A 1 341 ? 11.649 -29.570 -15.257 1.00 66.00 341 CYS A O 1
ATOM 2588 N N . ASP A 1 342 ? 13.499 -30.351 -16.241 1.00 69.06 342 ASP A N 1
ATOM 2589 C CA . ASP A 1 342 ? 13.086 -31.748 -16.115 1.00 69.06 342 ASP A CA 1
ATOM 2590 C C . ASP A 1 342 ? 13.471 -32.265 -14.722 1.00 69.06 342 ASP A C 1
ATOM 2592 O O . ASP A 1 342 ? 14.651 -32.404 -14.393 1.00 69.06 342 ASP A O 1
ATOM 2596 N N . GLY A 1 343 ? 12.467 -32.559 -13.899 1.00 69.81 343 GLY A N 1
ATOM 2597 C CA . GLY A 1 343 ? 12.640 -33.087 -12.548 1.00 69.81 343 GLY A CA 1
ATOM 2598 C C . GLY A 1 343 ? 11.740 -34.290 -12.273 1.00 69.81 343 GLY A C 1
ATOM 2599 O O . GLY A 1 343 ? 10.781 -34.531 -13.013 1.00 69.81 343 GLY A O 1
ATOM 2600 N N . PRO A 1 344 ? 12.034 -35.079 -11.223 1.00 76.56 344 PRO A N 1
ATOM 2601 C CA . PRO A 1 344 ? 11.110 -36.106 -10.766 1.00 76.56 344 PRO A CA 1
ATOM 2602 C C . PRO A 1 344 ? 9.792 -35.465 -10.316 1.00 76.56 344 PRO A C 1
ATOM 2604 O O . PRO A 1 344 ? 9.771 -34.313 -9.884 1.00 76.56 344 PRO A O 1
ATOM 2607 N N . ALA A 1 345 ? 8.699 -36.225 -10.394 1.00 79.06 345 ALA A N 1
ATOM 2608 C CA . ALA A 1 345 ? 7.420 -35.767 -9.872 1.00 79.06 345 ALA A CA 1
ATOM 2609 C C . ALA A 1 345 ? 7.541 -35.424 -8.378 1.00 79.06 345 ALA A C 1
ATOM 2611 O O . ALA A 1 345 ? 8.146 -36.179 -7.611 1.00 79.06 345 ALA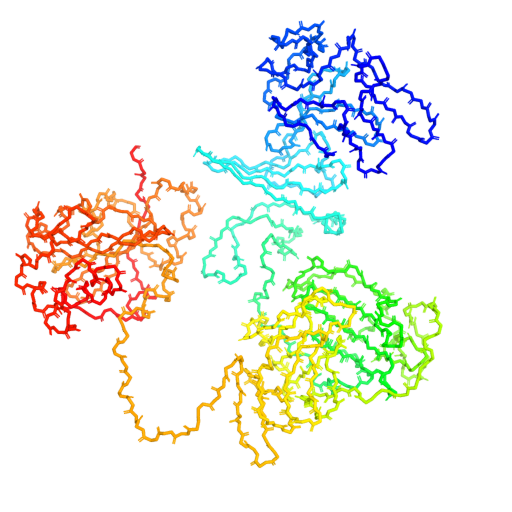 A O 1
ATOM 2612 N N . VAL A 1 346 ? 6.960 -34.293 -7.988 1.00 80.75 346 VAL A N 1
ATOM 2613 C CA . VAL A 1 346 ? 6.948 -33.787 -6.615 1.00 80.75 346 VAL A CA 1
ATOM 2614 C C . VAL A 1 346 ? 5.528 -33.924 -6.080 1.00 80.75 346 VAL A C 1
ATOM 2616 O O . VAL A 1 346 ? 4.571 -33.493 -6.725 1.00 80.75 346 VAL A O 1
ATOM 2619 N N . ASP A 1 347 ? 5.381 -34.532 -4.903 1.00 83.62 347 ASP A N 1
ATOM 2620 C CA . ASP A 1 347 ? 4.098 -34.591 -4.200 1.00 83.62 347 ASP A CA 1
ATOM 2621 C C . ASP A 1 347 ? 3.794 -33.225 -3.568 1.00 83.62 347 ASP A C 1
ATOM 2623 O O . ASP A 1 347 ? 4.077 -32.958 -2.401 1.00 83.62 347 ASP A O 1
ATOM 2627 N N . THR A 1 348 ? 3.300 -32.312 -4.401 1.00 85.00 348 THR A N 1
ATOM 2628 C CA . THR A 1 348 ? 2.941 -30.949 -4.008 1.00 85.00 348 THR A CA 1
ATOM 2629 C C . THR A 1 348 ? 1.510 -30.895 -3.475 1.00 85.00 348 THR A C 1
ATOM 2631 O O . THR A 1 348 ? 0.635 -31.567 -4.040 1.00 85.00 348 THR A O 1
ATOM 2634 N N . PRO A 1 349 ? 1.217 -30.037 -2.484 1.00 88.81 349 PRO A N 1
ATOM 2635 C CA . PRO A 1 349 ? -0.147 -29.830 -2.011 1.00 88.81 349 PRO A CA 1
ATOM 2636 C C . PRO A 1 349 ? -1.079 -29.351 -3.134 1.00 88.81 349 PRO A C 1
ATOM 2638 O O . PRO A 1 349 ? -0.669 -28.636 -4.053 1.00 88.81 349 PRO A O 1
ATOM 2641 N N . ARG A 1 350 ? -2.355 -29.750 -3.060 1.00 85.31 350 ARG A N 1
ATOM 2642 C CA . ARG A 1 350 ? -3.400 -29.374 -4.027 1.00 85.31 350 ARG A CA 1
ATOM 2643 C C . ARG A 1 350 ? -4.723 -29.103 -3.317 1.00 85.31 350 ARG A C 1
ATOM 2645 O O . ARG A 1 350 ? -5.094 -29.816 -2.385 1.00 85.31 350 ARG A O 1
ATOM 2652 N N . GLY A 1 351 ? -5.473 -28.123 -3.815 1.00 88.88 351 GLY A N 1
ATOM 2653 C CA . GLY A 1 351 ? -6.763 -27.742 -3.244 1.00 88.88 351 GLY A CA 1
ATOM 2654 C C . GLY A 1 351 ? -6.599 -27.084 -1.876 1.00 88.88 351 GLY A C 1
ATOM 2655 O O . GLY A 1 351 ? -5.805 -26.163 -1.730 1.00 88.88 351 GLY A O 1
ATOM 2656 N N . ALA A 1 352 ? -7.347 -27.552 -0.879 1.00 92.12 352 ALA A N 1
ATOM 2657 C CA . ALA A 1 352 ? -7.423 -26.919 0.440 1.00 92.12 352 ALA A CA 1
ATOM 2658 C C . ALA A 1 352 ? -6.429 -27.466 1.479 1.00 92.12 352 ALA A C 1
ATOM 2660 O O . ALA A 1 352 ? -6.407 -26.965 2.600 1.00 92.12 352 ALA A O 1
ATOM 2661 N N . VAL A 1 353 ? -5.669 -28.522 1.160 1.00 93.62 353 VAL A N 1
ATOM 2662 C CA . VAL A 1 353 ? -4.997 -29.351 2.175 1.00 93.62 353 VAL A CA 1
ATOM 2663 C C . VAL A 1 353 ? -3.504 -29.520 1.895 1.00 93.62 353 VAL A C 1
ATOM 2665 O O . VAL A 1 353 ? -3.108 -29.865 0.781 1.00 93.62 353 VAL A O 1
ATOM 2668 N N . LEU A 1 354 ? -2.700 -29.356 2.946 1.00 95.25 354 LEU A N 1
ATOM 2669 C CA . LEU A 1 354 ? -1.300 -29.766 3.037 1.00 95.25 354 LEU A CA 1
ATOM 2670 C C . LEU A 1 354 ? -1.200 -30.956 4.003 1.00 95.25 354 LEU A C 1
ATOM 2672 O O . LEU A 1 354 ? -1.652 -30.879 5.145 1.00 95.25 354 LEU A O 1
ATOM 2676 N N . ARG A 1 355 ? -0.634 -32.070 3.536 1.00 95.56 355 ARG A N 1
ATOM 2677 C CA . ARG A 1 355 ? -0.500 -33.328 4.290 1.00 95.56 355 ARG A CA 1
ATOM 2678 C C . ARG A 1 355 ? 0.917 -33.508 4.829 1.00 95.56 355 ARG A C 1
ATOM 2680 O O . ARG A 1 355 ? 1.842 -32.839 4.375 1.00 95.56 355 ARG A O 1
ATOM 2687 N N . ARG A 1 356 ? 1.091 -34.443 5.769 1.00 95.56 356 ARG A N 1
ATOM 2688 C CA . ARG A 1 356 ? 2.427 -34.863 6.226 1.00 95.56 356 ARG A CA 1
ATOM 2689 C C . ARG A 1 356 ? 3.345 -35.223 5.056 1.00 95.56 356 ARG A C 1
ATOM 2691 O O . ARG A 1 356 ? 2.900 -35.821 4.077 1.00 95.56 356 ARG A O 1
ATOM 2698 N N . GLY A 1 357 ? 4.605 -34.825 5.176 1.00 92.56 357 GLY A N 1
ATOM 2699 C CA . GLY A 1 357 ? 5.642 -34.971 4.159 1.00 92.56 357 GLY A CA 1
ATOM 2700 C C . GLY A 1 357 ? 5.581 -33.928 3.037 1.00 92.56 357 GLY A C 1
ATOM 2701 O O . GLY A 1 357 ? 6.536 -33.822 2.267 1.00 92.56 357 GLY A O 1
ATOM 2702 N N . GLN A 1 358 ? 4.509 -33.134 2.932 1.00 93.62 358 GLN A N 1
ATOM 2703 C CA . GLN A 1 358 ? 4.362 -32.134 1.875 1.00 93.62 358 GLN A CA 1
ATOM 2704 C C . GLN A 1 358 ? 4.899 -30.761 2.293 1.00 93.62 358 GLN A C 1
ATOM 2706 O O . GLN A 1 358 ? 4.956 -30.395 3.470 1.00 93.62 358 GLN A O 1
ATOM 2711 N N . THR A 1 359 ? 5.234 -29.961 1.281 1.00 91.50 359 THR A N 1
ATOM 2712 C CA . THR A 1 359 ? 5.689 -28.578 1.434 1.00 91.50 359 THR A CA 1
ATOM 2713 C C . THR A 1 359 ? 4.819 -27.643 0.605 1.00 91.50 359 THR A C 1
ATOM 2715 O O . THR A 1 359 ? 4.680 -27.817 -0.605 1.00 91.50 359 THR A O 1
ATOM 2718 N N . LEU A 1 360 ? 4.292 -26.602 1.241 1.00 91.19 360 LEU A N 1
ATOM 2719 C CA . LEU A 1 360 ? 3.695 -25.452 0.579 1.00 91.19 360 LEU A CA 1
ATOM 2720 C C . LEU A 1 360 ? 4.783 -24.404 0.307 1.00 91.19 360 LEU A C 1
ATOM 2722 O O . LEU A 1 360 ? 5.042 -23.544 1.144 1.00 91.19 360 LEU A O 1
ATOM 2726 N N . GLY A 1 361 ? 5.437 -24.503 -0.850 1.00 86.75 361 GLY A N 1
ATOM 2727 C CA . GLY A 1 361 ? 6.407 -23.513 -1.330 1.00 86.75 361 GLY A CA 1
ATOM 2728 C C . GLY A 1 361 ? 5.991 -22.978 -2.694 1.00 86.75 361 GLY A C 1
ATOM 2729 O O . GLY A 1 361 ? 5.921 -23.741 -3.652 1.00 86.75 361 GLY A O 1
ATOM 2730 N N . ARG A 1 362 ? 5.680 -21.681 -2.789 1.00 86.12 362 ARG A N 1
ATOM 2731 C CA . ARG A 1 362 ? 5.234 -20.993 -4.022 1.00 86.12 362 ARG A CA 1
ATOM 2732 C C . ARG A 1 362 ? 3.982 -21.606 -4.667 1.00 86.12 362 ARG A C 1
ATOM 2734 O O . ARG A 1 362 ? 3.738 -21.480 -5.865 1.00 86.12 362 ARG A O 1
ATOM 2741 N N . HIS A 1 363 ? 3.184 -22.264 -3.836 1.00 88.31 363 HIS A N 1
ATOM 2742 C CA . HIS A 1 363 ? 1.859 -22.789 -4.132 1.00 88.31 363 HIS A CA 1
ATOM 2743 C C . HIS A 1 363 ? 0.822 -22.022 -3.312 1.00 88.31 363 HIS A C 1
ATOM 2745 O O . HIS A 1 363 ? 1.156 -21.223 -2.435 1.00 88.31 363 HIS A O 1
ATOM 2751 N N . SER A 1 364 ? -0.444 -22.326 -3.559 1.00 92.31 364 SER A N 1
ATOM 2752 C CA . SER A 1 364 ? -1.559 -21.858 -2.747 1.00 92.31 364 SER A CA 1
ATOM 2753 C C . SER A 1 364 ? -2.390 -23.034 -2.248 1.00 92.31 364 SER A C 1
ATOM 2755 O O . SER A 1 364 ? -2.653 -23.961 -3.017 1.00 92.31 364 SER A O 1
ATOM 2757 N N . LEU A 1 365 ? -2.891 -22.947 -1.018 1.00 93.81 365 LEU A N 1
ATOM 2758 C CA . LEU A 1 365 ? -4.066 -23.706 -0.597 1.00 93.81 365 LEU A CA 1
ATOM 2759 C C . LEU A 1 365 ? -5.300 -22.818 -0.705 1.00 93.81 365 LEU A C 1
ATOM 2761 O O . LEU A 1 365 ? -5.234 -21.624 -0.425 1.00 93.81 365 LEU A O 1
ATOM 2765 N N . THR A 1 366 ? -6.432 -23.379 -1.104 1.00 91.69 366 THR A N 1
ATOM 2766 C CA . THR A 1 366 ? -7.663 -22.615 -1.335 1.00 91.69 366 THR A CA 1
ATOM 2767 C C . THR A 1 366 ? -8.853 -23.337 -0.730 1.00 91.69 366 THR A C 1
ATOM 2769 O O . THR A 1 366 ? -9.014 -24.536 -0.960 1.00 91.69 366 THR A O 1
ATOM 2772 N N . SER A 1 367 ? -9.681 -22.610 0.020 1.00 90.75 367 SER A N 1
ATOM 2773 C CA . SER A 1 367 ? -10.918 -23.129 0.600 1.00 90.75 367 SER A CA 1
ATOM 2774 C C . SER A 1 367 ? -11.856 -23.677 -0.489 1.00 90.75 367 SER A C 1
ATOM 2776 O O . SER A 1 367 ? -11.800 -23.238 -1.641 1.00 90.75 367 SER A O 1
ATOM 2778 N N . PRO A 1 368 ? -12.745 -24.634 -0.168 1.00 85.62 368 PRO A N 1
ATOM 2779 C CA . PRO A 1 368 ? -13.633 -25.243 -1.165 1.00 85.62 368 PRO A CA 1
ATOM 2780 C C . PRO A 1 368 ? -14.537 -24.259 -1.927 1.00 85.62 368 PRO A C 1
ATOM 2782 O O . PRO A 1 368 ? -14.900 -24.524 -3.071 1.00 85.62 368 PRO A O 1
ATOM 2785 N N . ASP A 1 369 ? -14.901 -23.139 -1.303 1.00 82.50 369 ASP A N 1
ATOM 2786 C CA . ASP A 1 369 ? -15.696 -22.052 -1.886 1.00 82.50 369 ASP A CA 1
ATOM 2787 C C . ASP A 1 369 ? -14.844 -21.006 -2.637 1.00 82.50 369 ASP A C 1
ATOM 2789 O O . ASP A 1 369 ? -15.384 -20.145 -3.330 1.00 82.50 369 ASP A O 1
ATOM 2793 N N . GLY A 1 370 ? -13.513 -21.086 -2.531 1.00 82.69 370 GLY A N 1
ATOM 2794 C CA . GLY A 1 370 ? -12.564 -20.152 -3.130 1.00 82.69 370 GLY A CA 1
ATOM 2795 C C . GLY A 1 370 ? -12.440 -18.804 -2.418 1.00 82.69 370 GLY A C 1
ATOM 2796 O O . GLY A 1 370 ? -11.713 -17.946 -2.914 1.00 82.69 370 GLY A O 1
ATOM 2797 N N . SER A 1 371 ? -13.131 -18.595 -1.291 1.00 84.50 371 SER A N 1
ATOM 2798 C CA . SER A 1 371 ? -13.142 -17.316 -0.569 1.00 84.50 371 SER A CA 1
ATOM 2799 C C . SER A 1 371 ? -11.863 -17.059 0.224 1.00 84.50 371 SER A C 1
ATOM 2801 O O . SER A 1 371 ? -11.532 -15.906 0.490 1.00 84.50 371 SER A O 1
ATOM 2803 N N . THR A 1 372 ? -11.148 -18.119 0.603 1.00 90.88 372 THR A N 1
ATOM 2804 C CA . THR A 1 372 ? -9.997 -18.052 1.500 1.00 90.88 372 THR A CA 1
ATOM 2805 C C . THR A 1 372 ? -8.809 -18.771 0.881 1.00 90.88 372 THR A C 1
ATOM 2807 O O . THR A 1 372 ? -8.916 -19.902 0.401 1.00 90.88 372 THR A O 1
ATOM 2810 N N . VAL A 1 373 ? -7.658 -18.106 0.857 1.00 92.56 373 VAL A N 1
ATOM 2811 C CA . VAL A 1 373 ? -6.462 -18.596 0.169 1.00 92.56 373 VAL A CA 1
ATOM 2812 C C . VAL A 1 373 ? -5.255 -18.439 1.075 1.00 92.56 373 VAL A C 1
ATOM 2814 O O . VAL A 1 373 ? -4.929 -17.329 1.472 1.00 92.56 373 VAL A O 1
ATOM 2817 N N . LEU A 1 374 ? -4.560 -19.532 1.376 1.00 94.88 374 LEU A N 1
ATOM 2818 C CA . LEU A 1 374 ? -3.221 -19.474 1.955 1.00 94.88 374 LEU A CA 1
ATOM 2819 C C . LEU A 1 374 ? -2.220 -19.454 0.803 1.00 94.88 374 LEU A C 1
ATOM 2821 O O . LEU A 1 374 ? -2.055 -20.463 0.118 1.00 94.88 374 LEU A O 1
ATOM 2825 N N . GLY A 1 375 ? -1.580 -18.314 0.569 1.00 92.69 375 GLY A N 1
ATOM 2826 C CA . GLY A 1 375 ? -0.690 -18.113 -0.572 1.00 92.69 375 GLY A CA 1
ATOM 2827 C C . GLY A 1 375 ? 0.452 -17.155 -0.260 1.00 92.69 375 GLY A C 1
ATOM 2828 O O . GLY A 1 375 ? 0.473 -16.494 0.778 1.00 92.69 375 GLY A O 1
ATOM 2829 N N . HIS A 1 376 ? 1.427 -17.091 -1.160 1.00 91.12 376 HIS A N 1
ATOM 2830 C CA . HIS A 1 376 ? 2.564 -16.188 -1.013 1.00 91.12 376 HIS A CA 1
ATOM 2831 C C . HIS A 1 376 ? 2.152 -14.748 -1.318 1.00 91.12 376 HIS A C 1
ATOM 2833 O O . HIS A 1 376 ? 1.563 -14.468 -2.364 1.00 91.12 376 HIS A O 1
ATOM 2839 N N . TRP A 1 377 ? 2.493 -13.830 -0.415 1.00 89.12 377 TRP A N 1
ATOM 2840 C CA . TRP A 1 377 ? 2.504 -12.405 -0.733 1.00 89.12 377 TRP A CA 1
ATOM 2841 C C . TRP A 1 377 ? 3.713 -12.064 -1.596 1.00 89.12 377 TRP A C 1
ATOM 2843 O O . TRP A 1 377 ? 3.591 -11.416 -2.630 1.00 89.12 377 TRP A O 1
ATOM 2853 N N . ASP A 1 378 ? 4.869 -12.522 -1.130 1.00 86.56 378 ASP A N 1
ATOM 2854 C CA . ASP A 1 378 ? 6.170 -12.467 -1.772 1.00 86.56 378 ASP A CA 1
ATOM 2855 C C . ASP A 1 378 ? 6.965 -13.720 -1.353 1.00 86.56 378 ASP A C 1
ATOM 2857 O O . ASP A 1 378 ? 6.460 -14.600 -0.644 1.00 86.56 378 ASP A O 1
ATOM 2861 N N . GLU A 1 379 ? 8.228 -13.816 -1.765 1.00 83.50 379 GLU A N 1
ATOM 2862 C CA . GLU A 1 379 ? 9.104 -14.933 -1.386 1.00 83.50 379 GLU A CA 1
ATOM 2863 C C . GLU A 1 379 ? 9.319 -15.046 0.134 1.00 83.50 379 GLU A C 1
ATOM 2865 O O . GLU A 1 379 ? 9.635 -16.121 0.622 1.00 83.50 379 GLU A O 1
ATOM 2870 N N . ARG A 1 380 ? 9.140 -13.974 0.912 1.00 86.94 380 ARG A N 1
ATOM 2871 C CA . ARG A 1 380 ? 9.439 -13.942 2.353 1.00 86.94 380 ARG A CA 1
ATOM 2872 C C . ARG A 1 380 ? 8.198 -14.063 3.234 1.00 86.94 380 ARG A C 1
ATOM 2874 O O . ARG A 1 380 ? 8.331 -14.148 4.456 1.00 86.94 380 ARG A O 1
ATOM 2881 N N . ARG A 1 381 ? 6.992 -14.000 2.668 1.00 90.62 381 ARG A N 1
ATOM 2882 C CA . ARG A 1 381 ? 5.742 -13.913 3.433 1.00 90.62 381 ARG A CA 1
ATOM 2883 C C . ARG A 1 381 ? 4.659 -14.809 2.859 1.00 90.62 381 ARG A C 1
ATOM 2885 O O . ARG A 1 381 ? 4.258 -14.667 1.705 1.00 90.62 381 ARG A O 1
ATOM 2892 N N . LEU A 1 382 ? 4.127 -15.669 3.721 1.00 92.50 382 LEU A N 1
ATOM 2893 C CA . LEU A 1 382 ? 2.921 -16.447 3.472 1.00 92.50 382 LEU A CA 1
ATOM 2894 C C . LEU A 1 382 ? 1.748 -15.782 4.191 1.00 92.50 382 LEU A C 1
ATOM 2896 O O . LEU A 1 382 ? 1.869 -15.439 5.364 1.00 92.50 382 LEU A O 1
ATOM 2900 N N . VAL A 1 383 ? 0.625 -15.600 3.504 1.00 93.81 383 VAL A N 1
ATOM 2901 C CA . VAL A 1 383 ? -0.549 -14.897 4.033 1.00 93.81 383 VAL A CA 1
ATOM 2902 C C . VAL A 1 383 ? -1.797 -15.744 3.809 1.00 93.81 383 VAL A C 1
ATOM 2904 O O . VAL A 1 383 ? -1.988 -16.328 2.741 1.00 93.81 383 VAL A O 1
ATOM 2907 N N . LEU A 1 384 ? -2.655 -15.797 4.825 1.00 95.06 384 LEU A N 1
ATOM 2908 C CA . LEU A 1 384 ? -4.031 -16.254 4.704 1.00 95.06 384 LEU A CA 1
ATOM 2909 C C . LEU A 1 384 ? -4.902 -15.068 4.284 1.00 95.06 384 LEU A C 1
ATOM 2911 O O . LEU A 1 384 ? -5.194 -14.172 5.078 1.00 95.06 384 LEU A O 1
ATOM 2915 N N . PHE A 1 385 ? -5.302 -15.066 3.022 1.00 90.50 385 PHE A N 1
ATOM 2916 C CA . PHE A 1 385 ? -6.171 -14.065 2.429 1.00 90.50 385 PHE A CA 1
ATOM 2917 C C . PHE A 1 385 ? -7.633 -14.462 2.601 1.00 90.50 385 PHE A C 1
ATOM 2919 O O . PHE A 1 385 ? -8.013 -15.565 2.217 1.00 90.50 385 PHE A O 1
ATOM 2926 N N . GLY A 1 386 ? -8.458 -13.550 3.109 1.00 86.81 386 GLY A N 1
ATOM 2927 C CA . GLY A 1 386 ? -9.916 -13.648 3.033 1.00 86.81 386 GLY A CA 1
ATOM 2928 C C . GLY A 1 386 ? -10.478 -13.094 1.717 1.00 86.81 386 GLY A C 1
ATOM 2929 O O . GLY A 1 386 ? -9.753 -12.507 0.907 1.00 86.81 386 GLY A O 1
ATOM 2930 N N . ALA A 1 387 ? -11.799 -13.201 1.538 1.00 78.19 387 ALA A N 1
ATOM 2931 C CA . ALA A 1 387 ? -12.493 -12.895 0.278 1.00 78.19 387 ALA A CA 1
ATOM 2932 C C . ALA A 1 387 ? -12.233 -11.475 -0.261 1.00 78.19 387 ALA A C 1
ATOM 2934 O O . ALA A 1 387 ? -12.145 -11.250 -1.470 1.00 78.19 387 ALA A O 1
ATOM 2935 N N . ASN A 1 388 ? -12.049 -10.511 0.644 1.00 72.81 388 ASN A N 1
ATOM 2936 C CA . ASN A 1 388 ? -11.821 -9.104 0.316 1.00 72.81 388 ASN A CA 1
ATOM 2937 C C . ASN A 1 388 ? -10.333 -8.717 0.327 1.00 72.81 388 ASN A C 1
ATOM 2939 O O . ASN A 1 388 ? -10.013 -7.540 0.474 1.00 72.81 388 ASN A O 1
ATOM 2943 N N . HIS A 1 389 ? -9.421 -9.688 0.180 1.00 75.62 389 HIS A N 1
ATOM 2944 C CA . HIS A 1 389 ? -7.971 -9.481 0.311 1.00 75.62 389 HIS A CA 1
ATOM 2945 C C . HIS A 1 389 ? -7.543 -9.021 1.715 1.00 75.62 389 HIS A C 1
ATOM 2947 O O . HIS A 1 389 ? -6.506 -8.384 1.906 1.00 75.62 389 HIS A O 1
ATOM 2953 N N . THR A 1 390 ? -8.363 -9.331 2.718 1.00 80.12 390 THR A N 1
ATOM 2954 C CA . THR A 1 390 ? -8.031 -9.125 4.126 1.00 80.12 390 THR A CA 1
ATOM 2955 C C . THR A 1 390 ? -6.981 -10.138 4.544 1.00 80.12 390 THR A C 1
ATOM 2957 O O . THR A 1 390 ? -7.073 -11.310 4.184 1.00 80.12 390 THR A O 1
ATOM 2960 N N . TRP A 1 391 ? -5.994 -9.696 5.310 1.00 87.25 391 TRP A N 1
ATOM 2961 C CA . TRP A 1 391 ? -5.018 -10.595 5.907 1.00 87.25 391 TRP A CA 1
ATOM 2962 C C . TRP A 1 391 ? -5.622 -11.139 7.195 1.00 87.25 391 TRP A C 1
ATOM 2964 O O . TRP A 1 391 ? -5.878 -10.377 8.120 1.00 87.25 391 TRP A O 1
ATOM 2974 N N . LEU A 1 392 ? -5.898 -12.438 7.220 1.00 90.12 392 LEU A N 1
ATOM 2975 C CA . LEU A 1 392 ? -6.468 -13.127 8.379 1.00 90.12 392 LEU A CA 1
ATOM 2976 C C . LEU A 1 392 ? -5.371 -13.711 9.274 1.00 90.12 392 LEU A C 1
ATOM 2978 O O . LEU A 1 392 ? -5.534 -13.811 10.482 1.00 90.12 392 LEU A O 1
ATOM 2982 N N . TRP A 1 393 ? -4.248 -14.092 8.668 1.00 92.81 393 TRP A N 1
ATOM 2983 C CA . TRP A 1 393 ? -3.057 -14.598 9.340 1.00 92.81 393 TRP A CA 1
ATOM 2984 C C . TRP A 1 393 ? -1.852 -14.471 8.402 1.00 92.81 393 TRP A C 1
ATOM 2986 O O . TRP A 1 393 ? -2.025 -14.425 7.181 1.00 92.81 393 TRP A O 1
ATOM 2996 N N . TYR A 1 394 ? -0.632 -14.436 8.936 1.00 91.75 394 TYR A N 1
ATOM 2997 C CA . TYR A 1 394 ? 0.580 -14.509 8.124 1.00 91.75 394 TYR A CA 1
ATOM 2998 C C . TYR A 1 394 ? 1.726 -15.211 8.858 1.00 91.75 394 TYR A C 1
ATOM 3000 O O . TYR A 1 394 ? 1.773 -15.241 10.086 1.00 91.75 394 TYR A O 1
ATOM 3008 N N . ALA A 1 395 ? 2.678 -15.728 8.084 1.00 89.81 395 ALA A N 1
ATOM 3009 C CA . ALA A 1 395 ? 3.960 -16.227 8.565 1.00 89.81 395 ALA A CA 1
ATOM 3010 C C . ALA A 1 395 ? 5.111 -15.595 7.778 1.00 89.81 395 ALA A C 1
ATOM 3012 O O . ALA A 1 395 ? 5.056 -15.461 6.551 1.00 89.81 395 ALA A O 1
ATOM 3013 N N . HIS A 1 396 ? 6.173 -15.231 8.495 1.00 89.00 396 HIS A N 1
ATOM 3014 C CA . HIS A 1 396 ? 7.431 -14.826 7.886 1.00 89.00 396 HIS A CA 1
ATOM 3015 C C . HIS A 1 396 ? 8.272 -16.069 7.582 1.00 89.00 396 HIS A C 1
ATOM 3017 O O . HIS A 1 396 ? 8.517 -16.879 8.469 1.00 89.00 396 HIS A O 1
ATOM 3023 N N . LEU A 1 397 ? 8.700 -16.215 6.331 1.00 85.75 397 LEU A N 1
ATOM 3024 C CA . LEU A 1 397 ? 9.473 -17.365 5.853 1.00 85.75 397 LEU A CA 1
ATOM 3025 C C . LEU A 1 397 ? 10.994 -17.117 5.877 1.00 85.75 397 LEU A C 1
ATOM 3027 O O . LEU A 1 397 ? 11.765 -18.007 5.526 1.00 85.75 397 LEU A O 1
ATOM 3031 N N . GLY A 1 398 ? 11.429 -15.917 6.282 1.00 78.06 398 GLY A N 1
ATOM 3032 C CA . GLY A 1 398 ? 12.839 -15.529 6.337 1.00 78.06 398 GLY A CA 1
ATOM 3033 C C . GLY A 1 398 ? 13.468 -15.256 4.966 1.00 78.06 398 GLY A C 1
ATOM 3034 O O . GLY A 1 398 ? 12.788 -15.162 3.945 1.00 78.06 398 GLY A O 1
ATOM 3035 N N . GLU A 1 399 ? 14.795 -15.108 4.947 1.00 74.75 399 GLU A N 1
ATOM 3036 C CA . GLU A 1 399 ? 15.607 -14.991 3.724 1.00 74.75 399 GLU A CA 1
ATOM 3037 C C . GLU A 1 399 ? 16.222 -16.346 3.352 1.00 74.75 399 GLU A C 1
ATOM 3039 O O . GLU A 1 399 ? 17.441 -16.508 3.278 1.00 74.75 399 GLU A O 1
ATOM 3044 N N . THR A 1 400 ? 15.372 -17.354 3.188 1.00 70.88 400 THR A N 1
ATOM 3045 C CA . THR A 1 400 ? 15.802 -18.712 2.847 1.00 70.88 400 THR A CA 1
ATOM 3046 C C . THR A 1 400 ? 15.856 -18.894 1.332 1.00 70.88 400 THR A C 1
ATOM 3048 O O . THR A 1 400 ? 15.197 -18.184 0.572 1.00 70.88 400 THR A O 1
ATOM 3051 N N . ALA A 1 401 ? 16.666 -19.851 0.869 1.00 71.12 401 ALA A N 1
ATOM 3052 C CA . ALA A 1 401 ? 16.681 -20.212 -0.549 1.00 71.12 401 ALA A CA 1
ATOM 3053 C C . ALA A 1 401 ? 15.344 -20.850 -0.970 1.00 71.12 401 ALA A C 1
ATOM 3055 O O . ALA A 1 401 ? 14.869 -20.597 -2.073 1.00 71.12 401 ALA A O 1
ATOM 3056 N N . ARG A 1 402 ? 14.723 -21.611 -0.051 1.00 78.75 402 ARG A N 1
ATOM 3057 C CA . ARG A 1 402 ? 13.506 -22.407 -0.260 1.00 78.75 402 ARG A CA 1
ATOM 3058 C C . ARG A 1 402 ? 12.375 -21.967 0.674 1.00 78.75 402 ARG A C 1
ATOM 3060 O O . ARG A 1 402 ? 12.028 -22.711 1.594 1.00 78.75 402 ARG A O 1
ATOM 3067 N N . PRO A 1 403 ? 11.770 -20.790 0.457 1.00 84.44 403 PRO A N 1
ATOM 3068 C CA . PRO A 1 403 ? 10.709 -20.320 1.330 1.00 84.44 403 PRO A CA 1
ATOM 3069 C C . PRO A 1 403 ? 9.475 -21.217 1.216 1.00 84.44 403 PRO A C 1
ATOM 3071 O O . PRO A 1 403 ? 8.930 -21.438 0.130 1.00 84.44 403 PRO A O 1
ATOM 3074 N N . GLY A 1 404 ? 9.004 -21.725 2.351 1.00 89.50 404 GLY A N 1
ATOM 3075 C CA . GLY A 1 404 ? 7.785 -22.516 2.385 1.00 89.50 404 GLY A CA 1
ATOM 3076 C C . GLY A 1 404 ? 7.434 -23.052 3.761 1.00 89.50 404 GLY A C 1
ATOM 3077 O O . GLY A 1 404 ? 8.213 -22.981 4.710 1.00 89.50 404 GLY A O 1
ATOM 3078 N N . LEU A 1 405 ? 6.232 -23.608 3.839 1.00 92.81 405 LEU A N 1
ATOM 3079 C CA . LEU A 1 405 ? 5.685 -24.240 5.029 1.00 92.81 405 LEU A CA 1
ATOM 3080 C C . LEU A 1 405 ? 5.702 -25.759 4.845 1.00 92.81 405 LEU A C 1
ATOM 3082 O O . LEU A 1 405 ? 5.172 -26.266 3.856 1.00 92.81 405 LEU A O 1
ATOM 3086 N N . HIS A 1 406 ? 6.299 -26.490 5.779 1.00 93.56 406 HIS A N 1
ATOM 3087 C CA . HIS A 1 406 ? 6.423 -27.943 5.732 1.00 93.56 406 HIS A CA 1
ATOM 3088 C C . HIS A 1 406 ? 5.636 -28.584 6.875 1.00 93.56 406 HIS A C 1
ATOM 3090 O O . HIS A 1 406 ? 5.830 -28.230 8.039 1.00 93.56 406 HIS A O 1
ATOM 3096 N N . LEU A 1 407 ? 4.748 -29.526 6.548 1.00 95.75 407 LEU A N 1
ATOM 3097 C CA . LEU A 1 407 ? 4.133 -30.397 7.546 1.00 95.75 407 LEU A CA 1
ATOM 3098 C C . LEU A 1 407 ? 4.921 -31.702 7.562 1.00 95.75 407 LEU A C 1
ATOM 3100 O O . LEU A 1 407 ? 4.812 -32.508 6.642 1.00 95.75 407 LEU A O 1
ATOM 3104 N N . ASP A 1 408 ? 5.737 -31.884 8.588 1.00 93.94 408 ASP A N 1
ATOM 3105 C CA . ASP A 1 408 ? 6.689 -32.989 8.673 1.00 93.94 408 ASP A CA 1
ATOM 3106 C C . ASP A 1 408 ? 5.980 -34.321 9.002 1.00 93.94 408 ASP A C 1
ATOM 3108 O O . ASP A 1 408 ? 4.819 -34.362 9.424 1.00 93.94 408 ASP A O 1
ATOM 3112 N N . GLU A 1 409 ? 6.673 -35.440 8.805 1.00 94.69 409 GLU A N 1
ATOM 3113 C CA . GLU A 1 409 ? 6.192 -36.795 9.100 1.00 94.69 409 GLU A CA 1
ATOM 3114 C C . GLU A 1 409 ? 5.912 -37.005 10.597 1.00 94.69 409 GLU A C 1
ATOM 3116 O O . GLU A 1 409 ? 5.083 -37.839 10.971 1.00 94.69 409 GLU A O 1
ATOM 3121 N N . ASP A 1 410 ? 6.553 -36.220 11.470 1.00 94.44 410 ASP A N 1
ATOM 3122 C CA . ASP A 1 410 ? 6.258 -36.190 12.908 1.00 94.44 410 ASP A CA 1
ATOM 3123 C C . ASP A 1 410 ? 4.951 -35.443 13.256 1.00 94.44 410 ASP A C 1
ATOM 3125 O O . ASP A 1 410 ? 4.506 -35.459 14.406 1.00 94.44 410 ASP A O 1
ATOM 3129 N N . GLY A 1 411 ? 4.304 -34.833 12.257 1.00 94.50 411 GLY A N 1
ATOM 3130 C CA . GLY A 1 411 ? 3.052 -34.099 12.382 1.00 94.50 411 GLY A CA 1
ATOM 3131 C C . GLY A 1 411 ? 3.199 -32.664 12.874 1.00 94.50 411 GLY A C 1
ATOM 3132 O O . GLY A 1 411 ? 2.183 -32.036 13.178 1.00 94.50 411 GLY A O 1
ATOM 3133 N N . MET A 1 412 ? 4.418 -32.143 12.974 1.00 96.06 412 MET A N 1
ATOM 3134 C CA . MET A 1 412 ? 4.661 -30.758 13.360 1.00 96.06 412 MET A CA 1
ATOM 3135 C C . MET A 1 412 ? 4.777 -29.862 12.122 1.00 96.06 412 MET A C 1
ATOM 3137 O O . MET A 1 412 ? 5.401 -30.216 11.120 1.00 96.06 412 MET A O 1
ATOM 3141 N N . LEU A 1 413 ? 4.174 -28.680 12.205 1.00 95.69 413 LEU A N 1
ATOM 3142 C CA . LEU A 1 413 ? 4.185 -27.669 11.155 1.00 95.69 413 LEU A CA 1
ATOM 3143 C C . LEU A 1 413 ? 5.372 -26.717 11.350 1.00 95.69 413 LEU A C 1
ATOM 3145 O O . LEU A 1 413 ? 5.489 -26.098 12.407 1.00 95.69 413 LEU A O 1
ATOM 3149 N N . ARG A 1 414 ? 6.241 -26.582 10.345 1.00 93.44 414 ARG A N 1
ATOM 3150 C CA . ARG A 1 414 ? 7.489 -25.803 10.425 1.00 93.44 414 ARG A CA 1
ATOM 3151 C C . ARG A 1 414 ? 7.668 -24.888 9.220 1.00 93.44 414 ARG A C 1
ATOM 3153 O O . ARG A 1 414 ? 7.250 -25.221 8.112 1.00 93.44 414 ARG A O 1
ATOM 3160 N N . VAL A 1 415 ? 8.336 -23.759 9.433 1.00 91.62 415 VAL A N 1
ATOM 3161 C CA . VAL A 1 415 ? 8.908 -22.964 8.340 1.00 91.62 415 VAL A CA 1
ATOM 3162 C C . VAL A 1 415 ? 10.164 -23.686 7.843 1.00 91.62 415 VAL A C 1
ATOM 3164 O O . VAL A 1 415 ? 10.951 -24.188 8.643 1.00 91.62 415 VAL A O 1
ATOM 3167 N N . LEU A 1 416 ? 10.320 -23.815 6.525 1.00 86.69 416 LEU A N 1
ATOM 3168 C CA . LEU A 1 416 ? 11.490 -24.469 5.936 1.00 86.69 416 LEU A CA 1
ATOM 3169 C C . LEU A 1 416 ? 12.780 -23.706 6.232 1.00 86.69 416 LEU A C 1
ATOM 3171 O O . LEU A 1 416 ? 12.799 -22.479 6.184 1.00 86.69 416 LEU A O 1
ATOM 3175 N N . ASP A 1 417 ? 13.856 -24.460 6.470 1.00 81.06 417 ASP A N 1
ATOM 3176 C CA . ASP A 1 417 ? 15.197 -23.953 6.791 1.00 81.06 417 ASP A CA 1
ATOM 3177 C C . ASP A 1 417 ? 15.234 -22.990 8.000 1.00 81.06 417 ASP A C 1
ATOM 3179 O O . ASP A 1 417 ? 16.203 -22.252 8.184 1.00 81.06 417 ASP A O 1
ATOM 3183 N N . ASP A 1 418 ? 14.191 -23.018 8.838 1.00 80.56 418 ASP A N 1
ATOM 3184 C CA . ASP A 1 418 ? 14.110 -22.292 10.099 1.00 80.56 418 ASP A CA 1
ATOM 3185 C C . ASP A 1 418 ? 14.306 -23.259 11.277 1.00 80.56 418 ASP A C 1
ATOM 3187 O O . ASP A 1 418 ? 13.625 -24.278 11.405 1.00 80.56 418 ASP A O 1
ATOM 3191 N N . GLU A 1 419 ? 15.254 -22.926 12.151 1.00 78.19 419 GLU A N 1
ATOM 3192 C CA . GLU A 1 419 ? 15.593 -23.694 13.358 1.00 78.19 419 GLU A CA 1
ATOM 3193 C C . GLU A 1 419 ? 14.702 -23.310 14.557 1.00 78.19 419 GLU A C 1
ATOM 3195 O O . GLU A 1 419 ? 14.925 -23.759 15.687 1.00 78.19 419 GLU A O 1
ATOM 3200 N N . SER A 1 420 ? 13.716 -22.434 14.341 1.00 80.06 420 SER A N 1
ATOM 3201 C CA . SER A 1 420 ? 12.754 -22.023 15.357 1.00 80.06 420 SER A CA 1
ATOM 3202 C C . SER A 1 420 ? 11.805 -23.158 15.773 1.00 80.06 420 SER A C 1
ATOM 3204 O O . SER A 1 420 ? 11.782 -24.264 15.224 1.00 80.06 420 SER A O 1
ATOM 3206 N N . SER A 1 421 ? 11.030 -22.906 16.832 1.00 84.94 421 SER A N 1
ATOM 3207 C CA . SER A 1 421 ? 10.044 -23.884 17.297 1.00 84.94 421 SER A CA 1
ATOM 3208 C C . SER A 1 421 ? 8.934 -24.074 16.257 1.00 84.94 421 SER A C 1
ATOM 3210 O O . SER A 1 421 ? 8.546 -23.104 15.607 1.00 84.94 421 SER A O 1
ATOM 3212 N N . PRO A 1 422 ? 8.376 -25.293 16.118 1.00 91.12 422 PRO A N 1
ATOM 3213 C CA . PRO A 1 422 ? 7.252 -25.526 15.220 1.00 91.12 422 PRO A CA 1
ATOM 3214 C C . PRO A 1 422 ? 6.087 -24.579 15.508 1.00 91.12 422 PRO A C 1
ATOM 3216 O O . PRO A 1 422 ? 5.791 -24.294 16.668 1.00 91.12 422 PRO A O 1
ATOM 3219 N N . LEU A 1 423 ? 5.383 -24.165 14.457 1.00 90.81 423 LEU A N 1
ATOM 3220 C CA . LEU A 1 423 ? 4.208 -23.299 14.563 1.00 90.81 423 LEU A CA 1
ATOM 3221 C C . LEU A 1 423 ? 3.053 -23.999 15.290 1.00 90.81 423 LEU A C 1
ATOM 3223 O O . LEU A 1 423 ? 2.302 -23.360 16.019 1.00 90.81 423 LEU A O 1
ATOM 3227 N N . GLY A 1 424 ? 2.914 -25.314 15.105 1.00 92.12 424 GLY A N 1
ATOM 3228 C CA . GLY A 1 424 ? 1.868 -26.115 15.736 1.00 92.12 424 GLY A CA 1
ATOM 3229 C C . GLY A 1 424 ? 2.016 -27.613 15.466 1.00 92.12 424 GLY A C 1
ATOM 3230 O O . GLY A 1 424 ? 2.856 -28.037 14.671 1.00 92.12 424 GLY A O 1
ATOM 3231 N N . GLY A 1 425 ? 1.193 -28.419 16.138 1.00 91.31 425 GLY A N 1
ATOM 3232 C CA . GLY A 1 425 ? 1.161 -29.881 16.018 1.00 91.31 425 GLY A CA 1
ATOM 3233 C C . GLY A 1 425 ? 1.234 -30.590 17.379 1.00 91.31 425 GLY A C 1
ATOM 3234 O O . GLY A 1 425 ? 1.248 -29.926 18.415 1.00 91.31 425 GLY A O 1
ATOM 3235 N N . PRO A 1 426 ? 1.267 -31.936 17.410 1.00 94.38 426 PRO A N 1
ATOM 3236 C CA . PRO A 1 426 ? 1.247 -32.842 16.261 1.00 94.38 426 PRO A CA 1
ATOM 3237 C C . PRO A 1 426 ? -0.154 -33.014 15.645 1.00 94.38 426 PRO A C 1
ATOM 3239 O O . PRO A 1 426 ? -1.159 -33.124 16.360 1.00 94.38 426 PRO A O 1
ATOM 3242 N N . ALA A 1 427 ? -0.202 -33.087 14.314 1.00 95.06 427 ALA A N 1
ATOM 3243 C CA . ALA A 1 427 ? -1.407 -33.181 13.486 1.00 95.06 427 ALA A CA 1
ATOM 3244 C C . ALA A 1 427 ? -1.153 -33.925 12.164 1.00 95.06 427 ALA A C 1
ATOM 3246 O O . ALA A 1 427 ? -0.009 -34.256 11.856 1.00 95.06 427 ALA A O 1
ATOM 3247 N N . ASP A 1 428 ? -2.205 -34.243 11.408 1.00 96.12 428 ASP A N 1
ATOM 3248 C CA . ASP A 1 428 ? -2.127 -35.041 10.172 1.00 96.12 428 ASP A CA 1
ATOM 3249 C C . ASP A 1 428 ? -2.280 -34.189 8.903 1.00 96.12 428 ASP A C 1
ATOM 3251 O O . ASP A 1 428 ? -1.704 -34.523 7.863 1.00 96.12 428 ASP A O 1
ATOM 3255 N N . GLU A 1 429 ? -3.030 -33.089 8.978 1.00 96.44 429 GLU A N 1
ATOM 3256 C CA . GLU A 1 429 ? -3.212 -32.170 7.858 1.00 96.44 429 GLU A CA 1
ATOM 3257 C C . GLU A 1 429 ? -3.392 -30.714 8.311 1.00 96.44 429 GLU A C 1
ATOM 3259 O O . GLU A 1 429 ? -3.989 -30.431 9.350 1.00 96.44 429 GLU A O 1
ATOM 3264 N N . LEU A 1 430 ? -2.871 -29.787 7.506 1.00 96.88 430 LEU A N 1
ATOM 3265 C CA . LEU A 1 430 ? -3.210 -28.367 7.542 1.00 96.88 430 LEU A CA 1
ATOM 3266 C C . LEU A 1 430 ? -4.278 -28.120 6.473 1.00 96.88 430 LEU A C 1
ATOM 3268 O O . LEU A 1 430 ? -4.091 -28.499 5.314 1.00 96.88 430 LEU A O 1
ATOM 3272 N N . ARG A 1 431 ? -5.387 -27.487 6.848 1.00 96.00 431 ARG A N 1
ATOM 3273 C CA . ARG A 1 431 ? -6.542 -27.262 5.979 1.00 96.00 431 ARG A CA 1
ATOM 3274 C C . ARG A 1 431 ? -6.956 -25.796 5.986 1.00 96.00 431 ARG A C 1
ATOM 3276 O O . ARG A 1 431 ? -7.067 -25.184 7.043 1.00 96.00 431 ARG A O 1
ATOM 3283 N N . VAL A 1 432 ? -7.202 -25.256 4.796 1.00 95.12 432 VAL A N 1
ATOM 3284 C CA . VAL A 1 432 ? -7.815 -23.937 4.612 1.00 95.12 432 VAL A CA 1
ATOM 3285 C C . VAL A 1 432 ? -9.326 -24.102 4.500 1.00 95.12 432 VAL A C 1
ATOM 3287 O O . VAL A 1 432 ? -9.818 -24.822 3.627 1.00 95.12 432 VAL A O 1
ATOM 3290 N N . GLU A 1 433 ? -10.052 -23.433 5.387 1.00 93.62 433 GLU A N 1
ATOM 3291 C CA . GLU A 1 433 ? -11.513 -23.353 5.398 1.00 93.62 433 GLU A CA 1
ATOM 3292 C C . GLU A 1 433 ? -11.961 -21.908 5.142 1.00 93.62 433 GLU A C 1
ATOM 3294 O O . GLU A 1 433 ? -11.140 -21.024 4.898 1.00 93.62 433 GLU A O 1
ATOM 3299 N N . GLU A 1 434 ? -13.270 -21.665 5.123 1.00 91.06 434 GLU A N 1
ATOM 3300 C CA . GLU A 1 434 ? -13.809 -20.311 4.984 1.00 91.06 434 GLU A CA 1
ATOM 3301 C C . GLU A 1 434 ? -13.406 -19.466 6.206 1.00 91.06 434 GLU A C 1
ATOM 3303 O O . GLU A 1 434 ? -13.836 -19.730 7.325 1.00 91.06 434 GLU A O 1
ATOM 3308 N N . GLY A 1 435 ? -12.559 -18.456 5.995 1.00 90.00 435 GLY A N 1
ATOM 3309 C CA . GLY A 1 435 ? -12.136 -17.503 7.023 1.00 90.00 435 GLY A CA 1
ATOM 3310 C C . GLY A 1 435 ? -11.036 -17.986 7.973 1.00 90.00 435 GLY A C 1
ATOM 3311 O O . GLY A 1 435 ? -10.640 -17.230 8.859 1.00 90.00 435 GLY A O 1
ATOM 3312 N N . GLU A 1 436 ? -10.508 -19.201 7.813 1.00 94.44 436 GLU A N 1
ATOM 3313 C CA . GLU A 1 436 ? -9.489 -19.729 8.724 1.00 94.44 436 GLU A CA 1
ATOM 3314 C C . GLU A 1 436 ? -8.538 -20.750 8.085 1.00 94.44 436 GLU A C 1
ATOM 3316 O O . GLU A 1 436 ? -8.826 -21.387 7.069 1.00 94.44 436 GLU A O 1
ATOM 3321 N N . VAL A 1 437 ? -7.380 -20.920 8.723 1.00 96.12 437 VAL A N 1
ATOM 3322 C CA . VAL A 1 437 ? -6.458 -22.030 8.493 1.00 96.12 437 VAL A CA 1
ATOM 3323 C C . VAL A 1 437 ? -6.305 -22.820 9.786 1.00 96.12 437 VAL A C 1
ATOM 3325 O O . VAL A 1 437 ? -5.978 -22.272 10.841 1.00 96.12 437 VAL A O 1
ATOM 3328 N N . ILE A 1 438 ? -6.537 -24.126 9.695 1.00 96.62 438 ILE A N 1
ATOM 3329 C CA . ILE A 1 438 ? -6.518 -25.035 10.838 1.00 96.62 438 ILE A CA 1
ATOM 3330 C C . ILE A 1 438 ? -5.518 -26.158 10.628 1.00 96.62 438 ILE A C 1
ATOM 3332 O O . ILE A 1 438 ? -5.326 -26.658 9.521 1.00 96.62 438 ILE A O 1
ATOM 3336 N N . LEU A 1 439 ? -4.917 -26.598 11.723 1.00 96.56 439 LEU A N 1
ATOM 3337 C CA . LEU A 1 439 ? -4.109 -27.802 11.778 1.00 96.56 439 LEU A CA 1
ATOM 3338 C C . LEU A 1 439 ? -4.891 -28.853 12.571 1.00 96.56 439 LEU A C 1
ATOM 3340 O O . LEU A 1 439 ? -5.245 -28.625 13.734 1.00 96.56 439 LEU A O 1
ATOM 3344 N N . CYS A 1 440 ? -5.194 -29.989 11.945 1.00 95.88 440 CYS A N 1
ATOM 3345 C CA . CYS A 1 440 ? -6.079 -30.994 12.521 1.00 95.88 440 CYS A CA 1
ATOM 3346 C C . CYS A 1 440 ? -5.540 -32.425 12.418 1.00 95.88 440 CYS A C 1
ATOM 3348 O O . CYS A 1 440 ? -4.749 -32.793 11.544 1.00 95.88 440 CYS A O 1
ATOM 3350 N N . ARG A 1 441 ? -5.957 -33.244 13.383 1.00 95.06 441 ARG A N 1
ATOM 3351 C CA . ARG A 1 441 ? -5.692 -34.684 13.419 1.00 95.06 441 ARG A CA 1
ATOM 3352 C C . ARG A 1 441 ? -6.685 -35.437 12.538 1.00 95.06 441 ARG A C 1
ATOM 3354 O O . ARG A 1 441 ? -7.754 -34.930 12.207 1.00 95.06 441 ARG A O 1
ATOM 3361 N N . ALA A 1 442 ? -6.368 -36.688 12.222 1.00 91.25 442 ALA A N 1
ATOM 3362 C CA . ALA A 1 442 ? -7.190 -37.562 11.386 1.00 91.25 442 ALA A CA 1
ATOM 3363 C C . ALA A 1 442 ? -8.613 -37.815 11.931 1.00 91.25 442 ALA A C 1
ATOM 3365 O O . ALA A 1 442 ? -9.500 -38.198 11.170 1.00 91.25 442 ALA A O 1
ATOM 3366 N N . ASP A 1 443 ? -8.841 -37.612 13.232 1.00 90.12 443 ASP A N 1
ATOM 3367 C CA . ASP A 1 443 ? -10.161 -37.702 13.870 1.00 90.12 443 ASP A CA 1
ATOM 3368 C C . ASP A 1 443 ? -10.982 -36.399 13.790 1.00 90.12 443 ASP A C 1
ATOM 3370 O O . ASP A 1 443 ? -12.127 -36.368 14.240 1.00 90.12 443 ASP A O 1
ATOM 3374 N N . GLY A 1 444 ? -10.421 -35.342 13.195 1.00 89.38 444 GLY A N 1
ATOM 3375 C CA . GLY A 1 444 ? -11.030 -34.020 13.072 1.00 89.38 444 GLY A CA 1
ATOM 3376 C C . GLY A 1 444 ? -10.710 -33.062 14.222 1.00 89.38 444 GLY A C 1
ATOM 3377 O O . GLY A 1 444 ? -11.164 -31.921 14.185 1.00 89.38 444 GLY A O 1
ATOM 3378 N N . THR A 1 445 ? -9.927 -33.477 15.223 1.00 91.88 445 THR A N 1
ATOM 3379 C CA . THR A 1 445 ? -9.523 -32.597 16.328 1.00 91.88 445 THR A CA 1
ATOM 3380 C C . THR A 1 445 ? -8.615 -31.483 15.814 1.00 91.88 445 THR A C 1
ATOM 3382 O O . THR A 1 445 ? -7.531 -31.754 15.295 1.00 91.88 445 THR A O 1
ATOM 3385 N N . VAL A 1 446 ? -9.040 -30.232 15.987 1.00 94.56 446 VAL A N 1
ATOM 3386 C CA . VAL A 1 446 ? -8.241 -29.036 15.686 1.00 94.56 446 VAL A CA 1
ATOM 3387 C C . VAL A 1 446 ? -7.285 -28.784 16.848 1.00 94.56 446 VAL A C 1
ATOM 3389 O O . VAL A 1 446 ? -7.721 -28.703 17.993 1.00 94.56 446 VAL A O 1
ATOM 3392 N N . VAL A 1 447 ? -5.989 -28.672 16.559 1.00 94.19 447 VAL A N 1
ATOM 3393 C CA . VAL A 1 447 ? -4.940 -28.441 17.573 1.00 94.19 447 VAL A CA 1
ATOM 3394 C C . VAL A 1 447 ? -4.282 -27.070 17.444 1.00 94.19 447 VAL A C 1
ATOM 3396 O O . VAL A 1 447 ? -3.630 -26.608 18.376 1.00 94.19 447 VAL A O 1
ATOM 3399 N N . TRP A 1 448 ? -4.446 -26.413 16.298 1.00 95.25 448 TRP A N 1
ATOM 3400 C CA . TRP A 1 448 ? -3.932 -25.074 16.037 1.00 95.25 448 TRP A CA 1
ATOM 3401 C C . TRP A 1 448 ? -4.813 -24.377 14.998 1.00 95.25 448 TRP A C 1
ATOM 3403 O O . TRP A 1 448 ? -5.336 -25.033 14.090 1.00 95.25 448 TRP A O 1
ATOM 3413 N N . ARG A 1 449 ? -4.999 -23.067 15.151 1.00 94.88 449 ARG A N 1
ATOM 3414 C CA . ARG A 1 449 ? -5.878 -22.223 14.336 1.00 94.88 449 ARG A CA 1
ATOM 3415 C C . ARG A 1 449 ? -5.266 -20.832 14.210 1.00 94.88 449 ARG A C 1
ATOM 3417 O O . ARG A 1 449 ? -4.963 -20.220 15.224 1.00 94.88 449 ARG A O 1
ATOM 3424 N N . ASN A 1 450 ? -5.126 -20.327 12.983 1.00 92.19 450 ASN A N 1
ATOM 3425 C CA . ASN A 1 450 ? -4.729 -18.939 12.691 1.00 92.19 450 ASN A CA 1
ATOM 3426 C C . ASN A 1 450 ? -3.534 -18.407 13.514 1.00 92.19 450 ASN A C 1
ATOM 3428 O O . ASN A 1 450 ? -3.538 -17.255 13.934 1.00 92.19 450 ASN A O 1
ATOM 3432 N N . GLY A 1 451 ? -2.504 -19.219 13.753 1.00 88.12 451 GLY A N 1
ATOM 3433 C CA . GLY A 1 451 ? -1.330 -18.799 14.534 1.00 88.12 451 GLY A CA 1
ATOM 3434 C C . GLY A 1 451 ? -1.282 -19.330 15.960 1.00 88.12 451 GLY A C 1
ATOM 3435 O O . GLY A 1 451 ? -0.196 -19.387 16.530 1.00 88.12 451 GLY A O 1
ATOM 3436 N N . GLU A 1 452 ? -2.406 -19.785 16.507 1.00 88.56 452 GLU A N 1
ATOM 3437 C CA . GLU A 1 452 ? -2.539 -20.084 17.930 1.00 88.56 452 GLU A CA 1
ATOM 3438 C C . GLU A 1 452 ? -2.859 -21.555 18.197 1.00 88.56 452 GLU A C 1
ATOM 3440 O O . GLU A 1 452 ? -3.612 -22.205 17.467 1.00 88.56 452 GLU A O 1
ATOM 3445 N N . ALA A 1 453 ? -2.294 -22.097 19.277 1.00 87.06 453 ALA A N 1
ATOM 3446 C CA . ALA A 1 453 ? -2.644 -23.428 19.755 1.00 87.06 453 ALA A CA 1
ATOM 3447 C C . ALA A 1 453 ? -4.072 -23.425 20.321 1.00 87.06 453 ALA A C 1
ATOM 3449 O O . ALA A 1 453 ? -4.431 -22.567 21.125 1.00 87.06 453 ALA A O 1
ATOM 3450 N N . VAL A 1 454 ? -4.879 -24.418 19.949 1.00 8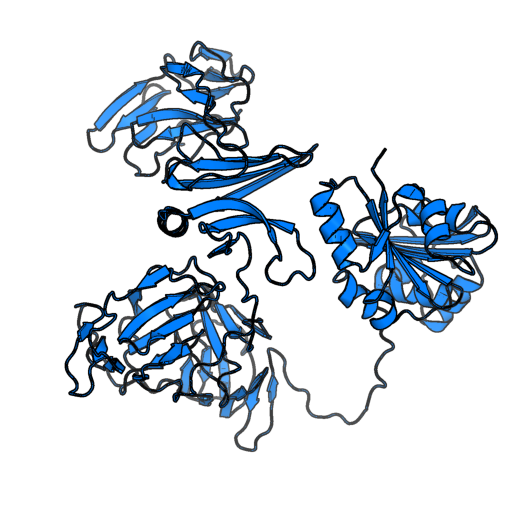6.50 454 VAL A N 1
ATOM 3451 C CA . VAL A 1 454 ? -6.220 -24.581 20.521 1.00 86.50 454 VAL A CA 1
ATOM 3452 C C . VAL A 1 454 ? -6.087 -25.333 21.841 1.00 86.50 454 VAL A C 1
ATOM 3454 O O . VAL A 1 454 ? -5.671 -26.493 21.858 1.00 86.50 454 VAL A O 1
ATOM 3457 N N . ALA A 1 455 ? -6.420 -24.673 22.952 1.00 71.56 455 ALA A N 1
ATOM 3458 C CA . ALA A 1 455 ? -6.446 -25.310 24.264 1.00 71.56 455 ALA A CA 1
ATOM 3459 C C . ALA A 1 455 ? -7.448 -26.478 24.273 1.00 71.56 455 ALA A C 1
ATOM 3461 O O . ALA A 1 455 ? -8.563 -26.360 23.756 1.00 71.56 455 ALA A O 1
ATOM 3462 N N . GLU A 1 456 ? -7.073 -27.610 24.880 1.00 57.00 456 GLU A N 1
ATOM 3463 C CA . GLU A 1 456 ? -8.051 -28.659 25.176 1.00 57.00 456 GLU A CA 1
ATOM 3464 C C . GLU A 1 456 ? -9.164 -28.055 26.047 1.00 57.00 456 GLU A C 1
ATOM 3466 O O . GLU A 1 456 ? -8.856 -27.273 26.949 1.00 57.00 456 GLU A O 1
ATOM 3471 N N . PRO A 1 457 ? -10.448 -28.374 25.805 1.00 47.81 457 PRO A N 1
ATOM 3472 C CA . PRO A 1 457 ? -11.554 -27.713 26.481 1.00 47.81 457 PRO A CA 1
ATOM 3473 C C . PRO A 1 457 ? -11.544 -28.043 27.979 1.00 47.81 457 PRO A C 1
ATOM 3475 O O . PRO A 1 457 ? -12.151 -29.015 28.434 1.00 47.81 457 PRO A O 1
ATOM 3478 N N . THR A 1 458 ? -10.879 -27.212 28.776 1.00 42.44 458 THR A N 1
ATOM 3479 C CA . THR A 1 458 ? -11.131 -27.109 30.207 1.00 42.44 458 THR A CA 1
ATOM 3480 C C . THR A 1 458 ? -12.462 -26.398 30.375 1.00 42.44 458 THR A C 1
ATOM 3482 O O . THR A 1 458 ? -12.596 -25.212 30.094 1.00 42.44 458 THR A O 1
ATOM 3485 N N . VAL A 1 459 ? -13.470 -27.160 30.799 1.00 43.97 459 VAL A N 1
ATOM 3486 C CA . VAL A 1 459 ? -14.809 -26.669 31.132 1.00 43.97 459 VAL A CA 1
ATOM 3487 C C . VAL A 1 459 ? -14.720 -25.777 32.369 1.00 43.97 459 VAL A C 1
ATOM 3489 O O . VAL A 1 459 ? -14.949 -26.226 33.488 1.00 43.97 459 VAL A O 1
ATOM 3492 N N . VAL A 1 460 ? -14.401 -24.509 32.160 1.00 45.56 460 VAL A N 1
ATOM 3493 C CA . VAL A 1 460 ? -14.896 -23.405 32.975 1.00 45.56 460 VAL A CA 1
ATOM 3494 C C . VAL A 1 460 ? -15.234 -22.310 31.968 1.00 45.56 460 VAL A C 1
ATOM 3496 O O . VAL A 1 460 ? -14.319 -21.798 31.331 1.00 45.56 460 VAL A O 1
ATOM 3499 N N . PRO A 1 461 ? -16.516 -21.991 31.730 1.00 42.88 461 PRO A N 1
ATOM 3500 C CA . PRO A 1 461 ? -16.823 -20.745 31.061 1.00 42.88 461 PRO A CA 1
ATOM 3501 C C . PRO A 1 461 ? -16.416 -19.650 32.044 1.00 42.88 461 PRO A C 1
ATOM 3503 O O . PRO A 1 461 ? -17.099 -19.445 33.048 1.00 42.88 461 PRO A O 1
ATOM 3506 N N . GLU A 1 462 ? -15.269 -19.016 31.811 1.00 43.84 462 GLU A N 1
ATOM 3507 C CA . GLU A 1 462 ? -15.086 -17.658 32.303 1.00 43.84 462 GLU A CA 1
ATOM 3508 C C . GLU A 1 462 ? -16.249 -16.846 31.731 1.00 43.84 462 GLU A C 1
ATOM 3510 O O . GLU A 1 462 ? -16.561 -16.932 30.538 1.00 43.84 462 GLU A O 1
ATOM 3515 N N . GLU A 1 463 ? -16.980 -16.155 32.606 1.00 45.91 463 GLU A N 1
ATOM 3516 C CA . GLU A 1 463 ? -17.912 -15.140 32.135 1.00 45.91 463 GLU A CA 1
ATOM 3517 C C . GLU A 1 463 ? -17.105 -14.168 31.266 1.00 45.91 463 GLU A C 1
ATOM 3519 O O . GLU A 1 463 ? -15.983 -13.829 31.652 1.00 45.91 463 GLU A O 1
ATOM 3524 N N . PRO A 1 464 ? -17.603 -13.773 30.081 1.00 54.94 464 PRO A N 1
ATOM 3525 C CA . PRO A 1 464 ? -16.859 -12.858 29.230 1.00 54.94 464 PRO A CA 1
ATOM 3526 C C . PRO A 1 464 ? -16.539 -11.609 30.050 1.00 54.94 464 PRO A C 1
ATOM 3528 O O . PRO A 1 464 ? -17.454 -10.998 30.609 1.00 54.94 464 PRO A O 1
ATOM 3531 N N . ALA A 1 465 ? -15.249 -11.286 30.162 1.00 62.59 465 ALA A N 1
ATOM 3532 C CA . ALA A 1 465 ? -14.794 -10.083 30.841 1.00 62.59 465 ALA A CA 1
ATOM 3533 C C . ALA A 1 465 ? -15.549 -8.867 30.283 1.00 62.59 465 ALA A C 1
ATOM 3535 O O . ALA A 1 465 ? -15.898 -8.823 29.098 1.00 62.59 465 ALA A O 1
ATOM 3536 N N . GLU A 1 466 ? -15.868 -7.905 31.149 1.00 75.38 466 GLU A N 1
ATOM 3537 C CA . GLU A 1 466 ? -16.496 -6.668 30.699 1.00 75.38 466 GLU A CA 1
ATOM 3538 C C . GLU A 1 466 ? -15.521 -5.917 29.791 1.00 75.38 466 GLU A C 1
ATOM 3540 O O . GLU A 1 466 ? -14.469 -5.479 30.234 1.00 75.38 466 GLU A O 1
ATOM 3545 N N . ASP A 1 467 ? -15.885 -5.767 28.522 1.00 84.06 467 ASP A N 1
ATOM 3546 C CA . ASP A 1 467 ? -15.082 -5.029 27.553 1.00 84.06 467 ASP A CA 1
ATOM 3547 C C . ASP A 1 467 ? -15.455 -3.537 27.587 1.00 84.06 467 ASP A C 1
ATOM 3549 O O . ASP A 1 467 ? -16.569 -3.149 27.208 1.00 84.06 467 ASP A O 1
ATOM 3553 N N . PHE A 1 468 ? -14.539 -2.711 28.100 1.00 89.38 468 PHE A N 1
ATOM 3554 C CA . PHE A 1 468 ? -14.664 -1.251 28.164 1.00 89.38 468 PHE A CA 1
ATOM 3555 C C . PHE A 1 468 ? -13.999 -0.537 26.982 1.00 89.38 468 PHE A C 1
ATOM 3557 O O . PHE A 1 468 ? -14.095 0.690 26.891 1.00 89.38 468 PHE A O 1
ATOM 3564 N N . GLU A 1 469 ? -13.370 -1.276 26.069 1.00 90.00 469 GLU A N 1
ATOM 3565 C CA . GLU A 1 469 ? -12.474 -0.734 25.048 1.00 90.00 469 GLU A CA 1
ATOM 3566 C C . GLU A 1 469 ? -12.993 -0.922 23.621 1.00 90.00 469 GLU A C 1
ATOM 3568 O O . GLU A 1 469 ? -12.683 -0.098 22.762 1.00 90.00 469 GLU A O 1
ATOM 3573 N N . ALA A 1 470 ? -13.863 -1.908 23.373 1.00 90.88 470 ALA A N 1
ATOM 3574 C CA . ALA A 1 470 ? -14.391 -2.231 22.041 1.00 90.88 470 ALA A CA 1
ATOM 3575 C C . ALA A 1 470 ? -14.919 -1.025 21.247 1.00 90.88 470 ALA A C 1
ATOM 3577 O O . ALA A 1 470 ? -14.765 -0.948 20.027 1.00 90.88 470 ALA A O 1
ATOM 3578 N N . TRP A 1 471 ? -15.581 -0.074 21.915 1.00 93.12 471 TRP A N 1
ATOM 3579 C CA . TRP A 1 471 ? -16.088 1.129 21.252 1.00 93.12 471 TRP A CA 1
ATOM 3580 C C . TRP A 1 471 ? -14.951 2.054 20.803 1.00 93.12 471 TRP A C 1
ATOM 3582 O O . TRP A 1 471 ? -15.054 2.662 19.741 1.00 93.12 471 TRP A O 1
ATOM 3592 N N . MET A 1 472 ? -13.866 2.146 21.574 1.00 92.12 472 MET A N 1
ATOM 3593 C CA . MET A 1 472 ? -12.701 2.954 21.230 1.00 92.12 472 MET A CA 1
ATOM 3594 C C . MET A 1 472 ? -11.836 2.262 20.176 1.00 92.12 472 MET A C 1
ATOM 3596 O O . MET A 1 472 ? -11.368 2.927 19.255 1.00 92.12 472 MET A O 1
ATOM 3600 N N . GLU A 1 473 ? -11.673 0.941 20.259 1.00 89.44 473 GLU A N 1
ATOM 3601 C CA . GLU A 1 473 ? -10.988 0.141 19.239 1.00 89.44 473 GLU A CA 1
ATOM 3602 C C . GLU A 1 473 ? -11.660 0.306 17.868 1.00 89.44 473 GLU A C 1
ATOM 3604 O O . GLU A 1 473 ? -11.002 0.624 16.878 1.00 89.44 473 GLU A O 1
ATOM 3609 N N . GLU A 1 474 ? -12.989 0.209 17.808 1.00 87.56 474 GLU A N 1
ATOM 3610 C CA . GLU A 1 474 ? -13.737 0.389 16.559 1.00 87.56 474 GLU A CA 1
ATOM 3611 C C . GLU A 1 474 ? -13.669 1.829 16.010 1.00 87.56 474 GLU A C 1
ATOM 3613 O O . GLU A 1 474 ? -13.747 2.031 14.788 1.00 87.56 474 GLU A O 1
ATOM 3618 N N . LEU A 1 475 ? -13.527 2.825 16.894 1.00 87.69 475 LEU A N 1
ATOM 3619 C CA . LEU A 1 475 ? -13.517 4.248 16.548 1.00 87.69 475 LEU A CA 1
ATOM 3620 C C . LEU A 1 475 ? -12.128 4.750 16.119 1.00 87.69 475 LEU A C 1
ATOM 3622 O O . LEU A 1 475 ? -12.004 5.395 15.078 1.00 87.69 475 LEU A O 1
ATOM 3626 N N . THR A 1 476 ? -11.092 4.463 16.911 1.00 82.75 476 THR A N 1
ATOM 3627 C CA . THR A 1 476 ? -9.733 5.020 16.764 1.00 82.75 476 THR A CA 1
ATOM 3628 C C . THR A 1 476 ? -8.641 3.958 16.623 1.00 82.75 476 THR A C 1
ATOM 3630 O O . THR A 1 476 ? -7.491 4.302 16.351 1.00 82.75 476 THR A O 1
ATOM 3633 N N . GLY A 1 477 ? -8.959 2.673 16.820 1.00 80.50 477 GLY A N 1
ATOM 3634 C CA . GLY A 1 477 ? -7.958 1.605 16.922 1.00 80.50 477 GLY A CA 1
ATOM 3635 C C . GLY A 1 477 ? -7.056 1.720 18.157 1.00 80.50 477 GLY A C 1
ATOM 3636 O O . GLY A 1 477 ? -5.994 1.108 18.172 1.00 80.50 477 GLY A O 1
ATOM 3637 N N . GLN A 1 478 ? -7.440 2.541 19.147 1.00 76.38 478 GLN A N 1
ATOM 3638 C CA . GLN A 1 478 ? -6.712 2.795 20.403 1.00 76.38 478 GLN A CA 1
ATOM 3639 C C . GLN A 1 478 ? -5.276 3.328 20.244 1.00 76.38 478 GLN A C 1
ATOM 3641 O O . GLN A 1 478 ? -4.441 3.142 21.124 1.00 76.38 478 GLN A O 1
ATOM 3646 N N . VAL A 1 479 ? -4.966 4.019 19.143 1.00 69.06 479 VAL A N 1
ATOM 3647 C CA . VAL A 1 479 ? -3.594 4.500 18.891 1.00 69.06 479 VAL A CA 1
ATOM 3648 C C . VAL A 1 479 ? -3.265 5.771 19.692 1.00 69.06 479 VAL A C 1
ATOM 3650 O O . VAL A 1 479 ? -2.219 5.836 20.333 1.00 69.06 479 VAL A O 1
ATOM 3653 N N . SER A 1 480 ? -4.143 6.780 19.668 1.00 86.94 480 SER A N 1
ATOM 3654 C CA . SER A 1 480 ? -4.087 7.960 20.545 1.00 86.94 480 SER A CA 1
ATOM 3655 C C . SER A 1 480 ? -5.442 8.664 20.615 1.00 86.94 480 SER A C 1
ATOM 3657 O O . SER A 1 480 ? -6.169 8.735 19.623 1.00 86.94 480 SER A O 1
ATOM 3659 N N . TYR A 1 481 ? -5.808 9.178 21.791 1.00 90.94 481 TYR A N 1
ATOM 3660 C CA . TYR A 1 481 ? -7.113 9.809 22.009 1.00 90.94 481 TYR A CA 1
ATOM 3661 C C . TYR A 1 481 ? -7.138 10.701 23.257 1.00 90.94 481 TYR A C 1
ATOM 3663 O O . TYR A 1 481 ? -6.371 10.502 24.196 1.00 90.94 481 TYR A O 1
ATOM 3671 N N . CYS A 1 482 ? -8.100 11.626 23.301 1.00 94.81 482 CYS A N 1
ATOM 3672 C CA . CYS A 1 482 ? -8.663 12.144 24.551 1.00 94.81 482 CYS A CA 1
ATOM 3673 C C . CYS A 1 482 ? -10.165 11.858 24.556 1.00 94.81 482 CYS A C 1
ATOM 3675 O O . CYS A 1 482 ? -10.887 12.314 23.671 1.00 94.81 482 CYS A O 1
ATOM 3677 N N . ALA A 1 483 ? -10.637 11.098 25.539 1.00 96.62 483 ALA A N 1
ATOM 3678 C CA . ALA A 1 483 ? -12.046 10.816 25.756 1.00 96.62 483 ALA A CA 1
ATOM 3679 C C . ALA A 1 483 ? -12.528 11.574 26.992 1.00 96.62 483 ALA A C 1
ATOM 3681 O O . ALA A 1 483 ? -11.930 11.469 28.060 1.00 96.62 483 ALA A O 1
ATOM 3682 N N . THR A 1 484 ? -13.632 12.306 26.869 1.00 98.06 484 THR A N 1
ATOM 3683 C CA . THR A 1 484 ? -14.249 13.035 27.975 1.00 98.06 484 THR A CA 1
ATOM 3684 C C . THR A 1 484 ? -15.736 12.739 28.054 1.00 98.06 484 THR A C 1
ATOM 3686 O O . THR A 1 484 ? -16.478 12.997 27.109 1.00 98.06 484 THR A O 1
ATOM 3689 N N . VAL A 1 485 ? -16.209 12.267 29.204 1.00 98.38 485 VAL A N 1
ATOM 3690 C CA . VAL A 1 485 ? -17.646 12.151 29.481 1.00 98.38 485 VAL A CA 1
ATOM 3691 C C . VAL A 1 485 ? -18.090 13.375 30.262 1.00 98.38 485 VAL A C 1
ATOM 3693 O O . VAL A 1 485 ? -17.602 13.619 31.362 1.00 98.38 485 VAL A O 1
ATOM 3696 N N . VAL A 1 486 ? -19.031 14.132 29.702 1.00 98.38 486 VAL A N 1
ATOM 3697 C CA . VAL A 1 486 ? -19.642 15.307 30.331 1.00 98.38 486 VAL A CA 1
ATOM 3698 C C . VAL A 1 486 ? -21.073 14.972 30.735 1.00 98.38 486 VAL A C 1
ATOM 3700 O O . VAL A 1 486 ? -21.897 14.594 29.896 1.00 98.38 486 VAL A O 1
ATOM 3703 N N . HIS A 1 487 ? -21.387 15.116 32.022 1.00 97.62 487 HIS A N 1
ATOM 3704 C CA . HIS A 1 487 ? -22.721 14.810 32.539 1.00 97.62 487 HIS A CA 1
ATOM 3705 C C . HIS A 1 487 ? -23.753 15.879 32.174 1.00 97.62 487 HIS A C 1
ATOM 3707 O O . HIS A 1 487 ? -23.420 17.060 32.085 1.00 97.62 487 HIS A O 1
ATOM 3713 N N . ASP A 1 488 ? -25.013 15.466 31.999 1.00 96.88 488 ASP A N 1
ATOM 3714 C CA . ASP A 1 488 ? -26.182 16.335 31.795 1.00 96.88 488 ASP A CA 1
ATOM 3715 C C . ASP A 1 488 ? -25.974 17.467 30.775 1.00 96.88 488 ASP A C 1
ATOM 3717 O O . ASP A 1 488 ? -26.420 18.598 30.965 1.00 96.88 488 ASP A O 1
ATOM 3721 N N . THR A 1 489 ? -25.262 17.163 29.689 1.00 97.25 489 THR A N 1
ATOM 3722 C CA . THR A 1 489 ? -24.832 18.133 28.679 1.00 97.25 489 THR A CA 1
ATOM 3723 C C . THR A 1 489 ? -25.116 17.589 27.287 1.00 97.25 489 THR A C 1
ATOM 3725 O O . THR A 1 489 ? -24.991 16.390 27.041 1.00 97.25 489 THR A O 1
ATOM 3728 N N . THR A 1 490 ? -25.496 18.477 26.367 1.00 97.44 490 THR A N 1
ATOM 3729 C CA . THR A 1 490 ? -25.715 18.131 24.953 1.00 97.44 490 THR A CA 1
ATOM 3730 C C . THR A 1 490 ? -24.408 18.165 24.150 1.00 97.44 490 THR A C 1
ATOM 3732 O O . THR A 1 490 ? -23.515 18.942 24.499 1.00 97.44 490 THR A O 1
ATOM 3735 N N . PRO A 1 491 ? -24.300 17.417 23.033 1.00 98.06 491 PRO A N 1
ATOM 3736 C CA . PRO A 1 491 ? -23.096 17.420 22.201 1.00 98.06 491 PRO A CA 1
ATOM 3737 C C . PRO A 1 491 ? -22.621 18.819 21.763 1.00 98.06 491 PRO A C 1
ATOM 3739 O O . PRO A 1 491 ? -21.450 19.150 21.927 1.00 98.06 491 PRO A O 1
ATOM 3742 N N . ASP A 1 492 ? -23.521 19.683 21.283 1.00 97.88 492 ASP A N 1
ATOM 3743 C CA . ASP A 1 492 ? -23.189 21.053 20.845 1.00 97.88 492 ASP A CA 1
ATOM 3744 C C . ASP A 1 492 ? -22.654 21.925 21.981 1.00 97.88 492 ASP A C 1
ATOM 3746 O O . ASP A 1 492 ? -21.726 22.717 21.793 1.00 97.88 492 ASP A O 1
ATOM 3750 N N . GLU A 1 493 ? -23.243 21.789 23.167 1.00 97.12 493 GLU A N 1
ATOM 3751 C CA . GLU A 1 493 ? -22.817 22.535 24.341 1.00 97.12 493 GLU A CA 1
ATOM 3752 C C . GLU A 1 493 ? -21.445 22.062 24.827 1.00 97.12 493 GLU A C 1
ATOM 3754 O O . GLU A 1 493 ? -20.592 22.901 25.114 1.00 97.12 493 GLU A O 1
ATOM 3759 N N . ALA A 1 494 ? -21.199 20.749 24.848 1.00 97.38 494 ALA A N 1
ATOM 3760 C CA . ALA A 1 494 ? -19.895 20.191 25.198 1.00 97.38 494 ALA A CA 1
ATOM 3761 C C . ALA A 1 494 ? -18.795 20.691 24.245 1.00 97.38 494 ALA A C 1
ATOM 3763 O O . ALA A 1 494 ? -17.766 21.187 24.702 1.00 97.38 494 ALA A O 1
ATOM 3764 N N . LEU A 1 495 ? -19.042 20.664 22.929 1.00 97.50 495 LEU A N 1
ATOM 3765 C CA . LEU A 1 495 ? -18.100 21.189 21.933 1.00 97.50 495 LEU A CA 1
ATOM 3766 C C . LEU A 1 495 ? -17.860 22.693 22.102 1.00 97.50 495 LEU A C 1
ATOM 3768 O O . LEU A 1 495 ? -16.721 23.150 22.040 1.00 97.50 495 LEU A O 1
ATOM 3772 N N . THR A 1 496 ? -18.912 23.471 22.361 1.00 96.69 496 THR A N 1
ATOM 3773 C CA . THR A 1 496 ? -18.782 24.918 22.596 1.00 96.69 496 THR A CA 1
ATOM 3774 C C . THR A 1 496 ? -17.945 25.202 23.848 1.00 96.69 496 THR A C 1
ATOM 3776 O O . THR A 1 496 ? -17.090 26.086 23.829 1.00 96.69 496 THR A O 1
ATOM 3779 N N . ARG A 1 497 ? -18.138 24.433 24.931 1.00 95.69 497 ARG A N 1
ATOM 3780 C CA . ARG A 1 497 ? -17.336 24.529 26.167 1.00 95.69 497 ARG A CA 1
ATOM 3781 C C . ARG A 1 497 ? -15.871 24.130 25.954 1.00 95.69 497 ARG A C 1
ATOM 3783 O O . ARG A 1 497 ? -15.010 24.687 26.627 1.00 95.69 497 ARG A O 1
ATOM 3790 N N . LEU A 1 498 ? -15.595 23.227 25.009 1.00 94.31 498 LEU A N 1
ATOM 3791 C CA . LEU A 1 498 ? -14.240 22.855 24.579 1.00 94.31 498 LEU A CA 1
ATOM 3792 C C . LEU A 1 498 ? -13.554 23.944 23.727 1.00 94.31 498 LEU A C 1
ATOM 3794 O O . LEU A 1 498 ? -12.356 23.874 23.478 1.00 94.31 498 LEU A O 1
ATOM 3798 N N . GLY A 1 499 ? -14.298 24.961 23.278 1.00 93.38 499 GLY A N 1
ATOM 3799 C CA . GLY A 1 499 ? -13.775 26.062 22.464 1.00 93.38 499 GLY A CA 1
ATOM 3800 C C . GLY A 1 499 ? -14.149 26.002 20.981 1.00 93.38 499 GLY A C 1
ATOM 3801 O O . GLY A 1 499 ? -13.592 26.760 20.188 1.00 93.38 499 GLY A O 1
ATOM 3802 N N . ALA A 1 500 ? -15.092 25.142 20.586 1.00 94.38 500 ALA A N 1
ATOM 3803 C CA . ALA A 1 500 ? -15.626 25.137 19.228 1.00 94.38 500 ALA A CA 1
ATOM 3804 C C . ALA A 1 500 ? -16.378 26.438 18.899 1.00 94.38 500 ALA A C 1
ATOM 3806 O O . ALA A 1 500 ? -17.168 26.930 19.707 1.00 94.38 500 ALA A O 1
ATOM 3807 N N . ASP A 1 501 ? -16.217 26.943 17.672 1.00 94.19 501 ASP A N 1
ATOM 3808 C CA . ASP A 1 501 ? -17.148 27.921 17.103 1.00 94.19 501 ASP A CA 1
ATOM 3809 C C . ASP A 1 501 ? -18.477 27.211 16.780 1.00 94.19 501 ASP A C 1
ATOM 3811 O O . ASP A 1 501 ? -18.478 26.302 15.942 1.00 94.19 501 ASP A O 1
ATOM 3815 N N . PRO A 1 502 ? -19.619 27.616 17.373 1.00 93.94 502 PRO A N 1
ATOM 3816 C CA . PRO A 1 502 ? -20.915 27.002 17.092 1.00 93.94 502 PRO A CA 1
ATOM 3817 C C . PRO A 1 502 ? -21.295 26.989 15.605 1.00 93.94 502 PRO A C 1
ATOM 3819 O O . PRO A 1 502 ? -22.019 26.097 15.167 1.00 93.94 502 PRO A O 1
ATOM 3822 N N . ALA A 1 503 ? -20.806 27.947 14.807 1.00 93.12 503 ALA A N 1
ATOM 3823 C CA . ALA A 1 503 ? -21.048 27.977 13.364 1.00 93.12 503 ALA A CA 1
ATOM 3824 C C . ALA A 1 503 ? -20.283 26.881 12.594 1.00 93.12 503 ALA A C 1
ATOM 3826 O O . ALA A 1 503 ? -20.660 26.549 11.469 1.00 93.12 503 ALA A O 1
ATOM 3827 N N . GLY A 1 504 ? -19.223 26.329 13.190 1.00 91.19 504 GLY A N 1
ATOM 3828 C CA . GLY A 1 504 ? -18.399 25.256 12.633 1.00 91.19 504 GLY A CA 1
ATOM 3829 C C . GLY A 1 504 ? -18.864 23.843 12.996 1.00 91.19 504 GLY A C 1
ATOM 3830 O O . GLY A 1 504 ? -18.368 22.885 12.406 1.00 91.19 504 GLY A O 1
ATOM 3831 N N . ILE A 1 505 ? -19.823 23.696 13.920 1.00 96.94 505 ILE A N 1
ATOM 3832 C CA . ILE A 1 505 ? -20.295 22.383 14.380 1.00 96.94 505 ILE A CA 1
ATOM 3833 C C . ILE A 1 505 ? -21.194 21.734 13.321 1.00 96.94 505 ILE A C 1
ATOM 3835 O O . ILE A 1 505 ? -22.277 22.226 12.981 1.00 96.94 505 ILE A O 1
ATOM 3839 N N . ARG A 1 506 ? -20.758 20.574 12.831 1.00 97.25 506 ARG A N 1
ATOM 3840 C CA . ARG A 1 506 ? -21.413 19.777 11.787 1.00 97.25 506 ARG A CA 1
ATOM 3841 C C . ARG A 1 506 ? -22.042 18.517 12.387 1.00 97.25 506 ARG A C 1
ATOM 3843 O O . ARG A 1 506 ? -21.676 18.089 13.475 1.00 97.25 506 ARG A O 1
ATOM 3850 N N . THR A 1 507 ? -23.006 17.937 11.676 1.00 97.69 507 THR A N 1
ATOM 3851 C CA . THR A 1 507 ? -23.565 16.609 11.982 1.00 97.69 507 THR A CA 1
ATOM 3852 C C . THR A 1 507 ? -23.015 15.605 10.980 1.00 97.69 507 THR A C 1
ATOM 3854 O O . THR A 1 507 ? -23.005 15.895 9.783 1.00 97.69 507 THR A O 1
ATOM 3857 N N . GLY A 1 508 ? -22.602 14.434 11.450 1.00 96.25 508 GLY A N 1
ATOM 3858 C CA . GLY A 1 508 ? -22.190 13.310 10.611 1.00 96.25 508 GLY A CA 1
ATOM 3859 C C . GLY A 1 508 ? -21.563 12.217 11.459 1.00 96.25 508 GLY A C 1
ATOM 3860 O O . GLY A 1 508 ? -21.885 12.092 12.629 1.00 96.25 508 GLY A O 1
ATOM 3861 N N . THR A 1 509 ? -20.677 11.426 10.886 1.00 95.00 509 THR A N 1
ATOM 3862 C CA . THR A 1 509 ? -19.984 10.331 11.573 1.00 95.00 509 THR A CA 1
ATOM 3863 C C . THR A 1 509 ? -18.541 10.706 11.911 1.00 95.00 509 THR A C 1
ATOM 386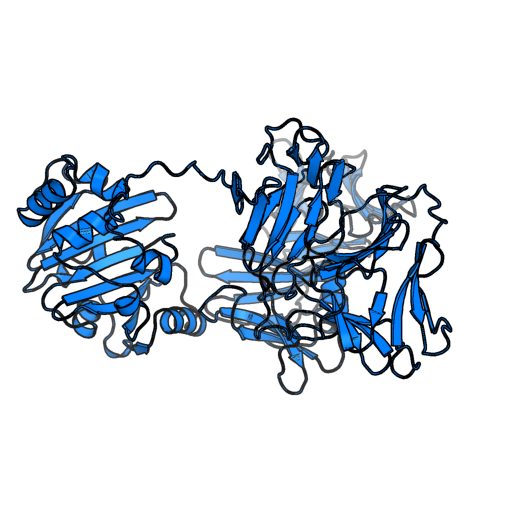5 O O . THR A 1 509 ? -18.006 11.701 11.417 1.00 95.00 509 THR A O 1
ATOM 3868 N N . TRP A 1 510 ? -17.865 9.864 12.695 1.00 92.75 510 TRP A N 1
ATOM 3869 C CA . TRP A 1 510 ? -16.414 9.953 12.898 1.00 92.75 510 TRP A CA 1
ATOM 3870 C C . TRP A 1 510 ? -15.632 9.979 11.570 1.00 92.75 510 TRP A C 1
ATOM 3872 O O . TRP A 1 510 ? -14.718 10.778 11.373 1.00 92.75 510 TRP A O 1
ATOM 3882 N N . ASN A 1 511 ? -16.059 9.183 10.589 1.00 91.56 511 ASN A N 1
ATOM 3883 C CA . ASN A 1 511 ? -15.431 9.154 9.266 1.00 91.56 511 ASN A CA 1
ATOM 3884 C C . ASN A 1 511 ? -15.662 10.444 8.467 1.00 91.56 511 ASN A C 1
ATOM 3886 O O . ASN A 1 511 ? -14.786 10.852 7.695 1.00 91.56 511 ASN A O 1
ATOM 3890 N N . ASP A 1 512 ? -16.812 11.099 8.657 1.00 93.06 512 ASP A N 1
ATOM 3891 C CA . ASP A 1 512 ? -17.091 12.406 8.060 1.00 93.06 512 ASP A CA 1
ATOM 3892 C C . ASP A 1 512 ? -16.201 13.493 8.673 1.00 93.06 512 ASP A C 1
ATOM 3894 O O . ASP A 1 512 ? -15.703 14.335 7.929 1.00 93.06 512 ASP A O 1
ATOM 3898 N N . LEU A 1 513 ? -15.926 13.443 9.985 1.00 93.94 513 LEU A N 1
ATOM 3899 C CA . LEU A 1 513 ? -14.964 14.334 10.651 1.00 93.94 513 LEU A CA 1
ATOM 3900 C C . LEU A 1 513 ? -13.570 14.224 10.020 1.00 93.94 513 LEU A C 1
ATOM 3902 O O . LEU A 1 513 ? -13.002 15.240 9.617 1.00 93.94 513 LEU A O 1
ATOM 3906 N N . HIS A 1 514 ? -13.033 13.010 9.872 1.00 90.31 514 HIS A N 1
ATOM 3907 C CA . HIS A 1 514 ? -11.726 12.810 9.236 1.00 90.31 514 HIS A CA 1
ATOM 3908 C C . HIS A 1 514 ? -11.723 13.245 7.767 1.00 90.31 514 HIS A C 1
ATOM 3910 O O . HIS A 1 514 ? -10.827 13.968 7.334 1.00 90.31 514 HIS A O 1
ATOM 3916 N N . THR A 1 515 ? -12.763 12.887 7.012 1.00 91.75 515 THR A N 1
ATOM 3917 C CA . THR A 1 515 ? -12.900 13.301 5.607 1.00 91.75 515 THR A CA 1
ATOM 3918 C C . THR A 1 515 ? -12.959 14.826 5.476 1.00 91.75 515 THR A C 1
ATOM 3920 O O . THR A 1 515 ? -12.373 15.417 4.570 1.00 91.75 515 THR A O 1
ATOM 3923 N N . GLN A 1 516 ? -13.654 15.490 6.394 1.00 92.06 516 GLN A N 1
ATOM 3924 C CA . GLN A 1 516 ? -13.748 16.939 6.423 1.00 92.06 516 GLN A CA 1
ATOM 3925 C C . GLN A 1 516 ? -12.432 17.592 6.857 1.00 92.06 516 GLN A C 1
ATOM 3927 O O . GLN A 1 516 ? -12.081 18.645 6.330 1.00 92.06 516 GLN A O 1
ATOM 3932 N N . SER A 1 517 ? -11.673 16.957 7.752 1.00 89.69 517 SER A N 1
ATOM 3933 C CA . SER A 1 517 ? -10.327 17.392 8.132 1.00 89.69 517 SER A CA 1
ATOM 3934 C C . SER A 1 517 ? -9.379 17.425 6.936 1.00 89.69 517 SER A C 1
ATOM 3936 O O . SER A 1 517 ? -8.646 18.398 6.757 1.00 89.69 517 SER A O 1
ATOM 3938 N N . GLU A 1 518 ? -9.477 16.431 6.059 1.00 88.69 518 GLU A N 1
ATOM 3939 C CA . GLU A 1 518 ? -8.737 16.368 4.797 1.00 88.69 518 GLU A CA 1
ATOM 3940 C C . GLU A 1 518 ? -9.151 17.481 3.823 1.00 88.69 518 GLU A C 1
ATOM 3942 O O . GLU A 1 518 ? -8.307 18.100 3.167 1.00 88.69 518 GLU A O 1
ATOM 3947 N N . ILE A 1 519 ? -10.448 17.791 3.741 1.00 89.06 519 ILE A N 1
ATOM 3948 C CA . ILE A 1 519 ? -10.970 18.898 2.922 1.00 89.06 519 ILE A CA 1
ATOM 3949 C C . ILE A 1 519 ? -10.479 20.253 3.447 1.00 89.06 519 ILE A C 1
ATOM 3951 O O . ILE A 1 519 ? -10.018 21.081 2.658 1.00 89.06 519 ILE A O 1
ATOM 3955 N N . ASP A 1 520 ? -10.546 20.463 4.762 1.00 87.94 520 ASP A N 1
ATOM 3956 C CA . ASP A 1 520 ? -10.148 21.707 5.429 1.00 87.94 520 ASP A CA 1
ATOM 3957 C C . ASP A 1 520 ? -8.608 21.853 5.503 1.00 87.94 520 ASP A C 1
ATOM 3959 O O . ASP A 1 520 ? -8.087 22.923 5.840 1.00 87.94 520 ASP A O 1
ATOM 3963 N N . GLY A 1 521 ? -7.871 20.789 5.148 1.00 84.00 521 GLY A N 1
ATOM 3964 C CA . GLY A 1 521 ? -6.413 20.718 5.185 1.00 84.00 521 GLY A CA 1
ATOM 3965 C C . GLY A 1 521 ? -5.868 20.852 6.602 1.00 84.00 521 GLY A C 1
ATOM 3966 O O . GLY A 1 521 ? -4.867 21.543 6.795 1.00 84.00 521 GLY A O 1
ATOM 3967 N N . ALA A 1 522 ? -6.570 20.286 7.586 1.00 83.44 522 ALA A N 1
ATOM 3968 C CA . ALA A 1 522 ? -6.227 20.455 8.989 1.00 83.44 522 ALA A CA 1
ATOM 3969 C C . ALA A 1 522 ? -4.830 19.883 9.275 1.00 83.44 522 ALA A C 1
ATOM 3971 O O . ALA A 1 522 ? -4.501 18.778 8.840 1.00 83.44 522 ALA A O 1
ATOM 3972 N N . GLY A 1 523 ? -3.995 20.668 9.953 1.00 75.06 523 GLY A N 1
ATOM 3973 C CA . GLY A 1 523 ? -2.639 20.259 10.310 1.00 75.06 523 GLY A CA 1
ATOM 3974 C C . GLY A 1 523 ? -2.616 19.375 11.554 1.00 75.06 523 GLY A C 1
ATOM 3975 O O . GLY A 1 523 ? -3.622 19.222 12.232 1.00 75.06 523 GLY A O 1
ATOM 3976 N N . VAL A 1 524 ? -1.433 18.864 11.904 1.00 72.88 524 VAL A N 1
ATOM 3977 C CA . VAL A 1 524 ? -1.210 18.110 13.157 1.00 72.88 524 VAL A CA 1
ATOM 3978 C C . VAL A 1 524 ? -1.480 18.926 14.427 1.00 72.88 524 VAL A C 1
ATOM 3980 O O . VAL A 1 524 ? -1.646 18.351 15.493 1.00 72.88 524 VAL A O 1
ATOM 3983 N N . GLU A 1 525 ? -1.486 20.259 14.320 1.00 78.06 525 GLU A N 1
ATOM 3984 C CA . GLU A 1 525 ? -1.816 21.165 15.427 1.00 78.06 525 GLU A CA 1
ATOM 3985 C C . GLU A 1 525 ? -3.348 21.326 15.586 1.00 78.06 525 GLU A C 1
ATOM 3987 O O . GLU A 1 525 ? -3.816 21.697 16.657 1.00 78.06 525 GLU A O 1
ATOM 3992 N N . ASP A 1 526 ? -4.141 21.047 14.544 1.00 87.12 526 ASP A N 1
ATOM 3993 C CA . ASP A 1 526 ? -5.599 21.202 14.576 1.00 87.12 526 ASP A CA 1
ATOM 3994 C C . ASP A 1 526 ? -6.249 19.984 15.265 1.00 87.12 526 ASP A C 1
ATOM 3996 O O . ASP A 1 526 ? -5.956 18.837 14.932 1.00 87.12 526 ASP A O 1
ATOM 4000 N N . VAL A 1 527 ? -7.178 20.220 16.194 1.00 90.75 527 VAL A N 1
ATOM 4001 C CA . VAL A 1 527 ? -7.832 19.161 16.976 1.00 90.75 527 VAL A CA 1
ATOM 4002 C C . VAL A 1 527 ? -9.141 18.748 16.318 1.00 90.75 527 VAL A C 1
ATOM 4004 O O . VAL A 1 527 ? -10.081 19.538 16.197 1.00 90.75 527 VAL A O 1
ATOM 4007 N N . ARG A 1 528 ? -9.222 17.486 15.901 1.00 93.75 528 ARG A N 1
ATOM 4008 C CA . ARG A 1 528 ? -10.444 16.867 15.377 1.00 93.75 528 ARG A CA 1
ATOM 4009 C C . ARG A 1 528 ? -11.241 16.320 16.553 1.00 93.75 528 ARG A C 1
ATOM 4011 O O . ARG A 1 528 ? -10.729 15.495 17.302 1.00 93.75 528 ARG A O 1
ATOM 4018 N N . VAL A 1 529 ? -12.486 16.758 16.710 1.00 96.12 529 VAL A N 1
ATOM 4019 C CA . VAL A 1 529 ? -13.310 16.356 17.853 1.00 96.12 529 VAL A CA 1
ATOM 4020 C C . VAL A 1 529 ? -14.729 15.994 17.432 1.00 96.12 529 VAL A C 1
ATOM 4022 O O . VAL A 1 529 ? -15.367 16.714 16.656 1.00 96.12 529 VAL A O 1
ATOM 4025 N N . ALA A 1 530 ? -15.229 14.884 17.970 1.00 97.69 530 ALA A N 1
ATOM 4026 C CA . ALA A 1 530 ? -16.611 14.440 17.842 1.00 97.69 530 ALA A CA 1
ATOM 4027 C C . ALA A 1 530 ? -17.261 14.306 19.223 1.00 97.69 530 ALA A C 1
ATOM 4029 O O . ALA A 1 530 ? -16.627 13.887 20.185 1.00 97.69 530 ALA A O 1
ATOM 4030 N N . ALA A 1 531 ? -18.539 14.651 19.315 1.00 98.19 531 ALA A N 1
ATOM 4031 C CA . ALA A 1 531 ? -19.366 14.534 20.500 1.00 98.19 531 ALA A CA 1
ATOM 4032 C C . ALA A 1 531 ? -20.580 13.644 20.196 1.00 98.19 531 ALA A C 1
ATOM 4034 O O . ALA A 1 531 ? -21.379 13.931 19.297 1.00 98.19 531 ALA A O 1
ATOM 4035 N N . PHE A 1 532 ? -20.707 12.570 20.969 1.00 98.12 532 PHE A N 1
ATOM 4036 C CA . PHE A 1 532 ? -21.724 11.531 20.865 1.00 98.12 532 PHE A CA 1
ATOM 4037 C C . PHE A 1 532 ? -22.700 11.641 22.035 1.00 98.12 532 PHE A C 1
ATOM 4039 O O . PHE A 1 532 ? -22.297 11.838 23.184 1.00 98.12 532 PHE A O 1
ATOM 4046 N N . ALA A 1 533 ? -23.995 11.512 21.757 1.00 97.25 533 ALA A N 1
ATOM 4047 C CA . ALA A 1 533 ? -25.012 11.522 22.801 1.00 97.25 533 ALA A CA 1
ATOM 4048 C C . ALA A 1 533 ? -25.047 10.170 23.533 1.00 97.25 533 ALA A C 1
ATOM 4050 O O . ALA A 1 533 ? -25.268 9.136 22.911 1.00 97.25 533 ALA A O 1
ATOM 4051 N N . LEU A 1 534 ? -24.910 10.189 24.859 1.00 95.44 534 LEU A N 1
ATOM 4052 C CA . LEU A 1 534 ? -25.018 9.028 25.748 1.00 95.44 534 LEU A CA 1
ATOM 4053 C C . LEU A 1 534 ? -26.169 9.237 26.738 1.00 95.44 534 LEU A C 1
ATOM 4055 O O . LEU A 1 534 ? -25.978 9.488 27.930 1.00 95.44 534 LEU A O 1
ATOM 4059 N N . GLY A 1 535 ? -27.401 9.179 26.227 1.00 92.44 535 GLY A N 1
ATOM 4060 C CA . GLY A 1 535 ? -28.592 9.500 27.012 1.00 92.44 535 GLY A CA 1
ATOM 4061 C C . GLY A 1 535 ? -28.588 10.978 27.439 1.00 92.44 535 GLY A C 1
ATOM 4062 O O . GLY A 1 535 ? -28.644 11.839 26.561 1.00 92.44 535 GLY A O 1
ATOM 4063 N N . PRO A 1 536 ? -28.568 11.301 28.748 1.00 94.06 536 PRO A N 1
ATOM 4064 C CA . PRO A 1 536 ? -28.429 12.682 29.221 1.00 94.06 536 PRO A CA 1
ATOM 4065 C C . PRO A 1 536 ? -26.980 13.200 29.179 1.00 94.06 536 PRO A C 1
ATOM 4067 O O . PRO A 1 536 ? -26.762 14.401 29.324 1.00 94.06 536 PRO A O 1
ATOM 4070 N N . HIS A 1 537 ? -25.996 12.315 29.003 1.00 97.56 537 HIS A N 1
ATOM 4071 C CA . HIS A 1 537 ? -24.575 12.650 28.993 1.00 97.56 537 HIS A CA 1
ATOM 4072 C C . HIS A 1 537 ? -24.059 12.814 27.561 1.00 97.56 537 HIS A C 1
ATOM 4074 O O . HIS A 1 537 ? -24.698 12.394 26.594 1.00 97.56 537 HIS A O 1
ATOM 4080 N N . THR A 1 538 ? -22.870 13.389 27.426 1.00 98.25 538 THR A N 1
ATOM 4081 C CA . THR A 1 538 ? -22.145 13.466 26.157 1.00 98.25 538 THR A CA 1
ATOM 4082 C C . THR A 1 538 ? -20.773 12.830 26.313 1.00 98.25 538 THR A C 1
ATOM 4084 O O . THR A 1 538 ? -20.057 13.148 27.259 1.00 98.25 538 THR A O 1
ATOM 4087 N N . LEU A 1 539 ? -20.391 11.979 25.364 1.00 98.19 539 LEU A N 1
ATOM 4088 C CA . LEU A 1 539 ? -19.018 11.515 25.186 1.00 98.19 539 LEU A CA 1
ATOM 4089 C C . LEU A 1 539 ? -18.347 12.355 24.103 1.00 98.19 539 LEU A C 1
ATOM 4091 O O . LEU A 1 539 ? -18.778 12.346 22.955 1.00 98.19 539 LEU A O 1
ATOM 4095 N N . VAL A 1 540 ? -17.299 13.078 24.466 1.00 97.88 540 VAL A N 1
ATOM 4096 C CA . VAL A 1 540 ? -16.439 13.831 23.556 1.00 97.88 540 VAL A CA 1
ATOM 4097 C C . VAL A 1 540 ? -15.186 13.004 23.303 1.00 97.88 540 VAL A C 1
ATOM 4099 O O . VAL A 1 540 ? -14.550 12.565 24.254 1.00 97.88 540 VAL A O 1
ATOM 4102 N N . VAL A 1 541 ? -14.838 12.783 22.041 1.00 97.00 541 VAL A N 1
ATOM 4103 C CA . VAL A 1 541 ? -13.613 12.087 21.641 1.00 97.00 541 VAL A CA 1
ATOM 4104 C C . VAL A 1 541 ? -12.816 12.999 20.720 1.00 97.00 541 VAL A C 1
ATOM 4106 O O . VAL A 1 541 ? -13.328 13.474 19.703 1.00 97.00 541 VAL A O 1
ATOM 4109 N N . GLU A 1 542 ? -11.566 13.247 21.089 1.00 94.44 542 GLU A N 1
ATOM 4110 C CA . GLU A 1 542 ? -10.582 13.971 20.293 1.00 94.44 542 GLU A CA 1
ATOM 4111 C C . GLU A 1 542 ? -9.604 12.976 19.660 1.00 94.44 542 GLU A C 1
ATOM 4113 O O . GLU A 1 542 ? -8.995 12.170 20.367 1.00 94.44 542 GLU A O 1
ATOM 4118 N N . ASP A 1 543 ? -9.427 13.054 18.341 1.00 88.69 543 ASP A N 1
ATOM 4119 C CA . ASP A 1 543 ? -8.392 12.305 17.619 1.00 88.69 543 ASP A CA 1
ATOM 4120 C C . ASP A 1 543 ? -7.042 12.990 17.840 1.00 88.69 543 ASP A C 1
ATOM 4122 O O . ASP A 1 543 ? -6.829 14.116 17.379 1.00 88.69 543 ASP A O 1
ATOM 4126 N N . ASN A 1 544 ? -6.158 12.322 18.586 1.00 78.19 544 ASN A N 1
ATOM 4127 C CA . ASN A 1 544 ? -4.832 12.822 18.950 1.00 78.19 544 ASN A CA 1
ATOM 4128 C C . ASN A 1 544 ? -4.837 14.231 19.605 1.00 78.19 544 ASN A C 1
ATOM 4130 O O . ASN A 1 544 ? -3.884 14.998 19.452 1.00 78.19 544 ASN A O 1
ATOM 4134 N N . GLY A 1 545 ? -5.922 14.588 20.304 1.00 84.06 545 GLY A N 1
ATOM 4135 C CA . GLY A 1 545 ? -6.086 15.858 21.025 1.00 84.06 545 GLY A CA 1
ATOM 4136 C C . GLY A 1 545 ? -5.829 15.740 22.530 1.00 84.06 545 GLY A C 1
ATOM 4137 O O . GLY A 1 545 ? -5.724 14.641 23.058 1.00 84.06 545 GLY A O 1
ATOM 4138 N N . LEU A 1 546 ? -5.733 16.879 23.223 1.00 89.50 546 LEU A N 1
ATOM 4139 C CA . LEU A 1 546 ? -5.497 16.976 24.678 1.00 89.50 546 LEU A CA 1
ATOM 4140 C C . LEU A 1 546 ? -6.412 18.030 25.343 1.00 89.50 546 LEU A C 1
ATOM 4142 O O . LEU A 1 546 ? -6.262 18.348 26.525 1.00 89.50 546 LEU A O 1
ATOM 4146 N N . LEU A 1 547 ? -7.350 18.634 24.603 1.00 92.12 547 LEU A N 1
ATOM 4147 C CA . LEU A 1 547 ? -8.099 19.796 25.089 1.00 92.12 547 LEU A CA 1
ATOM 4148 C C . LEU A 1 547 ? -8.965 19.442 26.301 1.00 92.12 547 LEU A C 1
ATOM 4150 O O . LEU A 1 547 ? -9.044 20.238 27.238 1.00 92.12 547 LEU A O 1
ATOM 4154 N N . GLY A 1 548 ? -9.565 18.252 26.325 1.00 90.38 548 GLY A N 1
ATOM 4155 C CA . GLY A 1 548 ? -10.428 17.765 27.398 1.00 90.38 548 GLY A CA 1
ATOM 4156 C C . GLY A 1 548 ? -9.724 17.622 28.747 1.00 90.38 548 GLY A C 1
ATOM 4157 O O . GLY A 1 548 ? -10.357 17.809 29.790 1.00 90.38 548 GLY A O 1
ATOM 4158 N N . ILE A 1 549 ? -8.410 17.372 28.754 1.00 92.81 549 ILE A N 1
ATOM 4159 C CA . ILE A 1 549 ? -7.599 17.371 29.981 1.00 92.81 549 ILE A CA 1
ATOM 4160 C C . ILE A 1 549 ? -7.492 18.796 30.542 1.00 92.81 549 ILE A C 1
ATOM 4162 O O . ILE A 1 549 ? -7.716 19.020 31.732 1.00 92.81 549 ILE A O 1
ATOM 4166 N N . GLY A 1 550 ? -7.225 19.778 29.676 1.00 90.69 550 GLY A N 1
ATOM 4167 C CA . GLY A 1 550 ? -7.012 21.183 30.043 1.00 90.69 550 GLY A CA 1
ATOM 4168 C C . GLY A 1 550 ? -8.268 22.060 30.128 1.00 90.69 550 GLY A C 1
ATOM 4169 O O . GLY A 1 550 ? -8.137 23.264 30.356 1.00 90.69 550 GLY A O 1
ATOM 4170 N N . SER A 1 551 ? -9.468 21.501 29.939 1.00 93.31 551 SER A N 1
ATOM 4171 C CA . SER A 1 551 ? -10.720 22.265 29.802 1.00 93.31 551 SER A CA 1
ATOM 4172 C C . SER A 1 551 ? -11.706 22.011 30.948 1.00 93.31 551 SER A C 1
ATOM 4174 O O . SER A 1 551 ? -12.760 21.406 30.733 1.00 93.31 551 SER A O 1
ATOM 4176 N N . PRO A 1 552 ? -11.463 22.545 32.162 1.00 93.75 552 PRO A N 1
ATOM 4177 C CA . PRO A 1 552 ? -12.405 22.392 33.268 1.00 93.75 552 PRO A CA 1
ATOM 4178 C C . PRO A 1 552 ? -13.761 23.053 32.971 1.00 93.75 552 PRO A C 1
ATOM 4180 O O . PRO A 1 552 ? -14.776 22.681 33.547 1.00 93.75 552 PRO A O 1
ATOM 4183 N N . ALA A 1 553 ? -13.826 23.983 32.009 1.00 94.56 553 ALA A N 1
ATOM 4184 C CA . ALA A 1 553 ? -15.073 24.578 31.530 1.00 94.56 553 ALA A CA 1
ATOM 4185 C C . ALA A 1 553 ? -16.105 23.549 31.017 1.00 94.56 553 ALA A C 1
ATOM 4187 O O . ALA A 1 553 ? -17.302 23.842 31.027 1.00 94.56 553 ALA A O 1
ATOM 4188 N N . LEU A 1 554 ? -15.676 22.344 30.618 1.00 95.50 554 LEU A N 1
ATOM 4189 C CA . LEU A 1 554 ? -16.579 21.251 30.247 1.00 95.50 554 LEU A CA 1
ATOM 4190 C C . LEU A 1 554 ? -17.545 20.889 31.383 1.00 95.50 554 LEU A C 1
ATOM 4192 O O . LEU A 1 554 ? -18.711 20.609 31.115 1.00 95.50 554 LEU A O 1
ATOM 4196 N N . SER A 1 555 ? -17.105 20.979 32.642 1.00 97.06 555 SER A N 1
ATOM 4197 C CA . SER A 1 555 ? -17.891 20.602 33.820 1.00 97.06 555 SER A CA 1
ATOM 4198 C C . SER A 1 555 ? -18.767 21.721 34.394 1.00 97.06 555 SER A C 1
ATOM 4200 O O . SER A 1 555 ? -19.319 21.561 35.475 1.00 97.06 555 SER A O 1
ATOM 4202 N N . GLN A 1 556 ? -18.927 22.864 33.717 1.00 95.38 556 GLN A N 1
ATOM 4203 C CA . GLN A 1 556 ? -19.735 23.974 34.244 1.00 95.38 556 GLN A CA 1
ATOM 4204 C C . GLN A 1 556 ? -21.185 23.545 34.546 1.00 95.38 556 GLN A C 1
ATOM 4206 O O . GLN A 1 556 ? -21.931 23.164 33.639 1.00 95.38 556 GLN A O 1
ATOM 4211 N N . GLY A 1 557 ? -21.589 23.621 35.820 1.00 92.50 557 GLY A N 1
ATOM 4212 C CA . GLY A 1 557 ? -22.916 23.212 36.291 1.00 92.50 557 GLY A CA 1
ATOM 4213 C C . GLY A 1 557 ? -23.130 21.696 36.365 1.00 92.50 557 GLY A C 1
ATOM 4214 O O . GLY A 1 557 ? -24.280 21.262 36.408 1.00 92.50 557 GLY A O 1
ATOM 4215 N N . THR A 1 558 ? -22.058 20.901 36.302 1.00 94.88 558 THR A N 1
ATOM 4216 C CA . THR A 1 558 ? -22.074 19.433 36.233 1.00 94.88 558 THR A CA 1
ATOM 4217 C C . THR A 1 558 ? -20.702 18.861 36.649 1.00 94.88 558 THR A C 1
ATOM 4219 O O . THR A 1 558 ? -19.925 19.509 37.355 1.00 94.88 558 THR A O 1
ATOM 4222 N N . PHE A 1 559 ? -20.374 17.642 36.224 1.00 94.94 559 PHE A N 1
ATOM 4223 C CA . PHE A 1 559 ? -19.021 17.098 36.279 1.00 94.94 559 PHE A CA 1
ATOM 4224 C C . PHE A 1 559 ? -18.604 16.480 34.937 1.00 94.94 559 PHE A C 1
ATOM 4226 O O . PHE A 1 559 ? -19.445 16.127 34.106 1.00 94.94 559 PHE A O 1
ATOM 4233 N N . ALA A 1 560 ? -17.294 16.392 34.715 1.00 97.50 560 ALA A N 1
ATOM 4234 C CA . ALA A 1 560 ? -16.700 15.775 33.538 1.00 97.50 560 ALA A CA 1
ATOM 4235 C C . ALA A 1 560 ? -15.495 14.915 33.930 1.00 97.50 560 ALA A C 1
ATOM 4237 O O . ALA A 1 560 ? -14.732 15.291 34.819 1.00 97.50 560 ALA A O 1
ATOM 4238 N N . VAL A 1 561 ? -15.324 13.779 33.262 1.00 97.75 561 VAL A N 1
ATOM 4239 C CA . VAL A 1 561 ? -14.195 12.858 33.459 1.00 97.75 561 VAL A CA 1
ATOM 4240 C C . VAL A 1 561 ? -13.462 12.736 32.137 1.00 97.75 561 VAL A C 1
ATOM 4242 O O . VAL A 1 561 ? -14.094 12.379 31.144 1.00 97.75 561 VAL A O 1
ATOM 4245 N N . SER A 1 562 ? -12.167 13.033 32.121 1.00 96.75 562 SER A N 1
ATOM 4246 C CA . SER A 1 562 ? -11.331 12.978 30.923 1.00 96.75 562 SER A CA 1
ATOM 4247 C C . SER A 1 562 ? -10.201 11.972 31.103 1.00 96.75 562 SER A C 1
ATOM 4249 O O . SER A 1 562 ? -9.530 11.973 32.134 1.00 96.75 562 SER A O 1
ATOM 4251 N N . ASN A 1 563 ? -9.963 11.164 30.078 1.00 94.62 563 ASN A N 1
ATOM 4252 C CA . ASN A 1 563 ? -8.820 10.272 29.969 1.00 94.62 563 ASN A CA 1
ATOM 4253 C C . ASN A 1 563 ? -8.130 10.502 28.621 1.00 94.62 563 ASN A C 1
ATOM 4255 O O . ASN A 1 563 ? -8.790 10.615 27.589 1.00 94.62 563 ASN A O 1
ATOM 4259 N N . TYR A 1 564 ? -6.808 10.590 28.643 1.00 93.06 564 TYR A N 1
ATOM 4260 C CA . TYR A 1 564 ? -5.971 10.752 27.465 1.00 93.06 564 TYR A CA 1
ATOM 4261 C C . TYR A 1 564 ? -4.920 9.657 27.420 1.00 93.06 564 TYR A C 1
ATOM 4263 O O . TYR A 1 564 ? -4.363 9.310 28.461 1.00 93.06 564 TYR A O 1
ATOM 4271 N N . SER A 1 565 ? -4.606 9.214 26.204 1.00 89.44 565 SER A N 1
ATOM 4272 C CA . SER A 1 565 ? -3.475 8.344 25.902 1.00 89.44 565 SER A CA 1
ATOM 4273 C C . SER A 1 565 ? -2.763 8.808 24.627 1.00 89.44 565 SER A C 1
ATOM 4275 O O . SER A 1 565 ? -3.402 9.069 23.600 1.00 89.44 565 SER A O 1
ATOM 4277 N N . SER A 1 566 ? -1.434 8.935 24.698 1.00 86.81 566 SER A N 1
ATOM 4278 C CA . SER A 1 566 ? -0.565 9.314 23.578 1.00 86.81 566 SER A CA 1
ATOM 4279 C C . SER A 1 566 ? 0.082 8.103 22.907 1.00 86.81 566 SER A C 1
ATOM 4281 O O . SER A 1 566 ? 0.263 7.048 23.510 1.00 86.81 566 SER A O 1
ATOM 4283 N N . VAL A 1 567 ? 0.576 8.296 21.680 1.00 79.44 567 VAL A N 1
ATOM 4284 C CA . VAL A 1 567 ? 1.399 7.291 20.976 1.00 79.44 567 VAL A CA 1
ATOM 4285 C C . VAL A 1 567 ? 2.715 6.946 21.693 1.00 79.44 567 VAL A C 1
ATOM 4287 O O . VAL A 1 567 ? 3.344 5.944 21.365 1.00 79.44 567 VAL A O 1
ATOM 4290 N N . ASN A 1 568 ? 3.148 7.773 22.652 1.00 82.12 568 ASN A N 1
ATOM 4291 C CA . ASN A 1 568 ? 4.330 7.531 23.483 1.00 82.12 568 ASN A CA 1
ATOM 4292 C C . ASN A 1 568 ? 3.972 6.895 24.838 1.00 82.12 568 ASN A C 1
ATOM 4294 O O . ASN A 1 568 ? 4.837 6.824 25.707 1.00 82.12 568 ASN A O 1
ATOM 4298 N N . ALA A 1 569 ? 2.724 6.436 24.999 1.00 78.19 569 ALA A N 1
ATOM 4299 C CA . ALA A 1 569 ? 2.161 5.914 26.241 1.00 78.19 569 ALA A CA 1
ATOM 4300 C C . ALA A 1 569 ? 2.108 6.939 27.391 1.00 78.19 569 ALA A C 1
ATOM 4302 O O . ALA A 1 569 ? 2.116 6.556 28.556 1.00 78.19 569 ALA A O 1
ATOM 4303 N N . ASP A 1 570 ? 2.029 8.239 27.083 1.00 84.25 570 ASP A N 1
ATOM 4304 C CA . ASP A 1 570 ? 1.706 9.237 28.108 1.00 84.25 570 ASP A CA 1
ATOM 4305 C C . ASP A 1 570 ? 0.203 9.179 28.387 1.00 84.25 570 ASP A C 1
ATOM 4307 O O . ASP A 1 570 ? -0.598 9.333 27.458 1.00 84.25 570 ASP A O 1
ATOM 4311 N N . THR A 1 571 ? -0.183 9.013 29.651 1.00 87.31 571 THR A N 1
ATOM 4312 C CA . THR A 1 571 ? -1.590 8.949 30.056 1.00 87.31 571 THR A CA 1
ATOM 4313 C C . THR A 1 571 ? -1.946 10.052 31.043 1.00 87.31 571 THR A C 1
ATOM 4315 O O . THR A 1 571 ? -1.205 10.322 31.987 1.00 87.31 571 THR A O 1
ATOM 4318 N N . TYR A 1 572 ? -3.112 10.673 30.863 1.00 91.12 572 TYR A N 1
ATOM 4319 C CA . TYR A 1 572 ? -3.657 11.636 31.825 1.00 91.12 572 TYR A CA 1
ATOM 4320 C C . TYR A 1 572 ? -5.085 11.247 32.176 1.00 91.12 572 TYR A C 1
ATOM 4322 O O . TYR A 1 572 ? -5.899 11.014 31.285 1.00 91.12 572 TYR A O 1
ATOM 4330 N N . PHE A 1 573 ? -5.413 11.239 33.464 1.00 94.44 573 PHE A N 1
ATOM 4331 C CA . PHE A 1 573 ? -6.779 11.079 33.944 1.00 94.44 573 PHE A CA 1
ATOM 4332 C C . PHE A 1 573 ? -7.140 12.241 34.866 1.00 94.44 573 PHE A C 1
ATOM 4334 O O . PHE A 1 573 ? -6.464 12.481 35.865 1.00 94.44 573 PHE A O 1
ATOM 4341 N N . VAL A 1 574 ? -8.210 12.968 34.546 1.00 95.12 574 VAL A N 1
ATOM 4342 C CA . VAL A 1 574 ? -8.658 14.120 35.339 1.00 95.12 574 VAL A CA 1
ATOM 4343 C C . VAL A 1 574 ? -10.172 14.127 35.512 1.00 95.12 574 VAL A C 1
ATOM 4345 O O . VAL A 1 574 ? -10.927 13.765 34.608 1.00 95.12 574 VAL A O 1
ATOM 4348 N N . VAL A 1 575 ? -10.625 14.595 36.674 1.00 96.38 575 VAL A N 1
ATOM 4349 C CA . VAL A 1 575 ? -12.042 14.846 36.960 1.00 96.38 575 VAL A CA 1
ATOM 4350 C C . VAL A 1 575 ? -12.229 16.328 37.231 1.00 96.38 575 VAL A C 1
ATOM 4352 O O . VAL A 1 575 ? -11.586 16.902 38.111 1.00 96.38 575 VAL A O 1
ATOM 4355 N N . HIS A 1 576 ? -13.160 16.933 36.503 1.00 96.31 576 HIS A N 1
ATOM 4356 C CA . HIS A 1 576 ? -13.552 18.329 36.646 1.00 96.31 576 HIS A CA 1
ATOM 4357 C C . HIS A 1 576 ? -14.962 18.421 37.229 1.00 96.31 576 HIS A C 1
ATOM 4359 O O . HIS A 1 576 ? -15.858 17.693 36.803 1.00 96.31 576 HIS A O 1
ATOM 4365 N N . ARG A 1 577 ? -15.207 19.364 38.141 1.00 96.38 577 ARG A N 1
ATOM 4366 C CA . ARG A 1 577 ? -16.542 19.671 38.679 1.00 96.38 577 ARG A CA 1
ATOM 4367 C C . ARG A 1 577 ? -16.741 21.176 38.751 1.00 96.38 577 ARG A C 1
ATOM 4369 O O . ARG A 1 577 ? -15.891 21.873 39.293 1.00 96.38 577 ARG A O 1
ATOM 4376 N N . ASP A 1 578 ? -17.847 21.664 38.197 1.00 95.00 578 ASP A N 1
ATOM 4377 C CA . ASP A 1 578 ? -18.221 23.083 38.213 1.00 95.00 578 ASP A CA 1
ATOM 4378 C C . ASP A 1 578 ? -17.099 24.057 37.790 1.00 95.00 578 ASP A C 1
ATOM 4380 O O . ASP A 1 578 ? -16.978 25.165 38.313 1.00 95.00 578 ASP A O 1
ATOM 4384 N N . GLY A 1 579 ? -16.278 23.673 36.807 1.00 93.69 579 GLY A N 1
ATOM 4385 C CA . GLY A 1 579 ? -15.186 24.515 36.316 1.00 93.69 579 GLY A CA 1
ATOM 4386 C C . GLY A 1 579 ? -13.858 24.400 37.064 1.00 93.69 579 GLY A C 1
ATOM 4387 O O . GLY A 1 579 ? -12.956 25.183 36.763 1.00 93.69 579 GLY A O 1
ATOM 4388 N N . GLU A 1 580 ? -13.710 23.450 37.988 1.00 94.12 580 GLU A N 1
ATOM 4389 C CA . GLU A 1 580 ? -12.468 23.205 38.733 1.00 94.12 580 GLU A CA 1
ATOM 4390 C C . GLU A 1 580 ? -12.010 21.744 38.609 1.00 94.12 580 GLU A C 1
ATOM 4392 O O . GLU A 1 580 ? -12.834 20.828 38.573 1.00 94.12 580 GLU A O 1
ATOM 4397 N N . THR A 1 581 ? -10.694 21.516 38.574 1.00 94.25 581 THR A N 1
ATOM 4398 C CA . THR A 1 581 ? -10.104 20.171 38.656 1.00 94.25 581 THR A CA 1
ATOM 4399 C C . THR A 1 581 ? -10.206 19.663 40.093 1.00 94.25 581 THR A C 1
ATOM 4401 O O . THR A 1 581 ? -9.632 20.261 41.003 1.00 94.25 581 THR A O 1
ATOM 4404 N N . VAL A 1 582 ? -10.926 18.561 40.301 1.00 93.62 582 VAL A N 1
ATOM 4405 C CA . VAL A 1 582 ? -11.140 17.944 41.623 1.00 93.62 582 VAL A CA 1
ATOM 4406 C C . VAL A 1 582 ? -10.376 16.633 41.808 1.00 93.62 582 VAL A C 1
ATOM 4408 O O . VAL A 1 582 ? -10.145 16.241 42.948 1.00 93.62 582 VAL A O 1
ATOM 4411 N N . ALA A 1 583 ? -9.954 15.993 40.714 1.00 91.69 583 ALA A N 1
ATOM 4412 C CA . ALA A 1 583 ? -9.021 14.869 40.716 1.00 91.69 583 ALA A CA 1
ATOM 4413 C C . ALA A 1 583 ? -8.050 14.987 39.537 1.00 91.69 583 ALA A C 1
ATOM 4415 O O . ALA A 1 583 ? -8.466 15.339 38.433 1.00 91.69 583 ALA A O 1
ATOM 4416 N N . ASP A 1 584 ? -6.781 14.665 39.771 1.00 91.12 584 ASP A N 1
ATOM 4417 C CA . ASP A 1 584 ? -5.730 14.588 38.755 1.00 91.12 584 ASP A CA 1
ATOM 4418 C C . ASP A 1 584 ? -4.844 13.384 39.088 1.00 91.12 584 ASP A C 1
ATOM 4420 O O . ASP A 1 584 ? -4.178 13.366 40.126 1.00 91.12 584 ASP A O 1
ATOM 4424 N N . HIS A 1 585 ? -4.905 12.369 38.232 1.00 85.81 585 HIS A N 1
ATOM 4425 C CA . HIS A 1 585 ? -4.146 11.123 38.301 1.00 85.81 585 HIS A CA 1
ATOM 4426 C C . HIS A 1 585 ? -3.300 10.997 37.029 1.00 85.81 585 HIS A C 1
ATOM 4428 O O . HIS A 1 585 ? -3.456 10.082 36.226 1.00 85.81 585 HIS A O 1
ATOM 4434 N N . SER A 1 586 ? -2.446 11.994 36.819 1.00 78.75 586 SER A N 1
ATOM 4435 C CA . SER A 1 586 ? -1.384 12.005 35.814 1.00 78.75 586 SER A CA 1
ATOM 4436 C C . SER A 1 586 ? -0.005 11.797 36.441 1.00 78.75 586 SER A C 1
ATOM 4438 O O . SER A 1 586 ? 0.109 11.746 37.661 1.00 78.75 586 SER A O 1
ATOM 4440 N N . ASP A 1 587 ? 1.065 11.778 35.639 1.00 71.31 587 ASP A N 1
ATOM 4441 C CA . ASP A 1 587 ? 2.460 11.672 36.113 1.00 71.31 587 ASP A CA 1
ATOM 4442 C C . ASP A 1 587 ? 2.842 12.643 37.251 1.00 71.31 587 ASP A C 1
ATOM 4444 O O . ASP A 1 587 ? 3.785 12.390 37.999 1.00 71.31 587 ASP A O 1
ATOM 4448 N N . ASN A 1 588 ? 2.138 13.775 37.383 1.00 70.50 588 ASN A N 1
ATOM 4449 C CA . ASN A 1 588 ? 2.352 14.761 38.452 1.00 70.50 588 ASN A CA 1
ATOM 4450 C C . ASN A 1 588 ? 1.171 14.856 39.443 1.00 70.50 588 ASN A C 1
ATOM 4452 O O . ASN A 1 588 ? 1.114 15.794 40.243 1.00 70.50 588 ASN A O 1
ATOM 4456 N N . GLY A 1 589 ? 0.217 13.934 39.341 1.00 73.00 589 GLY A N 1
ATOM 4457 C CA . GLY A 1 589 ? -1.034 13.875 40.085 1.00 73.00 589 GLY A CA 1
ATOM 4458 C C . GLY A 1 589 ? -0.936 13.135 41.422 1.00 73.00 589 GLY A C 1
ATOM 4459 O O . GLY A 1 589 ? 0.144 12.885 41.954 1.00 73.00 589 GLY A O 1
ATOM 4460 N N . SER A 1 590 ? -2.095 12.824 42.004 1.00 73.94 590 SER A N 1
ATOM 4461 C CA . SER A 1 590 ? -2.215 12.124 43.291 1.00 73.94 590 SER A CA 1
ATOM 4462 C C . SER A 1 590 ? -2.116 10.605 43.122 1.00 73.94 590 SER A C 1
ATOM 4464 O O . SER A 1 590 ? -2.803 10.044 42.273 1.00 73.94 590 SER A O 1
ATOM 4466 N N . GLU A 1 591 ? -1.351 9.930 43.985 1.00 73.12 591 GLU A N 1
ATOM 4467 C CA . GLU A 1 591 ? -1.316 8.455 44.086 1.00 73.12 591 GLU A CA 1
ATOM 4468 C C . GLU A 1 591 ? -2.516 7.889 44.878 1.00 73.12 591 GLU A C 1
ATOM 4470 O O . GLU A 1 591 ? -2.745 6.688 44.895 1.00 73.12 591 GLU A O 1
ATOM 4475 N N . GLU A 1 592 ? -3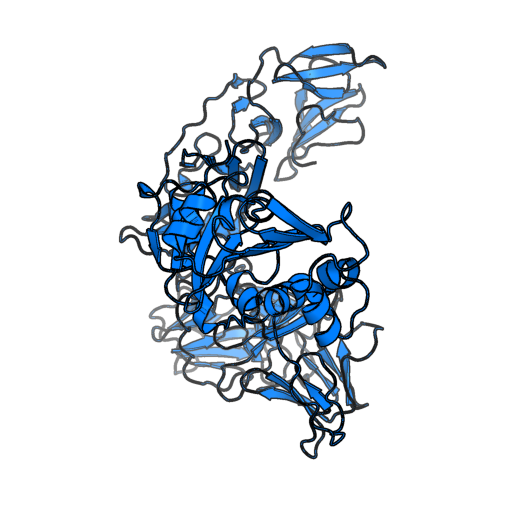.304 8.740 45.547 1.00 79.12 592 GLU A N 1
ATOM 4476 C CA . GLU A 1 592 ? -4.503 8.333 46.297 1.00 79.12 592 GLU A CA 1
ATOM 4477 C C . GLU A 1 592 ? -5.773 8.854 45.618 1.00 79.12 592 GLU A C 1
ATOM 4479 O O . GLU A 1 592 ? -5.769 10.017 45.196 1.00 79.12 592 GLU A O 1
ATOM 4484 N N . PRO A 1 593 ? -6.870 8.070 45.553 1.00 78.94 593 PRO A N 1
ATOM 4485 C CA . PRO A 1 593 ? -8.139 8.532 45.000 1.00 78.94 593 PRO A CA 1
ATOM 4486 C C . PRO A 1 593 ? -8.642 9.755 45.778 1.00 78.94 593 PRO A C 1
ATOM 4488 O O . PRO A 1 593 ? -8.660 9.780 47.005 1.00 78.94 593 PRO A O 1
ATOM 4491 N N . THR A 1 594 ? -9.027 10.803 45.050 1.00 86.31 594 THR A N 1
ATOM 4492 C CA . THR A 1 594 ? -9.304 12.133 45.634 1.00 86.31 594 THR A CA 1
ATOM 4493 C C . THR A 1 594 ? -10.789 12.489 45.691 1.00 86.31 594 THR A C 1
ATOM 4495 O O . THR A 1 594 ? -11.166 13.489 46.307 1.00 86.31 594 THR A O 1
ATOM 4498 N N . THR A 1 595 ? -11.648 11.683 45.062 1.00 90.50 595 THR A N 1
ATOM 4499 C CA . THR A 1 595 ? -13.096 11.914 44.989 1.00 90.50 595 THR A CA 1
ATOM 4500 C C . THR A 1 595 ? -13.879 10.614 45.198 1.00 90.50 595 THR A C 1
ATOM 4502 O O . THR A 1 595 ? -13.387 9.550 44.818 1.00 90.50 595 THR A O 1
ATOM 4505 N N . PRO A 1 596 ? -15.110 10.673 45.749 1.00 92.38 596 PRO A N 1
ATOM 4506 C CA . PRO A 1 596 ? -15.935 9.482 45.969 1.00 92.38 596 PRO A CA 1
ATOM 4507 C C . PRO A 1 596 ? -16.228 8.678 44.697 1.00 92.38 596 PRO A C 1
ATOM 4509 O O . PRO A 1 596 ? -16.395 7.463 44.759 1.00 92.38 596 PRO A O 1
ATOM 4512 N N . GLU A 1 597 ? -16.318 9.345 43.545 1.00 93.94 597 GLU A N 1
ATOM 4513 C CA . GLU A 1 597 ? -16.556 8.702 42.253 1.00 93.94 597 GLU A CA 1
ATOM 4514 C C . GLU A 1 597 ? -15.357 7.847 41.821 1.00 93.94 597 GLU A C 1
ATOM 4516 O O . GLU A 1 597 ? -15.542 6.701 41.412 1.00 93.94 597 GLU A O 1
ATOM 4521 N N . VAL A 1 598 ? -14.135 8.371 41.982 1.00 93.56 598 VAL A N 1
ATOM 4522 C CA . VAL A 1 598 ? -12.901 7.622 41.702 1.00 93.56 598 VAL A CA 1
ATOM 4523 C C . VAL A 1 598 ? -12.729 6.493 42.718 1.00 93.56 598 VAL A C 1
ATOM 4525 O O . VAL A 1 598 ? -12.463 5.365 42.323 1.00 93.56 598 VAL A O 1
ATOM 4528 N N . GLU A 1 599 ? -12.965 6.738 44.013 1.00 94.31 599 GLU A N 1
ATOM 4529 C CA . GLU A 1 599 ? -12.922 5.686 45.044 1.00 94.31 599 GLU A CA 1
ATOM 4530 C C . GLU A 1 599 ? -13.861 4.512 44.712 1.00 94.31 599 GLU A C 1
ATOM 4532 O O . GLU A 1 599 ? -13.481 3.346 44.832 1.00 94.31 599 GLU A O 1
ATOM 4537 N N . ALA A 1 600 ? -15.086 4.808 44.265 1.00 94.62 600 ALA A N 1
ATOM 4538 C CA . ALA A 1 600 ? -16.054 3.787 43.879 1.00 94.62 600 ALA A CA 1
ATOM 4539 C C . ALA A 1 600 ? -15.632 3.019 42.616 1.00 94.62 600 ALA A C 1
ATOM 4541 O O . ALA A 1 600 ? -15.846 1.807 42.547 1.00 94.62 600 ALA A O 1
ATOM 4542 N N . ALA A 1 601 ? -15.031 3.703 41.637 1.00 94.81 601 ALA A N 1
ATOM 4543 C CA . ALA A 1 601 ? -14.510 3.081 40.425 1.00 94.81 601 ALA A CA 1
ATOM 4544 C C . ALA A 1 601 ? -13.349 2.125 40.736 1.00 94.81 601 ALA A C 1
ATOM 4546 O O . ALA A 1 601 ? -13.411 0.956 40.358 1.00 94.81 601 ALA A O 1
ATOM 4547 N N . MET A 1 602 ? -12.364 2.582 41.514 1.00 93.75 602 MET A N 1
ATOM 4548 C CA . MET A 1 602 ? -11.211 1.787 41.951 1.00 93.75 602 MET A CA 1
ATOM 4549 C C . MET A 1 602 ? -11.644 0.528 42.713 1.00 93.75 602 MET A C 1
ATOM 4551 O O . MET A 1 602 ? -11.214 -0.583 42.399 1.00 93.75 602 MET A O 1
ATOM 4555 N N . ALA A 1 603 ? -12.598 0.675 43.640 1.00 92.94 603 ALA A N 1
ATOM 4556 C CA . ALA A 1 603 ? -13.157 -0.453 44.381 1.00 92.94 603 ALA A CA 1
ATOM 4557 C C . ALA A 1 603 ? -13.860 -1.482 43.477 1.00 92.94 603 ALA A C 1
ATOM 4559 O O . ALA A 1 603 ? -13.840 -2.675 43.779 1.00 92.94 603 ALA A O 1
ATOM 4560 N N . ALA A 1 604 ? -14.490 -1.039 42.386 1.00 91.44 604 ALA A N 1
ATOM 4561 C CA . ALA A 1 604 ? -15.147 -1.923 41.426 1.00 91.44 604 ALA A CA 1
ATOM 4562 C C . ALA A 1 604 ? -14.147 -2.649 40.509 1.00 91.44 604 ALA A C 1
ATOM 4564 O O . ALA A 1 604 ? -14.397 -3.796 40.151 1.00 91.44 604 ALA A O 1
ATOM 4565 N N . MET A 1 605 ? -13.024 -2.004 40.179 1.00 91.62 605 MET A N 1
ATOM 4566 C CA . MET A 1 605 ? -11.909 -2.591 39.420 1.00 91.62 605 MET A CA 1
ATOM 4567 C C . MET A 1 605 ? -11.058 -3.541 40.276 1.00 91.62 605 MET A C 1
ATOM 4569 O O . MET A 1 605 ? -10.322 -4.369 39.750 1.00 91.62 605 MET A O 1
ATOM 4573 N N . GLY A 1 606 ? -11.146 -3.434 41.607 1.00 91.75 606 GLY A N 1
ATOM 4574 C CA . GLY A 1 606 ? -10.256 -4.157 42.516 1.00 91.75 606 GLY A CA 1
ATOM 4575 C C . GLY A 1 606 ? -8.816 -3.640 42.470 1.00 91.75 606 GLY A C 1
ATOM 4576 O O . GLY A 1 606 ? -7.896 -4.399 42.771 1.00 91.75 606 GLY A O 1
ATOM 4577 N N . SER A 1 607 ? -8.635 -2.373 42.086 1.00 87.94 607 SER A N 1
ATOM 4578 C CA . SER A 1 607 ? -7.347 -1.682 42.086 1.00 87.94 607 SER A CA 1
ATOM 4579 C C . SER A 1 607 ? -7.264 -0.719 43.271 1.00 87.94 607 SER A C 1
ATOM 4581 O O . SER A 1 607 ? -8.265 -0.126 43.676 1.00 87.94 607 SER A O 1
ATOM 4583 N N . ASP A 1 608 ? -6.058 -0.553 43.808 1.00 87.12 608 ASP A N 1
ATOM 4584 C CA . ASP A 1 608 ? -5.758 0.353 44.921 1.00 87.12 608 ASP A CA 1
ATOM 4585 C C . ASP A 1 608 ? -4.888 1.552 44.479 1.00 87.12 608 ASP A C 1
ATOM 4587 O O . ASP A 1 608 ? -4.636 2.445 45.288 1.00 87.12 608 ASP A O 1
ATOM 4591 N N . ASP A 1 609 ? -4.443 1.588 43.213 1.00 88.62 609 ASP A N 1
ATOM 4592 C CA . ASP A 1 609 ? -3.563 2.623 42.650 1.00 88.62 609 ASP A CA 1
ATOM 4593 C C . ASP A 1 609 ? -4.213 3.272 41.410 1.00 88.62 609 ASP A C 1
ATOM 4595 O O . ASP A 1 609 ? -4.259 2.663 40.336 1.00 88.62 609 ASP A O 1
ATOM 4599 N N . PRO A 1 610 ? -4.759 4.496 41.536 1.00 85.81 610 PRO A N 1
ATOM 4600 C CA . PRO A 1 610 ? -5.431 5.175 40.438 1.00 85.81 610 PRO A CA 1
ATOM 4601 C C . PRO A 1 610 ? -4.481 5.628 39.323 1.00 85.81 610 PRO A C 1
ATOM 4603 O O . PRO A 1 610 ? -4.959 5.836 38.212 1.00 85.81 610 PRO A O 1
ATOM 4606 N N . LEU A 1 611 ? -3.174 5.780 39.576 1.00 86.56 611 LEU A N 1
ATOM 4607 C CA . LEU A 1 611 ? -2.208 6.091 38.516 1.00 86.56 611 LEU A CA 1
ATOM 4608 C C . LEU A 1 611 ? -1.944 4.863 37.653 1.00 86.56 611 LEU A C 1
ATOM 4610 O O . LEU A 1 611 ? -1.991 4.957 36.429 1.00 86.56 611 LEU A O 1
ATOM 4614 N N . ASP A 1 612 ? -1.728 3.709 38.287 1.00 87.56 612 ASP A N 1
ATOM 4615 C CA . ASP A 1 612 ? -1.553 2.446 37.566 1.00 87.56 612 ASP A CA 1
ATOM 4616 C C . ASP A 1 612 ? -2.828 2.081 36.792 1.00 87.56 612 ASP A C 1
ATOM 4618 O O . ASP A 1 612 ? -2.762 1.763 35.608 1.00 87.56 612 ASP A O 1
ATOM 4622 N N . ALA A 1 613 ? -4.007 2.252 37.403 1.00 88.56 613 ALA A N 1
ATOM 4623 C CA . ALA A 1 613 ? -5.285 2.048 36.718 1.00 88.56 613 ALA A CA 1
ATOM 4624 C C . ALA A 1 613 ? -5.507 3.036 35.560 1.00 88.56 613 ALA A C 1
ATOM 4626 O O . ALA A 1 613 ? -6.037 2.648 34.525 1.00 88.56 613 ALA A O 1
ATOM 4627 N N . ALA A 1 614 ? -5.104 4.305 35.692 1.00 87.62 614 ALA A N 1
ATOM 4628 C CA . ALA A 1 614 ? -5.194 5.274 34.597 1.00 87.62 614 ALA A CA 1
ATOM 4629 C C . ALA A 1 614 ? -4.265 4.929 33.421 1.00 87.62 614 ALA A C 1
ATOM 4631 O O . ALA A 1 614 ? -4.592 5.259 32.278 1.00 87.62 614 ALA A O 1
ATOM 4632 N N . PHE A 1 615 ? -3.133 4.280 33.708 1.00 86.06 615 PHE A N 1
ATOM 4633 C CA . PHE A 1 615 ? -2.146 3.857 32.720 1.00 86.06 615 PHE A CA 1
ATOM 4634 C C . PHE A 1 615 ? -2.527 2.540 32.026 1.00 86.06 615 PHE A C 1
ATOM 4636 O O . PHE A 1 615 ? -2.436 2.455 30.804 1.00 86.06 615 PHE A O 1
ATOM 4643 N N . GLN A 1 616 ? -2.960 1.527 32.784 1.00 85.69 616 GLN A N 1
ATOM 4644 C CA . GLN A 1 616 ? -3.304 0.198 32.259 1.00 85.69 616 GLN A CA 1
ATOM 4645 C C . GLN A 1 616 ? -4.738 0.137 31.717 1.00 85.69 616 GLN A C 1
ATOM 4647 O O . GLN A 1 616 ? -4.953 -0.376 30.625 1.00 85.69 616 GLN A O 1
ATOM 4652 N N . ASP A 1 617 ? -5.700 0.704 32.455 1.00 90.12 617 ASP A N 1
ATOM 4653 C CA . ASP A 1 617 ? -7.145 0.488 32.276 1.00 90.12 617 ASP A CA 1
ATOM 4654 C C . ASP A 1 617 ? -7.921 1.826 32.228 1.00 90.12 617 ASP A C 1
ATOM 4656 O O . ASP A 1 617 ? -9.038 1.970 32.742 1.00 90.12 617 ASP A O 1
ATOM 4660 N N . GLY A 1 618 ? -7.319 2.859 31.627 1.00 91.88 618 GLY A N 1
ATOM 4661 C CA . GLY A 1 618 ? -7.807 4.242 31.697 1.00 91.88 618 GLY A CA 1
ATOM 4662 C C . GLY A 1 618 ? -9.243 4.452 31.191 1.00 91.88 618 GLY A C 1
ATOM 4663 O O . GLY A 1 618 ? -9.983 5.272 31.748 1.00 91.88 618 GLY A O 1
ATOM 4664 N N . LEU A 1 619 ? -9.678 3.686 30.182 1.00 94.00 619 LEU A N 1
ATOM 4665 C CA . LEU A 1 619 ? -11.051 3.732 29.661 1.00 94.00 619 LEU A CA 1
ATOM 4666 C C . LEU A 1 619 ? -12.063 3.083 30.610 1.00 94.00 619 LEU A C 1
ATOM 4668 O O . LEU A 1 619 ? -13.172 3.606 30.762 1.00 94.00 619 LEU A O 1
ATOM 4672 N N . GLU A 1 620 ? -11.693 1.986 31.278 1.00 95.06 620 GLU A N 1
ATOM 4673 C CA . GLU A 1 620 ? -12.521 1.374 32.320 1.00 95.06 620 GLU A CA 1
ATOM 4674 C C . GLU A 1 620 ? -12.675 2.336 33.500 1.00 95.06 620 GLU A C 1
ATOM 4676 O O . GLU A 1 620 ? -13.803 2.610 33.932 1.00 95.06 620 GLU A O 1
ATOM 4681 N N . LEU A 1 621 ? -11.567 2.928 33.960 1.00 95.06 621 LEU A N 1
ATOM 4682 C CA . LEU A 1 621 ? -11.573 3.916 35.036 1.00 95.06 621 LEU A CA 1
ATOM 4683 C C . LEU A 1 621 ? -12.463 5.120 34.688 1.00 95.06 621 LEU A C 1
ATOM 4685 O O . LEU A 1 621 ? -13.273 5.552 35.515 1.00 95.06 621 LEU A O 1
ATOM 4689 N N . LEU A 1 622 ? -12.381 5.630 33.454 1.00 96.44 622 LEU A N 1
ATOM 4690 C CA . LEU A 1 622 ? -13.254 6.695 32.951 1.00 96.44 622 LEU A CA 1
ATOM 4691 C C . LEU A 1 622 ? -14.727 6.288 32.972 1.00 96.44 622 LEU A C 1
ATOM 4693 O O . LEU A 1 622 ? -15.554 7.026 33.514 1.00 96.44 622 LEU A O 1
ATOM 4697 N N . CYS A 1 623 ? -15.066 5.122 32.419 1.00 96.81 623 CYS A N 1
ATOM 4698 C CA . CYS A 1 623 ? -16.449 4.662 32.322 1.00 96.81 623 CYS A CA 1
ATOM 4699 C C . CYS A 1 623 ? -17.070 4.451 33.705 1.00 96.81 623 CYS A C 1
ATOM 4701 O O . CYS A 1 623 ? -18.193 4.899 33.954 1.00 96.81 623 CYS A O 1
ATOM 4703 N N . ARG A 1 624 ? -16.330 3.826 34.628 1.00 96.00 624 ARG A N 1
ATOM 4704 C CA . ARG A 1 624 ? -16.790 3.573 35.999 1.00 96.00 624 ARG A CA 1
ATOM 4705 C C . ARG A 1 624 ? -16.911 4.858 36.815 1.00 96.00 624 ARG A C 1
ATOM 4707 O O . ARG A 1 624 ? -17.929 5.036 37.480 1.00 96.00 624 ARG A O 1
ATOM 4714 N N . THR A 1 625 ? -15.948 5.777 36.710 1.00 96.62 625 THR A N 1
ATOM 4715 C CA . THR A 1 625 ? -15.996 7.079 37.407 1.00 96.62 625 THR A CA 1
ATOM 4716 C C . THR A 1 625 ? -17.159 7.934 36.905 1.00 96.62 625 THR A C 1
ATOM 4718 O O . THR A 1 625 ? -17.870 8.558 37.691 1.00 96.62 625 THR A O 1
ATOM 4721 N N . ALA A 1 626 ? -17.396 7.945 35.591 1.00 96.19 626 ALA A N 1
ATOM 4722 C CA . ALA A 1 626 ? -18.513 8.669 34.996 1.00 96.19 626 ALA A CA 1
ATOM 4723 C C . ALA A 1 626 ? -19.853 7.917 35.097 1.00 96.19 626 ALA A C 1
ATOM 4725 O O . ALA A 1 626 ? -20.893 8.499 34.800 1.00 96.19 626 ALA A O 1
ATOM 4726 N N . GLY A 1 627 ? -19.867 6.644 35.496 1.00 95.38 627 GLY A N 1
ATOM 4727 C CA . GLY A 1 627 ? -21.084 5.836 35.572 1.00 95.38 627 GLY A CA 1
ATOM 4728 C C . GLY A 1 627 ? -21.767 5.611 34.217 1.00 95.38 627 GLY A C 1
ATOM 4729 O O . GLY A 1 627 ? -22.995 5.535 34.158 1.00 95.38 627 GLY A O 1
ATOM 4730 N N . VAL A 1 628 ? -20.993 5.526 33.131 1.00 95.25 628 VAL A N 1
ATOM 4731 C CA . VAL A 1 628 ? -21.494 5.294 31.765 1.00 95.25 628 VAL A CA 1
ATOM 4732 C C . VAL A 1 628 ? -20.949 3.995 31.183 1.00 95.25 628 VAL A C 1
ATOM 4734 O O . VAL A 1 628 ? -19.964 3.442 31.665 1.00 95.25 628 VAL A O 1
ATOM 4737 N N . ARG A 1 629 ? -21.591 3.506 30.119 1.00 93.19 629 ARG A N 1
ATOM 4738 C CA . ARG A 1 629 ? -21.127 2.336 29.368 1.00 93.19 629 ARG A CA 1
ATOM 4739 C C . ARG A 1 629 ? -21.336 2.553 27.867 1.00 93.19 629 ARG A C 1
ATOM 4741 O O . ARG A 1 629 ? -22.364 2.116 27.346 1.00 93.19 629 ARG A O 1
ATOM 4748 N N . PRO A 1 630 ? -20.422 3.278 27.197 1.00 94.69 630 PRO A N 1
ATOM 4749 C CA . PRO A 1 630 ? -20.488 3.470 25.757 1.00 94.69 630 PRO A CA 1
ATOM 4750 C C . PRO A 1 630 ? -20.398 2.123 25.038 1.00 94.69 630 PRO A C 1
ATOM 4752 O O . PRO A 1 630 ? -19.706 1.204 25.475 1.00 94.69 630 PRO A O 1
ATOM 4755 N N . THR A 1 631 ? -21.107 2.006 23.926 1.00 93.50 631 THR A N 1
ATOM 4756 C CA . THR A 1 631 ? -21.080 0.837 23.050 1.00 93.50 631 THR A CA 1
ATOM 4757 C C . THR A 1 631 ? -20.588 1.228 21.663 1.00 93.50 631 THR A C 1
ATOM 4759 O O . THR A 1 631 ? -20.633 2.393 21.272 1.00 93.50 631 THR A O 1
ATOM 4762 N N . VAL A 1 632 ? -20.188 0.236 20.865 1.00 92.50 632 VAL A N 1
ATOM 4763 C CA . VAL A 1 632 ? -19.854 0.438 19.445 1.00 92.50 632 VAL A CA 1
ATOM 4764 C C . VAL A 1 632 ? -20.979 1.169 18.694 1.00 92.50 632 VAL A C 1
ATOM 4766 O O . VAL A 1 632 ? -20.714 2.029 17.857 1.00 92.50 632 VAL A O 1
ATOM 4769 N N . ALA A 1 633 ? -22.247 0.883 19.007 1.00 91.50 633 ALA A N 1
ATOM 4770 C CA . ALA A 1 633 ? -23.387 1.533 18.361 1.00 91.50 633 ALA A CA 1
ATOM 4771 C C . ALA A 1 633 ? -23.492 3.032 18.693 1.00 91.50 633 ALA A C 1
ATOM 4773 O O . ALA A 1 633 ? -23.944 3.806 17.849 1.00 91.50 633 ALA A O 1
ATOM 4774 N N . ASP A 1 634 ? -23.052 3.443 19.885 1.00 93.44 634 ASP A N 1
ATOM 4775 C CA . ASP A 1 634 ? -23.100 4.844 20.311 1.00 93.44 634 ASP A CA 1
ATOM 4776 C C . ASP A 1 634 ? -22.095 5.712 19.540 1.00 93.44 634 ASP A C 1
ATOM 4778 O O . ASP A 1 634 ? -22.365 6.885 19.285 1.00 93.44 634 ASP A O 1
ATOM 4782 N N . VAL A 1 635 ? -20.961 5.134 19.124 1.00 92.69 635 VAL A N 1
ATOM 4783 C CA . VAL A 1 635 ? -19.859 5.867 18.467 1.00 92.69 635 VAL A CA 1
ATOM 4784 C C . VAL A 1 635 ? -19.767 5.658 16.953 1.00 92.69 635 VAL A C 1
ATOM 4786 O O . VAL A 1 635 ? -19.107 6.422 16.253 1.00 92.69 635 VAL A O 1
ATOM 4789 N N . THR A 1 636 ? -20.463 4.657 16.411 1.00 88.81 636 THR A N 1
ATOM 4790 C CA . THR A 1 636 ? -20.564 4.431 14.953 1.00 88.81 636 THR A CA 1
ATOM 4791 C C . THR A 1 636 ? -21.728 5.184 14.304 1.00 88.81 636 THR A C 1
ATOM 4793 O O . THR A 1 636 ? -21.818 5.250 13.076 1.00 88.81 636 THR A O 1
ATOM 4796 N N . GLY A 1 637 ? -22.622 5.749 15.119 1.00 86.44 637 GLY A N 1
ATOM 4797 C CA . GLY A 1 637 ? -23.787 6.510 14.685 1.00 86.44 637 GLY A CA 1
ATOM 4798 C C . GLY A 1 637 ? -23.509 7.984 14.373 1.00 86.44 637 GLY A C 1
ATOM 4799 O O . GLY A 1 637 ? -22.398 8.401 14.046 1.00 86.44 637 GLY A O 1
ATOM 4800 N N . GLU A 1 638 ? -24.574 8.782 14.449 1.00 94.50 638 GLU A N 1
ATOM 4801 C CA . GLU A 1 638 ? -24.515 10.231 14.262 1.00 94.50 638 GLU A CA 1
ATOM 4802 C C . GLU A 1 638 ? -23.823 10.916 15.453 1.00 94.50 638 GLU A C 1
ATOM 4804 O O . GLU A 1 638 ? -24.169 10.693 16.611 1.00 94.50 638 GLU A O 1
ATOM 4809 N N . ALA A 1 639 ? -22.887 11.804 15.143 1.00 97.06 639 ALA A N 1
ATOM 4810 C CA . ALA A 1 639 ? -22.144 12.651 16.056 1.00 97.06 639 ALA A CA 1
ATOM 4811 C C . ALA A 1 639 ? -22.262 14.122 15.643 1.00 97.06 639 ALA A C 1
ATOM 4813 O O . ALA A 1 639 ? -22.504 14.469 14.478 1.00 97.06 639 ALA A O 1
ATOM 4814 N N . ARG A 1 640 ? -22.023 15.007 16.607 1.00 98.19 640 ARG A N 1
ATOM 4815 C CA . ARG A 1 640 ? -21.741 16.420 16.345 1.00 98.19 640 ARG A CA 1
ATOM 4816 C C . ARG A 1 640 ? -20.231 16.580 16.342 1.00 98.19 640 ARG A C 1
ATOM 4818 O O . ARG A 1 640 ? -19.585 16.116 17.268 1.00 98.19 640 ARG A O 1
ATOM 4825 N N . PHE A 1 641 ? -19.649 17.176 15.311 1.00 97.56 641 PHE A N 1
ATOM 4826 C CA . PHE A 1 641 ? -18.193 17.242 15.183 1.00 97.56 641 PHE A CA 1
ATOM 4827 C C . PHE A 1 641 ? -17.713 18.605 14.700 1.00 97.56 641 PHE A C 1
ATOM 4829 O O . PHE A 1 641 ? -18.450 19.357 14.056 1.00 97.56 641 PHE A O 1
ATOM 4836 N N . THR A 1 642 ? -16.455 18.917 14.995 1.00 96.81 642 THR A N 1
ATOM 4837 C CA . THR A 1 642 ? -15.767 20.115 14.506 1.00 96.81 642 THR A CA 1
ATOM 4838 C C . THR A 1 642 ? -14.255 19.883 14.450 1.00 96.81 642 THR A C 1
ATOM 4840 O O . THR A 1 642 ? -13.737 18.917 15.008 1.00 96.81 642 THR A O 1
ATOM 4843 N N . ILE A 1 643 ? -13.544 20.792 13.787 1.00 94.56 643 ILE A N 1
ATOM 4844 C CA . ILE A 1 643 ? -12.083 20.881 13.823 1.00 94.56 643 ILE A CA 1
ATOM 4845 C C . ILE A 1 643 ? -11.743 22.196 14.520 1.00 94.56 643 ILE A C 1
ATOM 4847 O O . ILE A 1 643 ? -12.107 23.269 14.035 1.00 94.56 643 ILE A O 1
ATOM 4851 N N . ILE A 1 644 ? -11.098 22.114 15.678 1.00 92.19 644 ILE A N 1
ATOM 4852 C CA . ILE A 1 644 ? -10.668 23.270 16.462 1.00 92.19 644 ILE A CA 1
ATOM 4853 C C . ILE A 1 644 ? -9.242 23.596 16.029 1.00 92.19 644 ILE A C 1
ATOM 4855 O O . ILE A 1 644 ? -8.336 22.786 16.203 1.00 92.19 644 ILE A O 1
ATOM 4859 N N . ALA A 1 645 ? -9.044 24.767 15.425 1.00 82.88 645 ALA A N 1
ATOM 4860 C CA . ALA A 1 645 ? -7.712 25.188 15.010 1.00 82.88 645 ALA A CA 1
ATOM 4861 C C . ALA A 1 645 ? -6.813 25.414 16.230 1.00 82.88 645 ALA A C 1
ATOM 4863 O O . ALA A 1 645 ? -7.260 26.004 17.220 1.00 82.88 645 ALA A O 1
ATOM 4864 N N . ALA A 1 646 ? -5.547 25.005 16.140 1.00 68.75 646 ALA A N 1
ATOM 4865 C CA . ALA A 1 646 ? -4.564 25.456 17.118 1.00 68.75 646 ALA A CA 1
ATOM 4866 C C . ALA A 1 646 ? -4.428 26.992 17.076 1.00 68.75 646 ALA A C 1
ATOM 4868 O O . ALA A 1 646 ? -4.532 27.587 15.995 1.00 68.75 646 ALA A O 1
ATOM 4869 N N . PRO A 1 647 ? -4.215 27.638 18.236 1.00 54.81 647 PRO A N 1
ATOM 4870 C CA . PRO A 1 647 ? -4.028 29.083 18.328 1.00 54.81 647 PRO A CA 1
ATOM 4871 C C . PRO A 1 647 ? -2.788 29.618 17.595 1.00 54.81 647 PRO A C 1
ATOM 4873 O O . PRO A 1 647 ? -1.780 28.884 17.457 1.00 54.81 647 PRO A O 1
#

Secondary structure (DSSP, 8-state):
--EEETT-EE-TT--EE-TTS-EEEEE-TTSEEEEEETTTTEEEEEEEEESEEEE-TTSSEEEEETTTTEEEEE-SS--TT--EEEE-TTS-EEEE-TT--EEEETTTEE--PEE--SEE-GGG-BTTEEEEE-SSSEEEEEE-TTS-EEEEEEETTEEEEEEE-HHHHHHH--TT-EEEEEEEE-TT-SSEEEEEEEE-TT--EEEESS----SSPPPPPS---TTSSEEETT-EESS-EEE-TTSSEEEEE-TTS-EEEEETTTTEEEEE-S-TTS-S-EEEE-TTS-EEEE-TT--EEEE-S-TTS---EEEE-TTS-EEEE-TT--EEEES--PPP---------BTTEEETT-EESS--EE-TTSS-EEEEEETTEEEEE-TTS-EEEEEE--S-SS--EEE-TTS-EEETT--SPPSB-S-SEEEEETTEEEEE-TTS-EEEETTEE--------PPPP--SSHHHHHHHTTSSEEEEEETT--HHHHHHHTT--GGG-EEE-HHHHHHHHHHHT--TTSEEEEEEEETTEEEEEEES--HHHH-GGGGTTSEEEEEEE-TT--EEEEEEETTEEEEE-STTS-SS--SHHHHHHHHHHT-S-HHHHHHHSHHHHHHHHHT----HHHHHS-EEEEEE---

Sequence (647 aa):
MRDLLQFERLHPDEQLTSPSGRFVLRCDSAGVAVVTDTDRDRVVWRAGAAGRLLLGHGYEVVVEAGEDHETVWRSGFAMPGARYLILTDSGELELVDGSHVRVGNIRTGPIDAVPLGDAAPAAAITADAYLVREGKIRRTVAREQDGWLRVCESWKGGGGSYALTGPLVDWLEQEGTVLTWRLHMAGGSKSKAWMLCLVDSDGTVLWHEGTQRPHEPVPLGTPYAYGGPALEAGGRLRNQSLTSPAGTHTLVHQGNGDLALYCHTEDRAVWTTGTEWVDGGWAELSEDGDLSVRNTHGARVWSSATAGSGARRLVVGDNGRAELLDMDGRSMWSTGTHTSCDGPAVDTPRGAVLRRGQTLGRHSLTSPDGSTVLGHWDERRLVLFGANHTWLWYAHLGETARPGLHLDEDGMLRVLDDESSPLGGPADELRVEEGEVILCRADGTVVWRNGEAVAEPTVVPEEPAEDFEAWMEELTGQVSYCATVVHDTTPDEALTRLGADPAGIRTGTWNDLHTQSEIDGAGVEDVRVAAFALGPHTLVVEDNGLLGIGSPALSQGTFAVSNYSSVNADTYFVVHRDGETVADHSDNGSEEPTTPEVEAAMAAMGSDDPLDAAFQDGLELLCRTAGVRPTVADVTGEARFTIIAAP

Foldseek 3Di:
DFKAFAPRWQDQPDWHAAPVRQWIFHQDPQQWTFIARNVVRDTPDTFPDHAIWHCYPQQWTFGFDDPVRDTPGTLPAHQPQFTIWGAAPVRWIFTAHPQRQTQGTSNPYGAAAAEPEFKDQLVQAASRYWHWDDDQWIWIWHQDRNRWIKIKIDHVPDIDIDIHDNLVSVLSNDPQKMWGWDQADAVPDPFTFTWTFIAGNVRQTQDTDHAFFAPDQDPAQPDDFFFAQKDWASHKAWLTWHAAPLRQKIFGQAQLQKTFIDGPLVLDTQFIQPRSNQGRWMWHQHPQGKTFTGHSSRRTSDIPPCRNVQFTMFGQYLQSKTFGAHPVRDGPDIRDDDDGRHDGRDPEDGEFKDFAPYKAFQHWHAAPVRQWIFHHNDNQKTFIAGSRRDGLAMDGLPPDSTFIWHQHPQQFIDRPPDPDDTLWDNAGMWGDHHSWIFGHHPVGDTQDIRSGGDDDDPPDPDDPPDDLCQQVCLLQVPQWKKKKKFAQDDQLRLCVLLPDDSVQKDKDASSVQVNVCNVNVADPQKWKWWWFDQPSMIMIMIDNDDSNVVRLSSQAVHKMWMWTAHNVLFIWTFIHHNSHTQATLGPPGDQADRDPLLVQLCVVVVHGGVNVCSRPPVSSSRCSSSVGRDDNVRRRDMIIIGIGHRD

pLDDT: mean 89.45, std 9.62, range [42.44, 98.38]

Radius of gyration: 30.6 Å; chains: 1; bounding box: 73×69×77 Å